Protein 5I2H (pdb70)

Organism: Planctopirus limnophila (strain ATCC 43296 / DSM 3776 / IFAM 1008 / Mu 290) (NCBI:txid521674)

Foldseek 3Di:
DADQLQDADPDACLVVLLVVLVVLLLLLLLCCQPPQVVLQVQLVDWAALVRSCVSSVFDSQLSLLSQQQCLLPQWDADVRTIHGDPVCNQARHPPHPNHPSVVSNVCNPPPSNVLLNCLGNPLPDPLVVLVVVLVVVVVVCSNFLNLLLVPDDQFCCDDPPPVAGWEEEEEQNFVCSNCSNCVVPVRYAYEYEEAPSRVVNVCVNCVNNVNNVRYYYHYDDLPDQDDATQEYEDAQNLQQAALVVSLSVLLRVLVRHDFRRKYKYKYAAAAPVSNDNNSQSSVQSVSSSPGHGGHYHPVSVVVSCVVSVWAWDDWADTGSRMIITMTGRD/DADQLQDADPDACLVVLLVVLVVLLLLLLLCCQPPQVVLQVQVVDWAALVRSCVSSVFDSQLSLLSQQQCLLPQWDCPVRTIHGDPVCNQARHPPRPNHPSVVSNVCNPPPSNVLLNCLGNVLPLVVVLVVCVVVCSNFLNQLLVPDDQFDADDPPVFHWEEEEEAPALCSNCSNCVVPVRYAYEYEEAPVRVVNNCVNCVNNVNNVRYYYHYDDLPDQDDATQEYEDAQNLQQAALVVSLSVLLRVLVRHDARGKYKYKFAAQAPSSNDNNSQSSVQSVSSSPGHGGHYHPVSVVVSCVVNVWAWDDWADTGSRMIITMTGRD

Solvent-accessible surface area: 25694 Å² total

Secondary structure (DSSP, 8-state):
----SSSPPSS--HHHHHHHTHHHHHHHHHIIIIIS-HHHHHHH--B-HHHHHHHHT--HHHHHHHHHHHH---EEE----EEE-HHHHHHSSTTSTT--HHHHGGGTTSHHHHHHHHHHHH---HHHHHHHHHHHHHHHHHHHHHHHHHH----SPPSS------EEEEES-SS-----HHHH-TT-EEEEEE-HHHHHHHHHHHHHTT-GGGEEEEE----SPPPP-SEEEEES-GGGS-HHHHHHHHHHHHHTPPTT-EEEEEE--B-TTS---HHHHHHHHHHHHHSS----BHHHHHHHHHHTT-EEEEEEE-STT-EEEEEE--/----SSSPPSS--HHHHHHHTHHHHHHHHHIIIIIS-HHHHHHH--EEHHHHHHHHT--HHHHHHHHHHHH---EEE---EEEE-HHHHHHTSTTSTT--HHHHGGGTTSHHHHHHHHHHHH--HHHHHHHHHHHHHHHHHHHHHHS---SPPSS-----EEEEET-TT-----HHHH-TT-EEEEEE-HHHHHHHHHHHHHTT-GGGEEEEE----SPPPP-SEEEEES-GGGS-HHHHHHHHHHHHHT--TT-EEEEEE--B-TTS---HHHHHHHHHHHHHSS----BHHHHHHHHHHTTEEEEEEEE-STT-EEEEEEE-

B-factor: mean 19.05, std 10.31, range [4.86, 92.25]

Nearest PDB structures (foldseek):
  5i2h-assembly1_A  TM=1.003E+00  e=1.918E-66  Planctopirus limnophila DSM 3776
  5i2h-assembly1_B  TM=9.893E-01  e=1.322E-62  Planctopirus limnophila DSM 3776
  8tjj-assembly2_B  TM=5.792E-01  e=6.807E-23  uncultured bacterium
  4a6d-assembly1_A  TM=6.070E-01  e=2.021E-21  Homo sapiens
  8h3t-assembly1_B  TM=5.263E-01  e=1.207E-18  Streptomyces galtieri

Sequence (654 aa):
AVKDALRRFPPTDVTPIFDLFRGNFATELLAASVAHLHVFDILNESPLSLDELQRRRLVLSERATQVLVTGLCAQQLLTKRAGEIIDLTPLARNHLVTTTSPFSVGGYISLAAQSAGTLALVERRLKSDADREDSARRFLTLSLAGRAWNVAPRRFADVLPAGQPGKILKSSGRVLLDVAAGGGGSSGIYTAVLQKYPTWRRGIIFDRPEVLKIAAELAEQTGVRDDRLELHAGDWVDPFPPADDILLSNVLHDWDRRPQCARLVAKATSSGLPEGGRLLIHDVLLNSDDLTGPLEIALYSLALFSLTEGRAYSLEEYRGWIAGADLKYVDCIPTSSAHGHLILSSEEKVAVKDALRFPPTDVTPIFDLFRGNFATELLAASVAHLHVFDILNESPLSLDELQQRRLVLSERATQQVVLVTGLCAQQLLTKRAGEIIDLTPLARNHLVTTSPFSVGGYISLAAQSAGTLALVERLKSDSARFLTLSLAGRAWNVAPRRFADVLPAGQPGKILKSGRVLLDVAAGGGGSGIYTAVLQKYPTWRGIIFDRPEEVLKIAAELAEQTGVRDRLELHAGDWVDPFPPADDILLSNVLHDWDRRPQCARLVAKATSGLPEGGRLLIHDVLLNSDDLTGPLEIALYSLALFSLTEGRAYSLEEEYRGWIAGADLKYVDCIPTSAHGHLILLSEKV

InterPro domains:
  IPR001077 O-methyltransferase, C-terminal domain [PF00891] (195-338)
  IPR012967 Caffeic acid 3-O-methyltransferase-like, dimerisation domain [PF08100] (33-96)
  IPR016461 O-methyltransferase-like [PS51683] (19-360)
  IPR029063 S-adenosyl-L-methionine-dependent methyltransferase superfamily [G3DSA:3.40.50.150] (146-361)
  IPR029063 S-adenosyl-L-methionine-dependent methyltransferase superfamily [SSF53335] (190-352)
  IPR036388 Winged helix-like DNA-binding domain superfamily [G3DSA:1.10.10.10] (15-145)

Structure (mmCIF, N/CA/C/O backbone):
data_5I2H
#
_entry.id   5I2H
#
_cell.length_a   66.516
_cell.length_b   83.192
_cell.length_c   119.099
_cell.angle_alpha   90.000
_cell.angle_beta   90.000
_cell.angle_gamma   90.000
#
_symmetry.space_group_name_H-M   'P 21 21 21'
#
loop_
_entity.id
_entity.type
_entity.pdbx_description
1 polymer 'O-methyltransferase family 2'
2 non-polymer 5,7-dihydroxy-2-(4-hydroxyphenyl)-4H-chromen-4-one
3 non-polymer 1,2-ETHANEDIOL
4 non-polymer 'FORMIC ACID'
5 water water
#
loop_
_atom_site.group_PDB
_atom_site.id
_atom_site.type_symbol
_atom_site.label_atom_id
_atom_site.label_alt_id
_atom_site.label_comp_id
_atom_site.label_asym_id
_atom_site.label_entity_id
_atom_site.label_seq_id
_atom_site.pdbx_PDB_ins_code
_atom_site.Cartn_x
_atom_site.Cartn_y
_atom_site.Cartn_z
_atom_site.occupancy
_atom_site.B_iso_or_equiv
_atom_site.auth_seq_id
_atom_site.auth_comp_id
_atom_site.auth_asym_id
_atom_site.auth_atom_id
_atom_site.pdbx_PDB_model_num
ATOM 9 N N . ALA A 1 5 ? 39.015 34.182 -13.653 1.00 41.68 2 ALA A N 1
ATOM 10 C CA . ALA A 1 5 ? 39.130 33.585 -12.321 1.00 37.58 2 ALA A CA 1
ATOM 11 C C . ALA A 1 5 ? 37.768 33.553 -11.640 1.00 33.41 2 ALA A C 1
ATOM 12 O O . ALA A 1 5 ? 36.985 34.511 -11.741 1.00 33.83 2 ALA A O 1
ATOM 14 N N . VAL A 1 6 ? 37.476 32.448 -10.950 1.00 25.63 3 VAL A N 1
ATOM 15 C CA . VAL A 1 6 ? 36.183 32.300 -10.294 1.00 20.65 3 VAL A CA 1
ATOM 16 C C . VAL A 1 6 ? 36.416 31.911 -8.835 1.00 15.43 3 VAL A C 1
ATOM 17 O O . VAL A 1 6 ? 37.018 30.870 -8.548 1.00 16.62 3 VAL A O 1
ATOM 21 N N . LYS A 1 7 ? 35.947 32.760 -7.920 1.00 11.68 4 LYS A N 1
ATOM 22 C CA . LYS A 1 7 ? 35.989 32.473 -6.491 1.00 11.58 4 LYS A CA 1
ATOM 23 C C . LYS A 1 7 ? 35.052 31.318 -6.170 1.00 12.80 4 LYS A C 1
ATOM 24 O O . LYS A 1 7 ? 33.864 31.360 -6.516 1.00 13.28 4 LYS A O 1
ATOM 30 N N . ASP A 1 8 ? 35.584 30.298 -5.493 1.00 12.00 5 ASP A N 1
ATOM 31 C CA . ASP A 1 8 ? 34.844 29.073 -5.177 1.00 13.96 5 ASP A CA 1
ATOM 32 C C . ASP A 1 8 ? 34.013 29.276 -3.914 1.00 12.79 5 ASP A C 1
ATOM 33 O O . ASP A 1 8 ? 34.574 29.394 -2.823 1.00 17.16 5 ASP A O 1
ATOM 38 N N . ALA A 1 9 ? 32.680 29.311 -4.040 1.00 10.09 6 ALA A N 1
ATOM 39 C CA . ALA A 1 9 ? 31.810 29.487 -2.879 1.00 9.83 6 ALA A CA 1
ATOM 40 C C . ALA A 1 9 ? 31.274 28.162 -2.345 1.00 10.75 6 ALA A C 1
ATOM 41 O O . ALA A 1 9 ? 30.463 28.166 -1.398 1.00 12.13 6 ALA A O 1
ATOM 43 N N . LEU A 1 10 ? 31.714 27.028 -2.915 1.00 10.51 7 LEU A N 1
ATOM 44 C CA . LEU A 1 10 ? 31.215 25.717 -2.504 1.00 9.24 7 LEU A CA 1
ATOM 45 C C . LEU A 1 10 ? 32.200 24.917 -1.674 1.00 11.15 7 LEU A C 1
ATOM 46 O O . LEU A 1 10 ? 31.777 23.993 -0.960 1.00 12.95 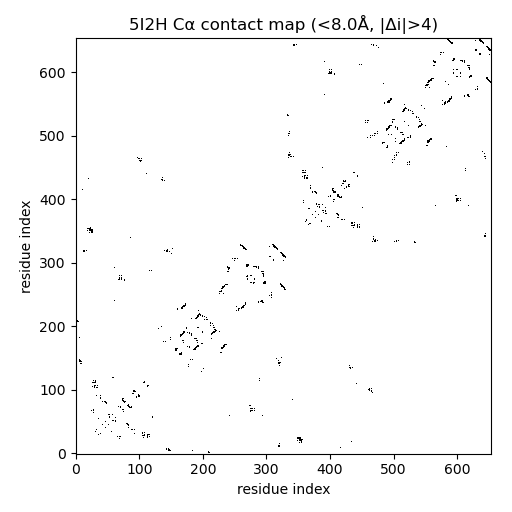7 LEU A O 1
ATOM 51 N N A ARG A 1 11 ? 33.489 25.249 -1.748 0.46 11.49 8 ARG A N 1
ATOM 52 N N B ARG A 1 11 ? 33.488 25.227 -1.752 0.54 12.06 8 ARG A N 1
ATOM 53 C CA A ARG A 1 11 ? 34.512 24.584 -0.944 0.46 12.62 8 ARG A CA 1
ATOM 54 C CA B ARG A 1 11 ? 34.458 24.473 -0.974 0.54 13.60 8 ARG A CA 1
ATOM 55 C C A ARG A 1 11 ? 34.193 24.734 0.540 0.46 12.56 8 ARG A C 1
ATOM 56 C C B ARG A 1 11 ? 34.210 24.704 0.511 0.54 12.99 8 ARG A C 1
ATOM 57 O O A ARG A 1 11 ? 33.979 25.851 1.023 0.46 12.08 8 ARG A O 1
ATOM 58 O O B ARG A 1 11 ? 34.055 25.848 0.957 0.54 12.56 8 ARG A O 1
ATOM 73 N N . PHE A 1 12 ? 34.177 23.615 1.279 1.00 12.97 9 PHE A N 1
ATOM 74 C CA . PHE A 1 12 ? 33.973 23.732 2.717 1.00 13.82 9 PHE A CA 1
ATOM 75 C C . PHE A 1 12 ? 35.203 24.368 3.370 1.00 14.75 9 PHE A C 1
ATOM 76 O O . PHE A 1 12 ? 36.329 24.145 2.927 1.00 16.70 9 PHE A O 1
ATOM 84 N N . PRO A 1 13 ? 35.033 25.175 4.412 1.00 12.42 10 PRO A N 1
ATOM 85 C CA . PRO A 1 13 ? 36.210 25.729 5.081 1.00 12.19 10 PRO A CA 1
ATOM 86 C C . PRO A 1 13 ? 37.031 24.620 5.706 1.00 12.29 10 PRO A C 1
ATOM 87 O O . PRO A 1 13 ? 36.492 23.572 6.107 1.00 12.91 10 PRO A O 1
ATOM 91 N N . PRO A 1 14 ? 38.351 24.790 5.771 1.00 13.82 11 PRO A N 1
ATOM 92 C CA . PRO A 1 14 ? 39.217 23.685 6.219 1.00 14.21 11 PRO A CA 1
ATOM 93 C C . PRO A 1 14 ? 39.169 23.444 7.719 1.00 14.41 11 PRO A C 1
ATOM 94 O O . PRO A 1 14 ? 39.554 22.358 8.160 1.00 17.77 11 PRO A O 1
ATOM 98 N N . THR A 1 15 ? 38.712 24.415 8.507 1.00 12.06 12 THR A N 1
ATOM 99 C CA . THR A 1 15 ? 38.462 24.247 9.932 1.00 11.18 12 THR A CA 1
ATOM 100 C C . THR A 1 15 ? 37.129 24.898 10.235 1.00 11.21 12 THR A C 1
ATOM 101 O O . THR A 1 15 ? 36.603 25.663 9.427 1.00 11.59 12 THR A O 1
ATOM 105 N N . ASP A 1 16 ? 36.606 24.618 11.422 1.00 10.19 13 ASP A N 1
ATOM 106 C CA . ASP A 1 16 ? 35.307 25.124 11.856 1.00 9.49 13 ASP A CA 1
ATOM 107 C C . ASP A 1 16 ? 35.555 26.354 12.729 1.00 8.81 13 ASP A C 1
ATOM 108 O O . ASP A 1 16 ? 36.112 26.243 13.822 1.00 9.72 13 ASP A O 1
ATOM 113 N N . VAL A 1 17 ? 35.122 27.521 12.241 1.00 8.19 14 VAL A N 1
ATOM 114 C CA . VAL A 1 17 ? 35.335 28.790 12.930 1.00 7.65 14 VAL A CA 1
ATOM 115 C C . VAL A 1 17 ? 34.452 28.938 14.164 1.00 7.57 14 VAL A C 1
ATOM 116 O O . VAL A 1 17 ? 34.676 29.842 14.986 1.00 8.66 14 VAL A O 1
ATOM 120 N N . THR A 1 18 ? 33.462 28.064 14.328 1.00 7.60 15 THR A N 1
ATOM 121 C CA . THR A 1 18 ? 32.444 28.266 15.365 1.00 7.33 15 THR A CA 1
ATOM 122 C C . THR A 1 18 ? 33.000 28.545 16.764 1.00 7.40 15 THR A C 1
ATOM 123 O O . THR A 1 18 ? 32.510 29.484 17.415 1.00 9.35 15 THR A O 1
ATOM 127 N N . PRO A 1 19 ? 34.017 27.844 17.270 1.00 7.77 16 PRO A N 1
ATOM 128 C CA . PRO A 1 19 ? 34.499 28.169 18.634 1.00 11.77 16 PRO A CA 1
ATOM 129 C C . PRO A 1 19 ? 34.999 29.589 18.782 1.00 8.59 16 PRO A C 1
ATOM 130 O O . PRO A 1 19 ? 34.976 30.121 19.895 1.00 10.24 16 PRO A O 1
ATOM 134 N N . ILE A 1 20 ? 35.505 30.206 17.710 1.00 8.04 17 ILE A N 1
ATOM 135 C CA . ILE A 1 20 ? 35.965 31.590 17.831 1.00 7.25 17 ILE A CA 1
ATOM 136 C C . ILE A 1 20 ? 34.776 32.512 18.092 1.00 7.09 17 ILE A C 1
ATOM 137 O O . ILE A 1 20 ? 34.865 33.444 18.897 1.00 7.75 17 ILE A O 1
ATOM 142 N N . PHE A 1 21 ? 33.653 32.291 17.399 1.00 7.94 18 PHE A N 1
ATOM 143 C CA . PHE A 1 21 ? 32.456 33.099 17.660 1.00 8.60 18 PHE A CA 1
ATOM 144 C C . PHE A 1 21 ? 32.013 32.935 19.104 1.00 8.88 18 PHE A C 1
ATOM 145 O O . PHE A 1 21 ? 31.623 33.906 19.763 1.00 8.50 18 PHE A O 1
ATOM 153 N N . ASP A 1 22 ? 32.068 31.692 19.610 1.00 8.83 19 ASP A N 1
ATOM 154 C CA . ASP A 1 22 ? 31.597 31.439 20.962 1.00 10.13 19 ASP A CA 1
ATOM 155 C C . ASP A 1 22 ? 32.473 32.156 21.967 1.00 9.58 19 ASP A C 1
ATOM 156 O O . ASP A 1 22 ? 31.959 32.776 22.915 1.00 11.55 19 ASP A O 1
ATOM 161 N N . LEU A 1 23 ? 33.789 32.107 21.770 1.00 7.93 20 LEU A N 1
ATOM 162 C CA . LEU A 1 23 ? 34.690 32.818 22.690 1.00 8.92 20 LEU A CA 1
ATOM 163 C C . LEU A 1 23 ? 34.428 34.307 22.630 1.00 10.11 20 LEU A C 1
ATOM 164 O O . LEU A 1 23 ? 34.473 35.000 23.653 1.00 9.93 20 LEU A O 1
ATOM 169 N N . PHE A 1 24 ? 34.190 34.815 21.415 1.00 8.67 21 PHE A N 1
ATOM 170 C CA . PHE A 1 24 ? 33.994 36.239 21.206 1.00 7.64 21 PHE A CA 1
ATOM 171 C C . PHE A 1 24 ? 32.791 36.794 21.969 1.00 6.99 21 PHE A C 1
ATOM 172 O O . PHE A 1 24 ? 32.765 38.001 22.267 1.00 9.24 21 PHE A O 1
ATOM 180 N N . ARG A 1 25 ? 31.784 35.955 22.290 1.00 7.36 22 ARG A N 1
ATOM 181 C CA . ARG A 1 25 ? 30.616 36.453 23.029 1.00 8.26 22 ARG A CA 1
ATOM 182 C C . ARG A 1 25 ? 30.840 36.551 24.527 1.00 7.45 22 ARG A C 1
ATOM 183 O O . ARG A 1 25 ? 29.871 36.823 25.252 1.00 8.52 22 ARG A O 1
ATOM 191 N N . GLY A 1 26 ? 32.057 36.277 25.018 1.00 7.60 23 GLY A N 1
ATOM 192 C CA . GLY A 1 26 ? 32.262 36.158 26.454 1.00 7.68 23 GLY A CA 1
ATOM 193 C C . GLY A 1 26 ? 31.881 37.394 27.240 1.00 7.55 23 GLY A C 1
ATOM 194 O O . GLY A 1 26 ? 31.456 37.279 28.392 1.00 8.61 23 GLY A O 1
ATOM 195 N N . ASN A 1 27 ? 32.072 38.586 26.666 1.00 7.20 24 ASN A N 1
ATOM 196 C CA . ASN A 1 27 ? 31.732 39.801 27.418 1.00 6.90 24 ASN A CA 1
ATOM 197 C C . ASN A 1 27 ? 30.281 39.800 27.882 1.00 7.30 24 ASN A C 1
ATOM 198 O O . ASN A 1 27 ? 29.974 40.392 28.925 1.00 8.03 24 ASN A O 1
ATOM 203 N N . PHE A 1 28 ? 29.371 39.197 27.102 1.00 6.60 25 PHE A N 1
ATOM 204 C CA . PHE A 1 28 ? 27.974 39.234 27.511 1.00 8.33 25 PHE A CA 1
ATOM 205 C C . PHE A 1 28 ? 27.713 38.369 28.724 1.00 7.73 25 PHE A C 1
ATOM 206 O O . PHE A 1 28 ? 26.737 38.631 29.440 1.00 10.48 25 PHE A O 1
ATOM 214 N N . ALA A 1 29 ? 28.547 37.352 28.979 1.00 7.70 26 ALA A N 1
ATOM 215 C CA . ALA A 1 29 ? 28.453 36.622 30.243 1.00 6.67 26 ALA A CA 1
ATOM 216 C C . ALA A 1 29 ? 28.817 37.527 31.420 1.00 7.44 26 ALA A C 1
ATOM 217 O O . ALA A 1 29 ? 28.052 37.652 32.388 1.00 9.79 26 ALA A O 1
ATOM 219 N N . THR A 1 30 ? 29.960 38.214 31.323 1.00 7.18 27 THR A N 1
ATOM 220 C CA . THR A 1 30 ? 30.366 39.139 32.383 1.00 8.11 27 THR A CA 1
ATOM 221 C C . THR A 1 30 ? 29.302 40.205 32.612 1.00 9.28 27 THR A C 1
ATOM 222 O O . THR A 1 30 ? 28.911 40.487 33.749 1.00 10.28 27 THR A O 1
ATOM 226 N N . GLU A 1 31 ? 28.837 40.818 31.528 1.00 9.55 28 GLU A N 1
ATOM 227 C CA . GLU A 1 31 ? 27.884 41.917 31.645 1.00 10.51 28 GLU A CA 1
ATOM 228 C C . GLU A 1 31 ? 26.544 41.455 32.210 1.00 10.74 28 GLU A C 1
ATOM 229 O O . GLU A 1 31 ? 25.944 42.150 33.041 1.00 12.79 28 GLU A O 1
ATOM 235 N N . LEU A 1 32 ? 26.041 40.300 31.779 1.00 10.30 29 LEU A N 1
ATOM 236 C CA . LEU A 1 32 ? 24.758 39.861 32.320 1.00 10.07 29 LEU A CA 1
ATOM 237 C C . LEU A 1 32 ? 24.883 39.504 33.802 1.00 9.97 29 LEU A C 1
ATOM 238 O O . LEU A 1 32 ? 23.967 39.767 34.591 1.00 11.51 29 LEU A O 1
ATOM 243 N N . LEU A 1 33 ? 26.019 38.915 34.198 1.00 9.53 30 LEU A N 1
ATOM 244 C CA . LEU A 1 33 ? 26.254 38.626 35.618 1.00 9.84 30 LEU A CA 1
ATOM 245 C C . LEU A 1 33 ? 26.267 39.908 36.433 1.00 9.28 30 LEU A C 1
ATOM 246 O O . LEU A 1 33 ? 25.566 40.015 37.454 1.00 10.14 30 LEU A O 1
ATOM 251 N N . ALA A 1 34 ? 27.060 40.900 35.994 1.00 9.55 31 ALA A N 1
ATOM 252 C CA . ALA A 1 34 ? 27.153 42.155 36.743 1.00 10.47 31 ALA A CA 1
ATOM 253 C C . ALA A 1 34 ? 25.824 42.903 36.738 1.00 10.88 31 ALA A C 1
ATOM 254 O O . ALA A 1 34 ? 25.426 43.473 37.766 1.00 11.94 31 ALA A O 1
ATOM 256 N N . ALA A 1 35 ? 25.136 42.947 35.591 1.00 11.72 32 ALA A N 1
ATOM 257 C CA . ALA A 1 35 ? 23.815 43.590 35.543 1.00 10.99 32 ALA A CA 1
ATOM 258 C C . ALA A 1 35 ? 22.849 42.915 36.511 1.00 12.14 32 ALA A C 1
ATOM 259 O O . ALA A 1 35 ? 22.094 43.586 37.227 1.00 13.73 32 ALA A O 1
ATOM 261 N N . SER A 1 36 ? 22.861 41.581 36.550 1.00 11.54 33 SER A N 1
ATOM 262 C CA . SER A 1 36 ? 21.862 40.853 37.330 1.00 12.43 33 SER A CA 1
ATOM 263 C C . SER A 1 36 ? 22.143 40.937 38.821 1.00 14.05 33 SER A C 1
ATOM 264 O O . SER A 1 36 ? 21.202 41.040 39.630 1.00 15.56 33 SER A O 1
ATOM 267 N N . VAL A 1 37 ? 23.419 40.883 39.212 1.00 12.69 34 VAL A N 1
ATOM 268 C CA . VAL A 1 37 ? 23.763 40.970 40.633 1.00 15.47 34 VAL A CA 1
ATOM 269 C C . VAL A 1 37 ? 23.645 42.400 41.133 1.00 17.05 34 VAL A C 1
ATOM 270 O O . VAL A 1 37 ? 22.991 42.673 42.160 1.00 20.67 34 VAL A O 1
ATOM 274 N N . ALA A 1 38 ? 24.307 43.340 40.441 1.00 16.74 35 ALA A N 1
ATOM 275 C CA . ALA A 1 38 ? 24.550 44.650 41.041 1.00 18.07 35 ALA A CA 1
ATOM 276 C C . ALA A 1 38 ? 23.512 45.702 40.686 1.00 20.21 35 ALA A C 1
ATOM 277 O O . ALA A 1 38 ? 23.375 46.682 41.429 1.00 24.48 35 ALA A O 1
ATOM 279 N N . HIS A 1 39 ? 22.792 45.551 39.580 1.00 18.39 36 HIS A N 1
ATOM 280 C CA . HIS A 1 39 ? 21.810 46.558 39.176 1.00 19.04 36 HIS A CA 1
ATOM 281 C C . HIS A 1 39 ? 20.370 46.104 39.313 1.00 20.29 36 HIS A C 1
ATOM 282 O O . HIS A 1 39 ? 19.513 46.898 39.732 1.00 22.79 36 HIS A O 1
ATOM 289 N N . LEU A 1 40 ? 20.063 44.871 38.925 1.00 16.95 37 LEU A N 1
ATOM 290 C CA . LEU A 1 40 ? 18.676 44.440 38.807 1.00 18.34 37 LEU A CA 1
ATOM 291 C C . LEU A 1 40 ? 18.209 43.605 39.986 1.00 18.50 37 LEU A C 1
ATOM 292 O O . LEU A 1 40 ? 17.019 43.344 40.098 1.00 21.19 37 LEU A O 1
ATOM 297 N N . HIS A 1 41 ? 19.107 43.174 40.864 1.00 19.45 38 HIS A N 1
ATOM 298 C CA . HIS A 1 41 ? 18.735 42.429 42.069 1.00 22.89 38 HIS A CA 1
ATOM 299 C C . HIS A 1 41 ? 18.017 41.112 41.751 1.00 19.02 38 HIS A C 1
ATOM 300 O O . HIS A 1 41 ? 17.216 40.636 42.566 1.00 18.20 38 HIS A O 1
ATOM 307 N N . VAL A 1 42 ? 18.315 40.499 40.589 1.00 16.80 39 VAL A N 1
ATOM 308 C CA . VAL A 1 42 ? 17.578 39.313 40.131 1.00 16.37 39 VAL A CA 1
ATOM 309 C C . VAL A 1 42 ? 17.595 38.203 41.178 1.00 15.42 39 VAL A C 1
ATOM 310 O O . VAL A 1 42 ? 16.570 37.563 41.449 1.00 15.85 39 VAL A O 1
ATOM 314 N N . PHE A 1 43 ? 18.774 37.908 41.730 1.00 16.32 40 PHE A N 1
ATOM 315 C CA . PHE A 1 43 ? 18.919 36.731 42.589 1.00 16.04 40 PHE A CA 1
ATOM 316 C C . PHE A 1 43 ? 18.308 36.972 43.956 1.00 18.84 40 PHE A C 1
ATOM 317 O O . PHE A 1 43 ? 17.640 36.089 44.504 1.00 20.01 40 PHE A O 1
ATOM 325 N N . ASP A 1 44 ? 18.472 38.179 44.486 1.00 19.65 41 ASP A N 1
ATOM 326 C CA . ASP A 1 44 ? 17.838 38.473 45.758 1.00 20.71 41 ASP A CA 1
ATOM 327 C C . ASP A 1 44 ? 16.319 38.442 45.624 1.00 21.94 41 ASP A C 1
ATOM 328 O O . ASP A 1 44 ? 15.618 38.010 46.556 1.00 23.21 41 ASP A O 1
ATOM 333 N N . ILE A 1 45 ? 15.790 38.867 44.472 1.00 18.74 42 ILE A N 1
ATOM 334 C CA . ILE A 1 45 ? 14.344 38.834 44.279 1.00 18.05 42 ILE A CA 1
ATOM 335 C C . ILE A 1 45 ? 13.846 37.394 44.191 1.00 18.53 42 ILE A C 1
ATOM 336 O O . ILE A 1 45 ? 12.919 36.991 44.904 1.00 18.57 42 ILE A O 1
ATOM 341 N N . LEU A 1 46 ? 14.472 36.582 43.339 1.00 17.01 43 LEU A N 1
ATOM 342 C CA . LEU A 1 46 ? 13.946 35.240 43.137 1.00 17.86 43 LEU A CA 1
ATOM 343 C C . LEU A 1 46 ? 14.217 34.329 44.328 1.00 20.25 43 LEU A C 1
ATOM 344 O O . LEU A 1 46 ? 13.497 33.335 44.518 1.00 22.64 43 LEU A O 1
ATOM 349 N N . ASN A 1 47 ? 15.208 34.670 45.156 1.00 18.51 44 ASN A N 1
ATOM 350 C CA . ASN A 1 47 ? 15.450 33.906 46.374 1.00 20.79 44 ASN A CA 1
ATOM 351 C C . ASN A 1 47 ? 14.237 33.886 47.289 1.00 20.41 44 ASN A C 1
ATOM 352 O O . ASN A 1 47 ? 14.030 32.915 48.028 1.00 20.91 44 ASN A O 1
ATOM 357 N N . GLU A 1 48 ? 13.447 34.958 47.279 1.00 19.93 45 GLU A N 1
ATOM 358 C CA . GLU A 1 48 ? 12.245 35.001 48.096 1.00 24.08 45 GLU A CA 1
ATOM 359 C C . GLU A 1 48 ? 11.274 33.903 47.725 1.00 24.70 45 GLU A C 1
ATOM 360 O O . GLU A 1 48 ? 10.633 33.312 48.601 1.00 28.35 45 GLU A O 1
ATOM 366 N N . SER A 1 49 ? 11.105 33.660 46.430 1.00 22.13 46 SER A N 1
ATOM 367 C CA . SER A 1 49 ? 10.076 32.770 45.926 1.00 23.45 46 SER A CA 1
ATOM 368 C C . SER A 1 49 ? 10.192 32.662 44.411 1.00 23.31 46 SER A C 1
ATOM 369 O O . SER A 1 49 ? 10.535 33.644 43.739 1.00 24.23 46 SER A O 1
ATOM 372 N N . PRO A 1 50 ? 9.915 31.493 43.838 1.00 21.54 47 PRO A N 1
ATOM 373 C CA . PRO A 1 50 ? 9.832 31.402 42.378 1.00 20.82 47 PRO A CA 1
ATOM 374 C C . PRO A 1 50 ? 8.746 32.335 41.853 1.00 18.12 47 PRO A C 1
ATOM 375 O O . PRO A 1 50 ? 7.755 32.606 42.530 1.00 21.29 47 PRO A O 1
ATOM 379 N N . LEU A 1 51 ? 8.936 32.823 40.627 1.00 20.46 48 LEU A N 1
ATOM 380 C CA . LEU A 1 51 ? 7.979 33.716 39.985 1.00 22.13 48 LEU A CA 1
ATOM 381 C C . LEU A 1 51 ? 7.734 33.295 38.548 1.00 23.97 48 LEU A C 1
ATOM 382 O O . LEU A 1 51 ? 8.640 32.810 37.866 1.00 25.61 48 LEU A O 1
ATOM 387 N N . SER A 1 52 ? 6.511 33.534 38.084 1.00 25.60 49 SER A N 1
ATOM 388 C CA . SER A 1 52 ? 6.211 33.429 36.667 1.00 28.05 49 SER A CA 1
ATOM 389 C C . SER A 1 52 ? 6.983 34.483 35.883 1.00 28.26 49 SER A C 1
ATOM 390 O O . SER A 1 52 ? 7.435 35.502 36.428 1.00 27.39 49 SER A O 1
ATOM 393 N N . LEU A 1 53 ? 7.125 34.231 34.578 1.00 28.72 50 LEU A N 1
ATOM 394 C CA . LEU A 1 53 ? 7.793 35.205 33.722 1.00 29.92 50 LEU A CA 1
ATOM 395 C C . LEU A 1 53 ? 7.078 36.547 33.775 1.00 29.22 50 LEU A C 1
ATOM 396 O O . LEU A 1 53 ? 7.719 37.602 33.862 1.00 29.06 50 LEU A O 1
ATOM 401 N N . ASP A 1 54 ? 5.744 36.527 33.760 1.00 28.91 51 ASP A N 1
ATOM 402 C CA . ASP A 1 54 ? 5.018 37.783 33.833 1.00 31.42 51 ASP A CA 1
ATOM 403 C C . ASP A 1 54 ? 5.263 38.483 35.160 1.00 29.34 51 ASP A C 1
ATOM 404 O O . ASP A 1 54 ? 5.446 39.705 35.201 1.00 30.84 51 ASP A O 1
ATOM 409 N N . GLU A 1 55 ? 5.272 37.727 36.259 1.00 29.27 52 GLU A N 1
ATOM 410 C CA . GLU A 1 55 ? 5.559 38.314 37.567 1.00 29.56 52 GLU A CA 1
ATOM 411 C C . GLU A 1 55 ? 6.964 38.901 37.631 1.00 27.87 52 GLU A C 1
ATOM 412 O O . GLU A 1 55 ? 7.178 39.970 38.216 1.00 28.46 52 GLU A O 1
ATOM 418 N N . LEU A 1 56 ? 7.944 38.205 37.057 1.00 25.74 53 LEU A N 1
ATOM 419 C CA . LEU A 1 56 ? 9.308 38.717 37.095 1.00 25.60 53 LEU A CA 1
ATOM 420 C C . LEU A 1 56 ? 9.450 39.969 36.245 1.00 26.44 53 LEU A C 1
ATOM 421 O O . LEU A 1 56 ? 10.103 40.931 36.670 1.00 27.35 53 LEU A O 1
ATOM 426 N N . GLN A 1 57 ? 8.868 39.965 35.035 1.00 27.10 54 GLN A N 1
ATOM 427 C CA . GLN A 1 57 ? 8.818 41.182 34.223 1.00 29.33 54 GLN A CA 1
ATOM 428 C C . GLN A 1 57 ? 8.377 42.360 35.060 1.00 30.71 54 GLN A C 1
ATOM 429 O O . GLN A 1 57 ? 9.015 43.418 35.068 1.00 32.31 54 GLN A O 1
ATOM 435 N N . ARG A 1 58 ? 7.250 42.191 35.755 1.00 33.10 55 ARG A N 1
ATOM 436 C CA . ARG A 1 58 ? 6.708 43.271 36.567 1.00 33.20 55 ARG A CA 1
ATOM 437 C C . ARG A 1 58 ? 7.671 43.662 37.684 1.00 31.67 55 ARG A C 1
ATOM 438 O O . ARG A 1 58 ? 7.935 44.850 37.896 1.00 32.95 55 ARG A O 1
ATOM 440 N N A ARG A 1 59 ? 8.200 42.676 38.416 0.44 30.51 56 ARG A N 1
ATOM 441 N N B ARG A 1 59 ? 8.231 42.677 38.392 0.56 30.14 56 ARG A N 1
ATOM 442 C CA A ARG A 1 59 ? 9.088 42.993 39.534 0.44 29.79 56 ARG A CA 1
ATOM 443 C CA B ARG A 1 59 ? 9.081 42.997 39.540 0.56 29.29 56 ARG A CA 1
ATOM 444 C C A ARG A 1 59 ? 10.346 43.710 39.053 0.44 30.46 56 ARG A C 1
ATOM 445 C C B ARG A 1 59 ? 10.411 43.619 39.112 0.56 30.24 56 ARG A C 1
ATOM 446 O O A ARG A 1 59 ? 10.805 44.671 39.683 0.44 32.30 56 ARG A O 1
ATOM 447 O O B ARG A 1 59 ? 11.000 44.408 39.861 0.56 31.85 56 ARG A O 1
ATOM 462 N N . LEU A 1 60 ? 10.915 43.266 37.929 1.00 29.08 57 LEU A N 1
ATOM 463 C CA . LEU A 1 60 ? 12.124 43.882 37.413 1.00 28.00 57 LEU A CA 1
ATOM 464 C C . LEU A 1 60 ? 11.840 45.145 36.618 1.00 32.55 57 LEU A C 1
ATOM 465 O O . LEU A 1 60 ? 12.791 45.847 36.256 1.00 35.36 57 LEU A O 1
ATOM 470 N N . VAL A 1 61 ? 10.567 45.425 36.328 1.00 33.57 58 VAL A N 1
ATOM 471 C CA . VAL A 1 61 ? 10.097 46.518 35.473 1.00 34.98 58 VAL A CA 1
ATOM 472 C C . VAL A 1 61 ? 10.850 46.494 34.139 1.00 34.18 58 VAL A C 1
ATOM 473 O O . VAL A 1 61 ? 11.528 47.455 33.751 1.00 36.28 58 VAL A O 1
ATOM 477 N N . LEU A 1 62 ? 10.684 45.395 33.404 1.00 31.05 59 LEU A N 1
ATOM 478 C CA . LEU A 1 62 ? 11.342 45.182 32.122 1.00 28.28 59 LEU A CA 1
ATOM 479 C C . LEU A 1 62 ? 10.318 44.742 31.086 1.00 28.35 59 LEU A C 1
ATOM 480 O O . LEU A 1 62 ? 9.274 44.168 31.417 1.00 31.89 59 LEU A O 1
ATOM 485 N N . SER A 1 63 ? 10.631 45.006 29.824 1.00 25.61 60 SER A N 1
ATOM 486 C CA . SER A 1 63 ? 9.813 44.499 28.731 1.00 25.87 60 SER A CA 1
ATOM 487 C C . SER A 1 63 ? 9.852 42.977 28.708 1.00 24.65 60 SER A C 1
ATOM 488 O O . SER A 1 63 ? 10.711 42.346 29.329 1.00 24.01 60 SER A O 1
ATOM 491 N N . GLU A 1 64 ? 8.892 42.397 27.981 1.00 25.64 61 GLU A N 1
ATOM 492 C CA . GLU A 1 64 ? 8.901 40.960 27.736 1.00 23.83 61 GLU A CA 1
ATOM 493 C C . GLU A 1 64 ? 10.200 40.530 27.090 1.00 22.14 61 GLU A C 1
ATOM 494 O O . GLU A 1 64 ? 10.794 39.523 27.490 1.00 20.14 61 GLU A O 1
ATOM 500 N N . ARG A 1 65 ? 10.662 41.281 26.092 1.00 20.26 62 ARG A N 1
ATOM 501 C CA . ARG A 1 65 ? 11.880 40.880 25.397 1.00 18.27 62 ARG A CA 1
ATOM 502 C C . ARG A 1 65 ? 13.073 40.948 26.339 1.00 18.35 62 ARG A C 1
ATOM 503 O O . ARG A 1 65 ? 13.876 40.004 26.410 1.00 17.85 62 ARG A O 1
ATOM 511 N N . ALA A 1 66 ? 13.205 42.057 27.081 1.00 17.33 63 ALA A N 1
ATOM 512 C CA . ALA A 1 66 ? 14.343 42.185 27.994 1.00 15.53 63 ALA A CA 1
ATOM 513 C C . ALA A 1 66 ? 14.308 41.094 29.048 1.00 14.24 63 ALA A C 1
ATOM 514 O O . ALA A 1 66 ? 15.355 40.521 29.401 1.00 14.79 63 ALA A O 1
ATOM 516 N N . THR A 1 67 ? 13.111 40.775 29.554 1.00 17.33 64 THR A N 1
ATOM 517 C CA . THR A 1 67 ? 13.042 39.737 30.581 1.00 18.92 64 THR A CA 1
ATOM 518 C C . THR A 1 67 ? 13.410 38.373 29.997 1.00 18.98 64 THR A C 1
ATOM 519 O O . THR A 1 67 ? 14.141 37.593 30.640 1.00 17.73 64 THR A O 1
ATOM 523 N N . GLN A 1 68 ? 12.964 38.090 28.762 1.00 18.80 65 GLN A N 1
ATOM 524 C CA . GLN A 1 68 ? 13.291 36.811 28.138 1.00 19.21 65 GLN A CA 1
ATOM 525 C C . GLN A 1 68 ? 14.788 36.669 27.943 1.00 15.86 65 GLN A C 1
ATOM 526 O O . GLN A 1 68 ? 15.342 35.604 28.224 1.00 16.29 65 GLN A O 1
ATOM 532 N N . VAL A 1 69 ? 15.463 37.703 27.420 1.00 13.86 66 VAL A N 1
ATOM 533 C CA . VAL A 1 69 ? 16.885 37.487 27.150 1.00 10.88 66 VAL A CA 1
ATOM 534 C C . VAL A 1 69 ? 17.660 37.347 28.467 1.00 11.03 66 VAL A C 1
ATOM 535 O O . VAL A 1 69 ? 18.632 36.588 28.542 1.00 11.52 66 VAL A O 1
ATOM 539 N N . LEU A 1 70 ? 17.234 38.058 29.516 1.00 10.48 67 LEU A N 1
ATOM 540 C CA . LEU A 1 70 ? 17.886 37.964 30.819 1.00 9.74 67 LEU A CA 1
ATOM 541 C C . LEU A 1 70 ? 17.672 36.583 31.417 1.00 12.72 67 LEU A C 1
ATOM 542 O O . LEU A 1 70 ? 18.625 35.940 31.883 1.00 12.26 67 LEU A O 1
ATOM 547 N N . VAL A 1 71 ? 16.425 36.101 31.391 1.00 12.25 68 VAL A N 1
ATOM 548 C CA . VAL A 1 71 ? 16.128 34.797 31.975 1.00 12.52 68 VAL A CA 1
ATOM 549 C C . VAL A 1 71 ? 16.816 33.692 31.192 1.00 12.00 68 VAL A C 1
ATOM 550 O O . VAL A 1 71 ? 17.391 32.758 31.780 1.00 12.99 68 VAL A O 1
ATOM 554 N N . THR A 1 72 ? 16.753 33.757 29.857 1.00 11.39 69 THR A N 1
ATOM 555 C CA . THR A 1 72 ? 17.426 32.751 29.045 1.00 11.60 69 THR A CA 1
ATOM 556 C C . THR A 1 72 ? 18.926 32.724 29.319 1.00 10.58 69 THR A C 1
ATOM 557 O O . THR A 1 72 ? 19.522 31.644 29.461 1.00 11.61 69 THR A O 1
ATOM 561 N N . GLY A 1 73 ? 19.558 33.893 29.418 1.00 10.16 70 GLY A N 1
ATOM 562 C CA . GLY A 1 73 ? 20.993 33.913 29.704 1.00 10.39 70 GLY A CA 1
ATOM 563 C C . GLY A 1 73 ? 21.330 33.286 31.050 1.00 11.49 70 GLY A C 1
ATOM 564 O O . GLY A 1 73 ? 22.277 32.486 31.180 1.00 11.08 70 GLY A O 1
ATOM 565 N N . LEU A 1 74 ? 20.559 33.637 32.077 1.00 11.39 71 LEU A N 1
ATOM 566 C CA . LEU A 1 74 ? 20.868 33.115 33.399 1.00 10.47 71 LEU A CA 1
ATOM 567 C C . LEU A 1 74 ? 20.515 31.636 33.509 1.00 8.87 71 LEU A C 1
ATOM 568 O O . LEU A 1 74 ? 21.222 30.895 34.196 1.00 10.87 71 LEU A O 1
ATOM 573 N N . CYS A 1 75 ? 19.451 31.181 32.827 1.00 9.26 72 CYS A N 1
ATOM 574 C CA . CYS A 1 75 ? 19.191 29.749 32.768 1.00 9.75 72 CYS A CA 1
ATOM 575 C C . CYS A 1 75 ? 20.344 29.014 32.107 1.00 10.15 72 CYS A C 1
ATOM 576 O O . CYS A 1 75 ? 20.761 27.937 32.571 1.00 11.78 72 CYS A O 1
ATOM 579 N N . ALA A 1 76 ? 20.872 29.583 31.004 1.00 9.66 73 ALA A N 1
ATOM 580 C CA . ALA A 1 76 ? 21.920 28.911 30.260 1.00 8.99 73 ALA A CA 1
ATOM 581 C C . ALA A 1 76 ? 23.206 28.804 31.071 1.00 10.40 73 ALA A C 1
ATOM 582 O O . ALA A 1 76 ? 23.987 27.872 30.844 1.00 12.34 73 ALA A O 1
ATOM 600 N N A GLN A 1 78 ? 23.186 28.143 34.153 0.55 12.93 75 GLN A N 1
ATOM 601 N N B GLN A 1 78 ? 23.071 28.042 34.148 0.45 10.22 75 GLN A N 1
ATOM 602 C CA A GLN A 1 78 ? 22.812 27.205 35.220 0.55 13.04 75 GLN A CA 1
ATOM 603 C CA B GLN A 1 78 ? 22.634 27.134 35.211 0.45 10.61 75 GLN A CA 1
ATOM 604 C C A GLN A 1 78 ? 22.582 27.936 36.543 0.55 11.13 75 GLN A C 1
ATOM 605 C C B GLN A 1 78 ? 22.433 27.875 36.534 0.45 9.83 75 GLN A C 1
ATOM 606 O O A GLN A 1 78 ? 22.872 27.422 37.634 0.55 12.63 75 GLN A O 1
ATOM 607 O O B GLN A 1 78 ? 22.622 27.309 37.622 0.45 10.97 75 GLN A O 1
ATOM 618 N N . LEU A 1 79 ? 22.035 29.146 36.448 1.00 9.61 76 LEU A N 1
ATOM 619 C CA . LEU A 1 79 ? 21.762 29.964 37.630 1.00 11.59 76 LEU A CA 1
ATOM 620 C C . LEU A 1 79 ? 20.278 30.116 37.917 1.00 13.93 76 LEU A C 1
ATOM 621 O O . LEU A 1 79 ? 19.890 30.320 39.074 1.00 14.00 76 LEU A O 1
ATOM 626 N N . LEU A 1 80 ? 19.445 30.049 36.882 1.00 13.52 77 LEU A N 1
ATOM 627 C CA . LEU A 1 80 ? 18.004 29.942 37.050 1.00 14.42 77 LEU A CA 1
ATOM 628 C C . LEU A 1 80 ? 17.524 28.646 36.419 1.00 15.06 77 LEU A C 1
ATOM 629 O O . LEU A 1 80 ? 18.211 28.023 35.599 1.00 14.76 77 LEU A O 1
ATOM 634 N N . THR A 1 81 ? 16.323 28.244 36.799 1.00 18.77 78 THR A N 1
ATOM 635 C CA . THR A 1 81 ? 15.739 27.039 36.254 1.00 20.96 78 THR A CA 1
ATOM 636 C C . THR A 1 81 ? 14.255 27.286 36.016 1.00 20.62 78 THR A C 1
ATOM 637 O O . THR A 1 81 ? 13.623 28.107 36.694 1.00 20.40 78 THR A O 1
ATOM 641 N N . LYS A 1 82 ? 13.719 26.620 34.996 1.00 20.35 79 LYS A N 1
ATOM 642 C CA . LYS A 1 82 ? 12.299 26.738 34.655 1.00 24.11 79 LYS A CA 1
ATOM 643 C C . LYS A 1 82 ? 11.575 25.469 35.095 1.00 33.63 79 LYS A C 1
ATOM 644 O O . LYS A 1 82 ? 11.602 24.462 34.388 1.00 34.78 79 LYS A O 1
ATOM 650 N N . ARG A 1 83 ? 10.895 25.553 36.246 1.00 40.50 80 ARG A N 1
ATOM 651 C CA . ARG A 1 83 ? 10.203 24.444 36.939 1.00 43.04 80 ARG A CA 1
ATOM 652 C C . ARG A 1 83 ? 10.776 23.066 36.646 1.00 46.07 80 ARG A C 1
ATOM 653 O O . ARG A 1 83 ? 10.038 22.151 36.277 1.00 48.80 80 ARG A O 1
ATOM 655 N N . ALA A 1 85 ? 6.472 23.892 34.504 1.00 48.82 82 ALA A N 1
ATOM 656 C CA . ALA A 1 85 ? 5.354 24.505 35.209 1.00 48.11 82 ALA A CA 1
ATOM 657 C C . ALA A 1 85 ? 5.441 26.032 35.199 1.00 47.73 82 ALA A C 1
ATOM 658 O O . ALA A 1 85 ? 4.890 26.691 36.075 1.00 49.11 82 ALA A O 1
ATOM 660 N N . GLY A 1 86 ? 6.146 26.593 34.217 1.00 46.47 83 GLY A N 1
ATOM 661 C CA . GLY A 1 86 ? 6.144 28.031 33.997 1.00 44.33 83 GLY A CA 1
ATOM 662 C C . GLY A 1 86 ? 7.013 28.884 34.913 1.00 42.15 83 GLY A C 1
ATOM 663 O O . GLY A 1 86 ? 7.620 29.865 34.459 1.00 43.58 83 GLY A O 1
ATOM 664 N N . GLU A 1 87 ? 7.096 28.523 36.192 1.00 35.46 84 GLU A N 1
ATOM 665 C CA . GLU A 1 87 ? 7.766 29.375 37.164 1.00 30.86 84 GLU A CA 1
ATOM 666 C C . GLU A 1 87 ? 9.283 29.377 36.976 1.00 24.91 84 GLU A C 1
ATOM 667 O O . GLU A 1 87 ? 9.884 28.403 36.501 1.00 27.57 84 GLU A O 1
ATOM 673 N N A ILE A 1 88 ? 9.900 30.486 37.369 0.62 21.24 85 ILE A N 1
ATOM 674 N N B ILE A 1 88 ? 9.895 30.496 37.357 0.38 21.74 85 ILE A N 1
ATOM 675 C CA A ILE A 1 88 ? 11.348 30.676 37.299 0.62 18.94 85 ILE A CA 1
ATOM 676 C CA B ILE A 1 88 ? 11.341 30.693 37.313 0.38 19.35 85 ILE A CA 1
ATOM 677 C C A ILE A 1 88 ? 11.892 30.678 38.724 0.62 18.01 85 ILE A C 1
ATOM 678 C C B ILE A 1 88 ? 11.862 30.647 38.745 0.38 18.05 85 ILE A C 1
ATOM 679 O O A ILE A 1 88 ? 11.400 31.427 39.578 0.62 20.26 85 ILE A O 1
ATOM 680 O O B ILE A 1 88 ? 11.323 31.329 39.625 0.38 19.18 85 ILE A O 1
ATOM 689 N N . ASP A 1 89 ? 12.907 29.856 38.981 1.00 16.41 86 ASP A N 1
ATOM 690 C CA . ASP A 1 89 ? 13.505 29.744 40.314 1.00 16.40 86 ASP A CA 1
ATOM 691 C C . ASP A 1 89 ? 15.031 29.794 40.249 1.00 16.10 86 ASP A C 1
ATOM 692 O O . ASP A 1 89 ? 15.636 29.582 39.201 1.00 16.10 86 ASP A O 1
ATOM 697 N N . LEU A 1 90 ? 15.660 30.040 41.402 1.00 14.51 87 LEU A N 1
ATOM 698 C CA . LEU A 1 90 ? 17.112 29.904 41.482 1.00 14.01 87 LEU A CA 1
ATOM 699 C C . LEU A 1 90 ? 17.508 28.437 41.487 1.00 14.78 87 LEU A C 1
ATOM 700 O O . LEU A 1 90 ? 16.784 27.587 42.008 1.00 16.00 87 LEU A O 1
ATOM 705 N N . THR A 1 91 ? 18.690 28.143 40.916 1.00 13.18 88 THR A N 1
ATOM 706 C CA . THR A 1 91 ? 19.368 26.890 41.195 1.00 13.33 88 THR A CA 1
ATOM 707 C C . THR A 1 91 ? 20.158 27.020 42.496 1.00 13.75 88 THR A C 1
ATOM 708 O O . THR A 1 91 ? 20.440 28.128 42.958 1.00 14.14 88 THR A O 1
ATOM 712 N N . PRO A 1 92 ? 20.549 25.898 43.091 1.00 15.49 89 PRO A N 1
ATOM 713 C CA . PRO A 1 92 ? 21.388 25.985 44.291 1.00 15.44 89 PRO A CA 1
ATOM 714 C C . PRO A 1 92 ? 22.648 26.790 44.068 1.00 14.79 89 PRO A C 1
ATOM 715 O O . PRO A 1 92 ? 23.061 27.540 44.956 1.00 14.29 89 PRO A O 1
ATOM 719 N N . LEU A 1 93 ? 23.252 26.678 42.884 1.00 13.08 90 LEU A N 1
ATOM 720 C CA . LEU A 1 93 ? 24.462 27.434 42.603 1.00 13.03 90 LEU A CA 1
ATOM 721 C C . LEU A 1 93 ? 24.230 28.938 42.770 1.00 12.19 90 LEU A C 1
ATOM 722 O O . LEU A 1 93 ? 25.024 29.620 43.420 1.00 11.84 90 LEU A O 1
ATOM 727 N N . ALA A 1 94 ? 23.118 29.463 42.233 1.00 10.40 91 ALA A N 1
ATOM 728 C CA . ALA A 1 94 ? 22.802 30.888 42.390 1.00 10.05 91 ALA A CA 1
ATOM 729 C C . ALA A 1 94 ? 22.394 31.193 43.825 1.00 11.12 91 ALA A C 1
ATOM 730 O O . ALA A 1 94 ? 22.770 32.232 44.385 1.00 11.24 91 ALA A O 1
ATOM 732 N N . ARG A 1 95 ? 21.617 30.296 44.438 1.00 12.99 92 ARG A N 1
ATOM 733 C CA . ARG A 1 95 ? 21.132 30.570 45.786 1.00 13.88 92 ARG A CA 1
ATOM 734 C C . ARG A 1 95 ? 22.294 30.674 46.775 1.00 12.40 92 ARG A C 1
ATOM 735 O O . ARG A 1 95 ? 22.276 31.510 47.699 1.00 14.67 92 ARG A O 1
ATOM 743 N N . ASN A 1 96 ? 23.317 29.835 46.596 1.00 10.28 93 ASN A N 1
ATOM 744 C CA . ASN A 1 96 ? 24.445 29.821 47.522 1.00 9.30 93 ASN A CA 1
ATOM 745 C C . ASN A 1 96 ? 25.455 30.917 47.235 1.00 10.25 93 ASN A C 1
ATOM 746 O O . ASN A 1 96 ? 26.167 31.346 48.149 1.00 12.25 93 ASN A O 1
ATOM 751 N N . HIS A 1 97 ? 25.579 31.350 45.987 1.00 10.01 94 HIS A N 1
ATOM 752 C CA . HIS A 1 97 ? 26.703 32.206 45.644 1.00 9.01 94 HIS A CA 1
ATOM 753 C C . HIS A 1 97 ? 26.326 33.573 45.092 1.00 10.58 94 HIS A C 1
ATOM 754 O O . HIS A 1 97 ? 27.209 34.424 44.979 1.00 11.87 94 HIS A O 1
ATOM 761 N N . LEU A 1 98 ? 25.069 33.818 44.737 1.00 10.63 95 LEU A N 1
ATOM 762 C CA . LEU A 1 98 ? 24.712 35.117 44.172 1.00 11.95 95 LEU A CA 1
ATOM 763 C C . LEU A 1 98 ? 23.623 35.836 44.963 1.00 14.04 95 LEU A C 1
ATOM 764 O O . LEU A 1 98 ? 23.175 36.903 44.541 1.00 16.68 95 LEU A O 1
ATOM 769 N N . VAL A 1 99 ? 23.202 35.290 46.091 1.00 16.71 96 VAL A N 1
ATOM 770 C CA . VAL A 1 99 ? 22.293 35.959 47.025 1.00 17.24 96 VAL A CA 1
ATOM 771 C C . VAL A 1 99 ? 23.145 36.652 48.081 1.00 17.48 96 VAL A C 1
ATOM 772 O O . VAL A 1 99 ? 24.084 36.050 48.629 1.00 19.71 96 VAL A O 1
ATOM 776 N N A THR A 1 100 ? 22.831 37.929 48.372 0.62 16.18 97 THR A N 1
ATOM 777 N N B THR A 1 100 ? 22.826 37.910 48.356 0.38 16.12 97 THR A N 1
ATOM 778 C CA A THR A 1 100 ? 23.727 38.772 49.178 0.62 17.20 97 THR A CA 1
ATOM 779 C CA B THR A 1 100 ? 23.714 38.725 49.170 0.38 16.17 97 THR A CA 1
ATOM 780 C C A THR A 1 100 ? 23.851 38.323 50.635 0.62 15.97 97 THR A C 1
ATOM 781 C C B THR A 1 100 ? 23.932 38.121 50.554 0.38 14.69 97 THR A C 1
ATOM 782 O O A THR A 1 100 ? 24.846 38.662 51.289 0.62 17.20 97 THR A O 1
ATOM 783 O O B THR A 1 100 ? 25.062 38.107 51.061 0.38 14.87 97 THR A O 1
ATOM 790 N N . THR A 1 101 ? 22.875 37.598 51.172 1.00 12.69 98 THR A N 1
ATOM 791 C CA . THR A 1 101 ? 22.938 37.176 52.564 1.00 11.17 98 THR A CA 1
ATOM 792 C C . THR A 1 101 ? 23.409 35.736 52.707 1.00 12.72 98 THR A C 1
ATOM 793 O O . THR A 1 101 ? 23.457 35.211 53.824 1.00 14.52 98 THR A O 1
ATOM 797 N N . SER A 1 102 ? 23.794 35.112 51.622 1.00 11.90 99 SER A N 1
ATOM 798 C CA . SER A 1 102 ? 24.391 33.794 51.735 1.00 11.66 99 SER A CA 1
ATOM 799 C C . SER A 1 102 ? 25.827 33.904 52.242 1.00 9.44 99 SER A C 1
ATOM 800 O O . SER A 1 102 ? 26.595 34.745 51.766 1.00 9.51 99 SER A O 1
ATOM 803 N N . PRO A 1 103 ? 26.240 33.038 53.172 1.00 11.32 100 PRO A N 1
ATOM 804 C CA . PRO A 1 103 ? 27.619 33.138 53.652 1.00 11.71 100 PRO A CA 1
ATOM 805 C C . PRO A 1 103 ? 28.617 32.810 52.571 1.00 10.40 100 PRO A C 1
ATOM 806 O O . PRO A 1 103 ? 29.783 33.197 52.693 1.00 11.66 100 PRO A O 1
ATOM 810 N N . PHE A 1 104 ? 28.196 32.150 51.490 1.00 10.27 101 PHE A N 1
ATOM 811 C CA . PHE A 1 104 ? 29.100 31.824 50.392 1.00 8.38 101 PHE A CA 1
ATOM 812 C C . PHE A 1 104 ? 28.882 32.719 49.180 1.00 10.55 101 PHE A C 1
ATOM 813 O O . PHE A 1 104 ? 29.312 32.387 48.059 1.00 9.62 101 PHE A O 1
ATOM 821 N N . SER A 1 105 ? 28.237 33.855 49.383 1.00 8.10 102 SER A N 1
ATOM 822 C CA . SER A 1 105 ? 28.017 34.779 48.282 1.00 9.18 102 SER A CA 1
ATOM 823 C C . SER A 1 105 ? 29.333 35.305 47.706 1.00 8.86 102 SER A C 1
ATOM 824 O O . SER A 1 105 ? 30.277 35.618 48.439 1.00 11.34 102 SER A O 1
ATOM 827 N N . VAL A 1 106 ? 29.390 35.410 46.376 1.00 7.91 103 VAL A N 1
ATOM 828 C CA . VAL A 1 106 ? 30.451 36.148 45.726 1.00 7.82 103 VAL A CA 1
ATOM 829 C C . VAL A 1 106 ? 29.885 37.334 44.948 1.00 9.49 103 VAL A C 1
ATOM 830 O O . VAL A 1 106 ? 30.510 37.819 44.008 1.00 12.73 103 VAL A O 1
ATOM 834 N N . GLY A 1 107 ? 28.682 37.783 45.312 1.00 10.93 104 GLY A N 1
ATOM 835 C CA . GLY A 1 107 ? 28.090 38.914 44.618 1.00 13.10 104 GLY A CA 1
ATOM 836 C C . GLY A 1 107 ? 28.948 40.168 44.654 1.00 12.56 104 GLY A C 1
ATOM 837 O O . GLY A 1 107 ? 28.984 40.927 43.683 1.00 12.78 104 GLY A O 1
ATOM 838 N N . GLY A 1 108 ? 29.662 40.402 45.754 1.00 13.02 105 GLY A N 1
ATOM 839 C CA . GLY A 1 108 ? 30.555 41.539 45.785 1.00 15.06 105 GLY A CA 1
ATOM 840 C C . GLY A 1 108 ? 31.666 41.449 44.754 1.00 13.66 105 GLY A C 1
ATOM 841 O O . GLY A 1 108 ? 32.090 42.467 44.217 1.00 14.43 105 GLY A O 1
ATOM 842 N N . TYR A 1 109 ? 32.162 40.233 44.477 1.00 13.67 106 TYR A N 1
ATOM 843 C CA . TYR A 1 109 ? 33.200 40.055 43.471 1.00 11.76 106 TYR A CA 1
ATOM 844 C C . TYR A 1 109 ? 32.658 40.343 42.072 1.00 12.40 106 TYR A C 1
ATOM 845 O O . TYR A 1 109 ? 33.270 41.096 41.299 1.00 13.52 106 TYR A O 1
ATOM 854 N N . ILE A 1 110 ? 31.492 39.778 41.744 1.00 12.51 107 ILE A N 1
ATOM 855 C CA . ILE A 1 110 ? 30.813 40.084 40.478 1.00 11.24 107 ILE A CA 1
ATOM 856 C C . ILE A 1 110 ? 30.572 41.580 40.340 1.00 11.21 107 ILE A C 1
ATOM 857 O O . ILE A 1 110 ? 30.694 42.148 39.244 1.00 11.63 107 ILE A O 1
ATOM 862 N N . SER A 1 111 ? 30.300 42.255 41.458 1.00 12.29 108 SER A N 1
ATOM 863 C CA . SER A 1 111 ? 29.982 43.668 41.406 1.00 16.45 108 SER A CA 1
ATOM 864 C C . SER A 1 111 ? 31.182 44.537 41.070 1.00 17.32 108 SER A C 1
ATOM 865 O O . SER A 1 111 ? 30.991 45.724 40.802 1.00 19.93 108 SER A O 1
ATOM 868 N N . LEU A 1 112 ? 32.396 43.985 41.076 1.00 19.03 109 LEU A N 1
ATOM 869 C CA . LEU A 1 112 ? 33.569 44.715 40.599 1.00 21.41 109 LEU A CA 1
ATOM 870 C C . LEU A 1 112 ? 33.426 45.155 39.153 1.00 18.46 109 LEU A C 1
ATOM 871 O O . LEU A 1 112 ? 34.158 46.052 38.710 1.00 20.15 109 LEU A O 1
ATOM 876 N N . ALA A 1 113 ? 32.520 44.538 38.406 1.00 15.45 110 ALA A N 1
ATOM 877 C CA . ALA A 1 113 ? 32.263 44.920 37.027 1.00 14.23 110 ALA A CA 1
ATOM 878 C C . ALA A 1 113 ? 31.001 45.752 36.877 1.00 14.23 110 ALA A C 1
ATOM 879 O O . ALA A 1 113 ? 30.583 46.009 35.742 1.00 15.44 110 ALA A O 1
ATOM 881 N N . ALA A 1 114 ? 30.384 46.180 37.988 1.00 15.65 111 ALA A N 1
ATOM 882 C CA . ALA A 1 114 ? 29.059 46.806 37.909 1.00 16.32 111 ALA A CA 1
ATOM 883 C C . ALA A 1 114 ? 29.083 48.122 37.138 1.00 18.14 111 ALA A C 1
ATOM 884 O O . ALA A 1 114 ? 28.058 48.553 36.601 1.00 18.79 111 ALA A O 1
ATOM 886 N N . GLN A 1 115 ? 30.219 48.795 37.111 1.00 18.14 112 GLN A N 1
ATOM 887 C CA . GLN A 1 115 ? 30.305 50.113 36.511 1.00 18.12 112 GLN A CA 1
ATOM 888 C C . GLN A 1 115 ? 31.125 50.111 35.240 1.00 17.45 112 GLN A C 1
ATOM 889 O O . GLN A 1 115 ? 31.466 51.186 34.734 1.00 18.27 112 GLN A O 1
ATOM 895 N N . SER A 1 116 ? 31.459 48.933 34.712 1.00 17.15 113 SER A N 1
ATOM 896 C CA . SER A 1 116 ? 32.136 48.894 33.428 1.00 16.54 113 SER A CA 1
ATOM 897 C C . SER A 1 116 ? 31.206 49.443 32.345 1.00 16.24 113 SER A C 1
ATOM 898 O O . SER A 1 116 ? 29.976 49.360 32.443 1.00 17.25 113 SER A O 1
ATOM 901 N N . ALA A 1 117 ? 31.806 50.031 31.314 1.00 15.13 114 ALA A N 1
ATOM 902 C CA . ALA A 1 117 ? 31.003 50.584 30.226 1.00 16.14 114 ALA A CA 1
ATOM 903 C C . ALA A 1 117 ? 30.103 49.512 29.612 1.00 15.81 114 ALA A C 1
ATOM 904 O O . ALA A 1 117 ? 28.933 49.775 29.300 1.00 16.83 114 ALA A O 1
ATOM 906 N N . GLY A 1 118 ? 30.622 48.291 29.458 1.00 14.77 115 GLY A N 1
ATOM 907 C CA . GLY A 1 118 ? 29.809 47.215 28.915 1.00 14.02 115 GLY A CA 1
ATOM 908 C C . GLY A 1 118 ? 28.618 46.863 29.794 1.00 12.70 115 GLY A C 1
ATOM 909 O O . GLY A 1 118 ? 27.502 46.676 29.299 1.00 13.90 115 GLY A O 1
ATOM 910 N N . THR A 1 119 ? 28.835 46.752 31.105 1.00 11.72 116 THR A N 1
ATOM 911 C CA . THR A 1 119 ? 27.722 46.436 31.987 1.00 12.49 116 THR A CA 1
ATOM 912 C C . THR A 1 119 ? 26.685 47.550 31.964 1.00 13.16 116 THR A C 1
ATOM 913 O O . THR A 1 119 ? 25.486 47.288 31.834 1.00 14.43 116 THR A O 1
ATOM 917 N N . LEU A 1 120 ? 27.134 48.808 32.111 1.00 14.10 117 LEU A N 1
ATOM 918 C CA . LEU A 1 120 ? 26.195 49.927 32.091 1.00 13.18 117 LEU A CA 1
ATOM 919 C C . LEU A 1 120 ? 25.401 49.981 30.788 1.00 14.47 117 LEU A C 1
ATOM 920 O O . LEU A 1 120 ? 24.200 50.282 30.807 1.00 15.73 117 LEU A O 1
ATOM 925 N N . ALA A 1 121 ? 26.057 49.710 29.646 1.00 13.93 118 ALA A N 1
ATOM 926 C CA . ALA A 1 121 ? 25.352 49.706 28.367 1.00 14.83 118 ALA A CA 1
ATOM 927 C C . ALA A 1 121 ? 24.271 48.639 28.353 1.00 14.32 118 ALA A C 1
ATOM 928 O O . ALA A 1 121 ? 23.151 48.873 27.874 1.00 16.69 118 ALA A O 1
ATOM 930 N N . LEU A 1 122 ? 24.591 47.444 28.860 1.00 15.52 119 LEU A N 1
ATOM 931 C CA . LEU A 1 122 ? 23.597 46.384 28.830 1.00 13.95 119 LEU A CA 1
ATOM 932 C C . LEU A 1 122 ? 22.445 46.710 29.762 1.00 14.47 119 LEU A C 1
ATOM 933 O O . LEU A 1 122 ? 21.284 46.463 29.412 1.00 15.38 119 LEU A O 1
ATOM 938 N N . VAL A 1 123 ? 22.741 47.297 30.935 1.00 14.11 120 VAL A N 1
ATOM 939 C CA . VAL A 1 123 ? 21.676 47.697 31.858 1.00 13.75 120 VAL A CA 1
ATOM 940 C C . VAL A 1 123 ? 20.765 48.718 31.203 1.00 15.30 120 VAL A C 1
ATOM 941 O O . VAL A 1 123 ? 19.534 48.624 31.292 1.00 16.55 120 VAL A O 1
ATOM 945 N N . GLU A 1 124 ? 21.357 49.729 30.571 1.00 16.66 121 GLU A N 1
ATOM 946 C CA . GLU A 1 124 ? 20.557 50.752 29.901 1.00 19.16 121 GLU A CA 1
ATOM 947 C C . GLU A 1 124 ? 19.679 50.155 28.809 1.00 19.36 121 GLU A C 1
ATOM 948 O O . GLU A 1 124 ? 18.503 50.531 28.678 1.00 20.78 121 GLU A O 1
ATOM 954 N N A ARG A 1 125 ? 20.251 49.258 27.985 0.51 18.23 122 ARG A N 1
ATOM 955 N N B ARG A 1 125 ? 20.213 49.217 28.025 0.49 18.76 122 ARG A N 1
ATOM 956 C CA A ARG A 1 125 ? 19.474 48.557 26.964 0.51 18.92 122 ARG A CA 1
ATOM 957 C CA B ARG A 1 125 ? 19.400 48.637 26.966 0.49 19.68 122 ARG A CA 1
ATOM 958 C C A ARG A 1 125 ? 18.301 47.817 27.586 0.51 17.70 122 ARG A C 1
ATOM 959 C C B ARG A 1 125 ? 18.309 47.726 27.519 0.49 17.95 122 ARG A C 1
ATOM 960 O O A ARG A 1 125 ? 17.159 47.935 27.122 0.51 17.94 122 ARG A O 1
ATOM 961 O O B ARG A 1 125 ? 17.210 47.675 26.950 0.49 17.96 122 ARG A O 1
ATOM 976 N N . LEU A 1 126 ? 18.573 47.023 28.627 1.00 17.22 123 LEU A N 1
ATOM 977 C CA . LEU A 1 126 ? 17.520 46.233 29.266 1.00 16.57 123 LEU A CA 1
ATOM 978 C C . LEU A 1 126 ? 16.423 47.141 29.805 1.00 18.30 123 LEU A C 1
ATOM 979 O O . LEU A 1 126 ? 15.230 46.902 29.576 1.00 19.11 123 LEU A O 1
ATOM 984 N N . LYS A 1 127 ? 16.813 48.196 30.519 1.00 18.17 124 LYS A N 1
ATOM 985 C CA . LYS A 1 127 ? 15.819 49.033 31.184 1.00 20.96 124 LYS A CA 1
ATOM 986 C C . LYS A 1 127 ? 15.033 49.883 30.197 1.00 22.74 124 LYS A C 1
ATOM 987 O O . LYS A 1 127 ? 13.851 50.184 30.432 1.00 24.71 124 LYS A O 1
ATOM 993 N N . SER A 1 128 ? 15.666 50.306 29.109 1.00 23.57 125 SER A N 1
ATOM 994 C CA . SER A 1 128 ? 15.020 51.220 28.188 1.00 25.42 125 SER A CA 1
ATOM 995 C C . SER A 1 128 ? 14.208 50.512 27.117 1.00 26.41 125 SER A C 1
ATOM 996 O O . SER A 1 128 ? 13.473 51.176 26.378 1.00 27.72 125 SER A O 1
ATOM 999 N N . ASP A 1 129 ? 14.290 49.198 27.014 1.00 27.19 126 ASP A N 1
ATOM 1000 C CA . ASP A 1 129 ? 13.530 48.560 25.951 1.00 31.13 126 ASP A CA 1
ATOM 1001 C C . ASP A 1 129 ? 12.016 48.770 26.067 1.00 32.84 126 ASP A C 1
ATOM 1002 O O . ASP A 1 129 ? 11.454 48.713 27.155 1.00 32.85 126 ASP A O 1
ATOM 1007 N N . ALA A 1 151 ? 32.314 58.483 12.928 1.00 52.57 148 ALA A N 1
ATOM 1008 C CA . ALA A 1 151 ? 33.168 59.195 11.975 1.00 52.06 148 ALA A CA 1
ATOM 1009 C C . ALA A 1 151 ? 33.038 58.639 10.544 1.00 50.63 148 ALA A C 1
ATOM 1010 O O . ALA A 1 151 ? 33.584 59.218 9.591 1.00 50.06 148 ALA A O 1
ATOM 1020 N N . ASP A 1 153 ? 30.751 57.743 7.173 1.00 40.05 150 ASP A N 1
ATOM 1021 C CA . ASP A 1 153 ? 29.514 58.121 6.509 1.00 38.88 150 ASP A CA 1
ATOM 1022 C C . ASP A 1 153 ? 28.672 56.885 6.218 1.00 36.60 150 ASP A C 1
ATOM 1023 O O . ASP A 1 153 ? 29.119 55.749 6.387 1.00 34.28 150 ASP A O 1
ATOM 1028 N N . ARG A 1 154 ? 27.447 57.131 5.735 1.00 35.90 151 ARG A N 1
ATOM 1029 C CA . ARG A 1 154 ? 26.465 56.058 5.593 1.00 39.08 151 ARG A CA 1
ATOM 1030 C C . ARG A 1 154 ? 26.971 54.939 4.693 1.00 37.46 151 ARG A C 1
ATOM 1031 O O . ARG A 1 154 ? 26.731 53.755 4.972 1.00 36.43 151 ARG A O 1
ATOM 1039 N N . GLU A 1 155 ? 27.677 55.290 3.617 1.00 37.15 152 GLU A N 1
ATOM 1040 C CA . GLU A 1 155 ? 28.174 54.277 2.689 1.00 37.75 152 GLU A CA 1
ATOM 1041 C C . GLU A 1 155 ? 29.294 53.451 3.316 1.00 35.26 152 GLU A C 1
ATOM 1042 O O . GLU A 1 155 ? 29.277 52.212 3.240 1.00 33.39 152 GLU A O 1
ATOM 1048 N N . ASP A 1 156 ? 30.288 54.120 3.922 1.00 33.51 153 ASP A N 1
ATOM 1049 C CA . ASP A 1 156 ? 31.370 53.412 4.610 1.00 31.74 153 ASP A CA 1
ATOM 1050 C C . ASP A 1 156 ? 30.830 52.542 5.735 1.00 28.99 153 ASP A C 1
ATOM 1051 O O . ASP A 1 156 ? 31.255 51.395 5.908 1.00 28.19 153 ASP A O 1
ATOM 1056 N N . SER A 1 157 ? 29.906 53.081 6.520 1.00 26.46 154 SER A N 1
ATOM 1057 C CA . SER A 1 157 ? 29.343 52.322 7.623 1.00 26.60 154 SER A CA 1
ATOM 1058 C C . SER A 1 157 ? 28.638 51.063 7.128 1.00 24.62 154 SER A C 1
ATOM 1059 O O . SER A 1 157 ? 28.834 49.965 7.676 1.00 24.08 154 SER A O 1
ATOM 1062 N N . ALA A 1 158 ? 27.810 51.191 6.089 1.00 23.09 155 ALA A N 1
ATOM 1063 C CA . ALA A 1 158 ? 27.130 49.998 5.578 1.00 22.56 155 ALA A CA 1
ATOM 1064 C C . ALA A 1 158 ? 28.129 48.997 5.007 1.00 24.07 155 ALA A C 1
ATOM 1065 O O . ALA A 1 158 ? 27.999 47.785 5.237 1.00 23.15 155 ALA A O 1
ATOM 1067 N N A ARG A 1 159 ? 29.117 49.475 4.230 0.56 23.55 156 ARG A N 1
ATOM 1068 N N B ARG A 1 159 ? 29.148 49.480 4.283 0.44 24.81 156 ARG A N 1
ATOM 1069 C CA A ARG A 1 159 ? 30.131 48.570 3.686 0.56 24.53 156 ARG A CA 1
ATOM 1070 C CA B ARG A 1 159 ? 30.115 48.572 3.666 0.44 26.35 156 ARG A CA 1
ATOM 1071 C C A ARG A 1 159 ? 30.886 47.868 4.802 0.56 24.69 156 ARG A C 1
ATOM 1072 C C B ARG A 1 159 ? 31.014 47.912 4.712 0.44 26.33 156 ARG A C 1
ATOM 1073 O O A ARG A 1 159 ? 31.049 46.640 4.787 0.56 24.26 156 ARG A O 1
ATOM 1074 O O B ARG A 1 159 ? 31.382 46.737 4.568 0.44 26.93 156 ARG A O 1
ATOM 1089 N N . PHE A 1 160 ? 31.366 48.643 5.775 1.00 25.60 157 PHE A N 1
ATOM 1090 C CA . PHE A 1 160 ? 32.129 48.070 6.881 1.00 29.09 157 PHE A CA 1
ATOM 1091 C C . PHE A 1 160 ? 31.332 46.969 7.587 1.00 26.19 157 PHE A C 1
ATOM 1092 O O . PHE A 1 160 ? 31.839 45.856 7.818 1.00 26.57 157 PHE A O 1
ATOM 1100 N N . LEU A 1 161 ? 30.060 47.243 7.886 1.00 21.59 158 LEU A N 1
ATOM 1101 C CA . LEU A 1 161 ? 29.252 46.234 8.547 1.00 20.37 158 LEU A CA 1
ATOM 1102 C C . LEU A 1 161 ? 28.985 45.053 7.621 1.00 17.87 158 LEU A C 1
ATOM 1103 O O . LEU A 1 161 ? 29.084 43.897 8.045 1.00 18.18 158 LEU A O 1
ATOM 1108 N N . THR A 1 162 ? 28.649 45.313 6.356 1.00 16.12 159 THR A N 1
ATOM 1109 C CA . THR A 1 162 ? 28.393 44.200 5.448 1.00 13.86 159 THR A CA 1
ATOM 1110 C C . THR A 1 162 ? 29.625 43.310 5.292 1.00 14.67 159 THR A C 1
ATOM 1111 O O . THR A 1 162 ? 29.515 42.077 5.325 1.00 15.68 159 THR A O 1
ATOM 1115 N N . LEU A 1 163 ? 30.807 43.911 5.109 1.00 14.99 160 LEU A N 1
ATOM 1116 C CA . LEU A 1 163 ? 32.014 43.099 4.944 1.00 18.36 160 LEU A CA 1
ATOM 1117 C C . LEU A 1 163 ? 32.373 42.357 6.222 1.00 19.64 160 LEU A C 1
ATOM 1118 O O . LEU A 1 163 ? 33.006 41.301 6.155 1.00 21.18 160 LEU A O 1
ATOM 1123 N N . SER A 1 164 ? 31.986 42.879 7.387 1.00 21.49 161 SER A N 1
ATOM 1124 C CA . SER A 1 164 ? 32.248 42.156 8.630 1.00 23.55 161 SER A CA 1
ATOM 1125 C C . SER A 1 164 ? 31.364 40.926 8.758 1.00 23.27 161 SER A C 1
ATOM 1126 O O . SER A 1 164 ? 31.839 39.843 9.128 1.00 27.69 161 SER A O 1
ATOM 1129 N N . LEU A 1 165 ? 30.075 41.059 8.474 1.00 19.09 162 LEU A N 1
ATOM 1130 C CA . LEU A 1 165 ? 29.222 39.872 8.477 1.00 21.04 162 LEU A CA 1
ATOM 1131 C C . LEU A 1 165 ? 29.554 38.912 7.334 1.00 18.66 162 LEU A C 1
ATOM 1132 O O . LEU A 1 165 ? 29.233 37.720 7.427 1.00 18.27 162 LEU A O 1
ATOM 1137 N N . ALA A 1 166 ? 30.191 39.391 6.262 1.00 16.68 163 ALA A N 1
ATOM 1138 C CA . ALA A 1 166 ? 30.463 38.515 5.128 1.00 13.36 163 ALA A CA 1
ATOM 1139 C C . ALA A 1 166 ? 31.428 37.401 5.501 1.00 10.35 163 ALA A C 1
ATOM 1140 O O . ALA A 1 166 ? 31.348 36.303 4.926 1.00 10.84 163 ALA A O 1
ATOM 1142 N N . GLY A 1 167 ? 32.345 37.650 6.450 1.00 11.05 164 GLY A N 1
ATOM 1143 C CA . GLY A 1 167 ? 33.260 36.586 6.856 1.00 11.72 164 GLY A CA 1
ATOM 1144 C C . GLY A 1 167 ? 32.519 35.377 7.409 1.00 9.74 164 GLY A C 1
ATOM 1145 O O . GLY A 1 167 ? 32.861 34.225 7.106 1.00 10.37 164 GLY A O 1
ATOM 1146 N N . ARG A 1 168 ? 31.470 35.618 8.201 1.00 9.93 165 ARG A N 1
ATOM 1147 C CA . ARG A 1 168 ? 30.665 34.488 8.656 1.00 11.62 165 ARG A CA 1
ATOM 1148 C C . ARG A 1 168 ? 29.998 33.787 7.478 1.00 10.33 165 ARG A C 1
ATOM 1149 O O . ARG A 1 168 ? 30.005 32.557 7.396 1.00 9.26 165 ARG A O 1
ATOM 1157 N N . ALA A 1 169 ? 29.449 34.553 6.531 1.00 9.27 166 ALA A N 1
ATOM 1158 C CA . ALA A 1 169 ? 28.784 33.937 5.388 1.00 9.04 166 ALA A CA 1
ATOM 1159 C C . ALA A 1 169 ? 29.740 33.083 4.558 1.00 9.87 166 ALA A C 1
ATOM 1160 O O . ALA A 1 169 ? 29.348 32.003 4.083 1.00 9.77 166 ALA A O 1
ATOM 1162 N N . TRP A 1 170 ? 30.987 33.538 4.346 1.00 8.92 167 TRP A N 1
ATOM 1163 C CA . TRP A 1 170 ? 31.896 32.689 3.569 1.00 7.84 167 TRP A CA 1
ATOM 1164 C C . TRP A 1 170 ? 32.149 31.365 4.285 1.00 7.84 167 TRP A C 1
ATOM 1165 O O . TRP A 1 170 ? 32.404 30.347 3.635 1.00 9.94 167 TRP A O 1
ATOM 1176 N N . ASN A 1 171 ? 32.085 31.356 5.621 1.00 8.51 168 ASN A N 1
ATOM 1177 C CA . ASN A 1 171 ? 32.275 30.105 6.346 1.00 6.89 168 ASN A CA 1
ATOM 1178 C C . ASN A 1 171 ? 31.048 29.206 6.324 1.00 8.87 168 ASN A C 1
ATOM 1179 O O . ASN A 1 171 ? 31.200 27.987 6.428 1.00 13.37 168 ASN A O 1
ATOM 1184 N N . VAL A 1 172 ? 29.843 29.760 6.242 1.00 6.90 169 VAL A N 1
ATOM 1185 C CA . VAL A 1 172 ? 28.623 28.969 6.403 1.00 7.75 169 VAL A CA 1
ATOM 1186 C C . VAL A 1 172 ? 27.950 28.693 5.056 1.00 8.53 169 VAL A C 1
ATOM 1187 O O . VAL A 1 172 ? 27.308 27.653 4.887 1.00 10.64 169 VAL A O 1
ATOM 1191 N N . ALA A 1 173 ? 28.072 29.617 4.094 1.00 7.82 170 ALA A N 1
ATOM 1192 C CA . ALA A 1 173 ? 27.352 29.428 2.837 1.00 7.68 170 ALA A CA 1
ATOM 1193 C C . ALA A 1 173 ? 27.707 28.110 2.134 1.00 9.26 170 ALA A C 1
ATOM 1194 O O . ALA A 1 173 ? 26.789 27.493 1.564 1.00 10.60 170 ALA A O 1
ATOM 1196 N N . PRO A 1 174 ? 28.956 27.596 2.178 1.00 10.13 171 PRO A N 1
ATOM 1197 C CA . PRO A 1 174 ? 29.208 26.283 1.545 1.00 10.14 171 PRO A CA 1
ATOM 1198 C C . PRO A 1 174 ? 28.366 25.158 2.138 1.00 10.33 171 PRO A C 1
ATOM 1199 O O . PRO A 1 174 ? 27.853 24.297 1.389 1.00 10.81 171 PRO A O 1
ATOM 1203 N N A ARG A 1 175 ? 28.233 25.125 3.471 0.59 10.29 172 ARG A N 1
ATOM 1204 N N B ARG A 1 175 ? 28.172 25.148 3.461 0.41 10.87 172 ARG A N 1
ATOM 1205 C CA A ARG A 1 175 ? 27.345 24.158 4.108 0.59 10.51 172 ARG A CA 1
ATOM 1206 C CA B ARG A 1 175 ? 27.343 24.113 4.071 0.41 11.69 172 ARG A CA 1
ATOM 1207 C C A ARG A 1 175 ? 25.906 24.385 3.674 0.59 10.80 172 ARG A C 1
ATOM 1208 C C B ARG A 1 175 ? 25.853 24.368 3.851 0.41 11.03 172 ARG A C 1
ATOM 1209 O O A ARG A 1 175 ? 25.203 23.449 3.273 0.59 12.27 172 ARG A O 1
ATOM 1210 O O B ARG A 1 175 ? 25.064 23.420 3.787 0.41 11.09 172 ARG A O 1
ATOM 1225 N N . PHE A 1 176 ? 25.453 25.633 3.763 1.00 10.10 173 PHE A N 1
ATOM 1226 C CA . PHE A 1 176 ? 24.088 25.967 3.404 1.00 10.62 173 PHE A CA 1
ATOM 1227 C C . PHE A 1 176 ? 23.737 25.458 2.019 1.00 10.66 173 PHE A C 1
ATOM 1228 O O . PHE A 1 176 ? 22.692 24.820 1.828 1.00 10.47 173 PHE A O 1
ATOM 1236 N N . ALA A 1 177 ? 24.581 25.773 1.028 1.00 10.36 174 ALA A N 1
ATOM 1237 C CA . ALA A 1 177 ? 24.308 25.306 -0.325 1.00 10.61 174 ALA A CA 1
ATOM 1238 C C . ALA A 1 177 ? 24.326 23.777 -0.383 1.00 12.63 174 ALA A C 1
ATOM 1239 O O . ALA A 1 177 ? 23.530 23.160 -1.111 1.00 15.98 174 ALA A O 1
ATOM 1241 N N . ASP A 1 178 ? 25.226 23.148 0.382 1.00 11.62 175 ASP A N 1
ATOM 1242 C CA . ASP A 1 178 ? 25.322 21.700 0.344 1.00 13.48 175 ASP A CA 1
ATOM 1243 C C . ASP A 1 178 ? 24.051 21.035 0.863 1.00 13.51 175 ASP A C 1
ATOM 1244 O O . ASP A 1 178 ? 23.665 19.959 0.371 1.00 16.06 175 ASP A O 1
ATOM 1249 N N . VAL A 1 179 ? 23.386 21.626 1.852 1.00 12.08 176 VAL A N 1
ATOM 1250 C CA . VAL A 1 179 ? 22.227 20.950 2.450 1.00 12.64 176 VAL A CA 1
ATOM 1251 C C . VAL A 1 179 ? 20.886 21.447 1.927 1.00 13.23 176 VAL A C 1
ATOM 1252 O O . VAL A 1 179 ? 19.855 20.842 2.260 1.00 16.07 176 VAL A O 1
ATOM 1256 N N . LEU A 1 180 ? 20.855 22.506 1.121 1.00 12.65 177 LEU A N 1
ATOM 1257 C CA . LEU A 1 180 ? 19.583 22.943 0.553 1.00 12.55 177 LEU A CA 1
ATOM 1258 C C . LEU A 1 180 ? 19.068 21.925 -0.459 1.00 15.13 177 LEU A C 1
ATOM 1259 O O . LEU A 1 180 ? 19.747 21.675 -1.463 1.00 17.02 177 LEU A O 1
ATOM 1264 N N . PRO A 1 181 ? 17.891 21.328 -0.255 1.00 16.55 178 PRO A N 1
ATOM 1265 C CA . PRO A 1 181 ? 17.362 20.383 -1.251 1.00 18.73 178 PRO A CA 1
ATOM 1266 C C . PRO A 1 181 ? 16.967 21.100 -2.536 1.00 17.37 178 PRO A C 1
ATOM 1267 O O . PRO A 1 181 ? 16.622 22.278 -2.523 1.00 18.66 178 PRO A O 1
ATOM 1271 N N . ALA A 1 182 ? 17.006 20.368 -3.658 1.00 20.14 179 ALA A N 1
ATOM 1272 C CA . ALA A 1 182 ? 16.647 20.964 -4.949 1.00 22.89 179 ALA A CA 1
ATOM 1273 C C . ALA A 1 182 ? 15.211 21.489 -4.985 1.00 24.95 179 ALA A C 1
ATOM 1274 O O . ALA A 1 182 ? 14.915 22.423 -5.737 1.00 24.21 179 ALA A O 1
ATOM 1276 N N . GLY A 1 183 ? 14.298 20.886 -4.229 1.00 26.49 180 GLY A N 1
ATOM 1277 C CA . GLY A 1 183 ? 12.896 21.264 -4.346 1.00 27.79 180 GLY A CA 1
ATOM 1278 C C . GLY A 1 183 ? 12.296 20.870 -5.698 1.00 27.72 180 GLY A C 1
ATOM 1279 O O . GLY A 1 183 ? 12.877 20.135 -6.494 1.00 29.26 180 GLY A O 1
ATOM 1280 N N . GLN A 1 184 ? 11.105 21.409 -5.948 1.00 27.32 181 GLN A N 1
ATOM 1281 C CA . GLN A 1 184 ? 10.386 21.138 -7.193 1.00 25.26 181 GLN A CA 1
ATOM 1282 C C . GLN A 1 184 ? 11.024 21.884 -8.369 1.00 21.99 181 GLN A C 1
ATOM 1283 O O . GLN A 1 184 ? 11.741 22.871 -8.185 1.00 22.88 181 GLN A O 1
ATOM 1289 N N . PRO A 1 185 ? 10.729 21.465 -9.596 1.00 20.08 182 PRO A N 1
ATOM 1290 C CA . PRO A 1 185 ? 10.976 22.346 -10.743 1.00 18.81 182 PRO A CA 1
ATOM 1291 C C . PRO A 1 185 ? 10.347 23.704 -10.480 1.00 19.25 182 PRO A C 1
ATOM 1292 O O . PRO A 1 185 ? 9.256 23.797 -9.908 1.00 21.38 182 PRO A O 1
ATOM 1296 N N . GLY A 1 186 ? 11.069 24.770 -10.855 1.00 19.80 183 GLY A N 1
ATOM 1297 C CA . GLY A 1 186 ? 10.592 26.110 -10.582 1.00 19.64 183 GLY A CA 1
ATOM 1298 C C . GLY A 1 186 ? 9.402 26.490 -11.446 1.00 19.70 183 GLY A C 1
ATOM 1299 O O . GLY A 1 186 ? 9.157 25.930 -12.515 1.00 21.28 183 GLY A O 1
ATOM 1300 N N . LYS A 1 187 ? 8.659 27.488 -10.972 1.00 19.13 184 LYS A N 1
ATOM 1301 C CA . LYS A 1 187 ? 7.463 27.959 -11.646 1.00 20.19 184 LYS A CA 1
ATOM 1302 C C . LYS A 1 187 ? 7.614 29.350 -12.233 1.00 21.08 184 LYS A C 1
ATOM 1303 O O . LYS A 1 187 ? 6.687 29.824 -12.893 1.00 23.61 184 LYS A O 1
ATOM 1309 N N . ILE A 1 188 ? 8.724 30.031 -11.970 1.00 20.61 185 ILE A N 1
ATOM 1310 C CA . ILE A 1 188 ? 8.921 31.394 -12.446 1.00 23.99 185 ILE A CA 1
ATOM 1311 C C . ILE A 1 188 ? 9.641 31.413 -13.797 1.00 24.82 185 ILE A C 1
ATOM 1312 O O . ILE A 1 188 ? 9.225 32.122 -14.715 1.00 26.77 185 ILE A O 1
ATOM 1317 N N . LEU A 1 189 ? 10.723 30.642 -13.951 1.00 25.70 186 LEU A N 1
ATOM 1318 C CA . LEU A 1 189 ? 11.450 30.573 -15.218 1.00 28.64 186 LEU A CA 1
ATOM 1319 C C . LEU A 1 189 ? 10.767 29.585 -16.159 1.00 36.38 186 LEU A C 1
ATOM 1320 O O . LEU A 1 189 ? 10.387 28.484 -15.748 1.00 37.53 186 LEU A O 1
ATOM 1325 N N . LYS A 1 190 ? 10.656 29.949 -17.433 1.00 42.39 187 LYS A N 1
ATOM 1326 C CA . LYS A 1 190 ? 9.932 29.082 -18.377 1.00 46.39 187 LYS A CA 1
ATOM 1327 C C . LYS A 1 190 ? 10.862 28.152 -19.159 1.00 49.06 187 LYS A C 1
ATOM 1328 O O . LYS A 1 190 ? 12.010 28.501 -19.456 1.00 50.48 187 LYS A O 1
ATOM 1330 N N . SER A 1 195 ? 13.474 20.680 -17.286 1.00 39.62 192 SER A N 1
ATOM 1331 C CA . SER A 1 195 ? 12.840 21.171 -16.068 1.00 39.37 192 SER A CA 1
ATOM 1332 C C . SER A 1 195 ? 13.481 22.456 -15.519 1.00 36.26 192 SER A C 1
ATOM 1333 O O . SER A 1 195 ? 14.708 22.550 -15.356 1.00 36.57 192 SER A O 1
ATOM 1336 N N . SER A 1 196 ? 12.633 23.433 -15.208 1.00 31.55 193 SER A N 1
ATOM 1337 C CA . SER A 1 196 ? 13.130 24.761 -14.884 1.00 28.85 193 SER A CA 1
ATOM 1338 C C . SER A 1 196 ? 13.919 24.751 -13.586 1.00 24.70 193 SER A C 1
ATOM 1339 O O . SER A 1 196 ? 13.569 24.048 -12.626 1.00 24.61 193 SER A O 1
ATOM 1342 N N . GLY A 1 197 ? 14.972 25.561 -13.557 1.00 21.36 194 GLY A N 1
ATOM 1343 C CA . GLY A 1 197 ? 15.585 25.939 -12.305 1.00 19.95 194 GLY A CA 1
ATOM 1344 C C . GLY A 1 197 ? 14.628 26.778 -11.469 1.00 20.15 194 GLY A C 1
ATOM 1345 O O . GLY A 1 197 ? 13.518 27.128 -11.880 1.00 21.91 194 GLY A O 1
ATOM 1346 N N . ARG A 1 198 ? 15.084 27.101 -10.261 1.00 16.16 195 ARG A N 1
ATOM 1347 C CA . ARG A 1 198 ? 14.325 27.913 -9.324 1.00 13.01 195 ARG A CA 1
ATOM 1348 C C . ARG A 1 198 ? 14.910 29.311 -9.251 1.00 12.28 195 ARG A C 1
ATOM 1349 O O . ARG A 1 198 ? 16.089 29.517 -9.538 1.00 12.97 195 ARG A O 1
ATOM 1357 N N . VAL A 1 199 ? 14.055 30.268 -8.900 1.00 11.36 196 VAL A N 1
ATOM 1358 C CA . VAL A 1 199 ? 14.462 31.635 -8.597 1.00 10.35 196 VAL A CA 1
ATOM 1359 C C . VAL A 1 199 ? 14.538 31.761 -7.086 1.00 10.22 196 VAL A C 1
ATOM 1360 O O . VAL A 1 199 ? 13.539 31.547 -6.391 1.00 11.54 196 VAL A O 1
ATOM 1364 N N . LEU A 1 200 ? 15.729 32.075 -6.575 1.00 9.18 197 LEU A N 1
ATOM 1365 C CA . LEU A 1 200 ? 15.969 32.240 -5.149 1.00 7.98 197 LEU A CA 1
ATOM 1366 C C . LEU A 1 200 ? 16.065 33.733 -4.860 1.00 8.87 197 LEU A C 1
ATOM 1367 O O . LEU A 1 200 ? 16.950 34.415 -5.398 1.00 10.65 197 LEU A O 1
ATOM 1372 N N . LEU A 1 201 ? 15.139 34.237 -4.049 1.00 8.48 198 LEU A N 1
ATOM 1373 C CA . LEU A 1 201 ? 15.119 35.627 -3.588 1.00 8.66 198 LEU A CA 1
ATOM 1374 C C . LEU A 1 201 ? 15.662 35.711 -2.172 1.00 8.42 198 LEU A C 1
ATOM 1375 O O . LEU A 1 201 ? 15.147 35.050 -1.262 1.00 10.06 198 LEU A O 1
ATOM 1380 N N . ASP A 1 202 ? 16.650 36.568 -1.974 1.00 8.82 199 ASP A N 1
ATOM 1381 C CA . ASP A 1 202 ? 17.412 36.670 -0.726 1.00 9.26 199 ASP A CA 1
ATOM 1382 C C . ASP A 1 202 ? 17.043 38.032 -0.159 1.00 10.05 199 ASP A C 1
ATOM 1383 O O . ASP A 1 202 ? 17.507 39.056 -0.662 1.00 11.80 199 ASP A O 1
ATOM 1388 N N . VAL A 1 203 ? 16.164 38.051 0.841 1.00 8.98 200 VAL A N 1
ATOM 1389 C CA . VAL A 1 203 ? 15.637 39.298 1.391 1.00 11.45 200 VAL A CA 1
ATOM 1390 C C . VAL A 1 203 ? 16.538 39.769 2.522 1.00 10.33 200 VAL A C 1
ATOM 1391 O O . VAL A 1 203 ? 16.771 39.026 3.487 1.00 10.00 200 VAL A O 1
ATOM 1395 N N A ALA A 1 204 ? 16.924 41.043 2.442 0.42 13.55 201 ALA A N 1
ATOM 1396 N N B ALA A 1 204 ? 17.085 40.987 2.407 0.58 12.15 201 ALA A N 1
ATOM 1397 C CA A ALA A 1 204 ? 17.998 41.623 3.217 0.42 14.43 201 ALA A CA 1
ATOM 1398 C CA B ALA A 1 204 ? 17.856 41.613 3.486 0.58 12.26 201 ALA A CA 1
ATOM 1399 C C A ALA A 1 204 ? 19.157 40.644 3.055 0.42 16.09 201 ALA A C 1
ATOM 1400 C C B ALA A 1 204 ? 19.050 40.747 3.875 0.58 14.51 201 ALA A C 1
ATOM 1401 O O A ALA A 1 204 ? 19.474 40.289 1.905 0.42 14.56 201 ALA A O 1
ATOM 1402 O O B ALA A 1 204 ? 19.485 40.742 5.026 0.58 13.44 201 ALA A O 1
ATOM 1405 N N A GLY A 1 205 ? 19.745 40.148 4.135 0.42 14.76 202 GLY A N 1
ATOM 1406 N N B GLY A 1 205 ? 19.544 39.993 2.896 0.58 19.63 202 GLY A N 1
ATOM 1407 C CA A GLY A 1 205 ? 20.870 39.239 4.037 0.42 18.55 202 GLY A CA 1
ATOM 1408 C CA B GLY A 1 205 ? 20.667 39.091 3.037 0.58 20.76 202 GLY A CA 1
ATOM 1409 C C A GLY A 1 205 ? 22.171 40.014 3.984 0.42 19.03 202 GLY A C 1
ATOM 1410 C C B GLY A 1 205 ? 21.868 39.590 2.267 0.58 21.06 202 GLY A C 1
ATOM 1411 O O A GLY A 1 205 ? 23.052 39.818 4.820 0.42 23.82 202 GLY A O 1
ATOM 1412 O O B GLY A 1 205 ? 22.712 38.804 1.841 0.58 18.76 202 GLY A O 1
ATOM 1413 N N A GLY A 1 206 ? 22.280 40.915 3.008 0.42 17.88 203 GLY A N 1
ATOM 1414 N N B GLY A 1 206 ? 21.941 40.911 2.093 0.58 23.67 203 GLY A N 1
ATOM 1415 C CA A GLY A 1 206 ? 23.460 41.726 2.825 0.42 14.31 203 GLY A CA 1
ATOM 1416 C CA B GLY A 1 206 ? 23.111 41.566 1.556 0.58 26.87 203 GLY A CA 1
ATOM 1417 C C A GLY A 1 206 ? 24.325 41.350 1.633 0.42 14.42 203 GLY A C 1
ATOM 1418 C C B GLY A 1 206 ? 24.461 40.997 1.949 0.58 28.11 203 GLY A C 1
ATOM 1419 O O A GLY A 1 206 ? 24.101 41.776 0.490 0.42 13.45 203 GLY A O 1
ATOM 1420 O O B GLY A 1 206 ? 24.668 40.534 3.075 0.58 30.90 203 GLY A O 1
ATOM 1421 N N A SER A 1 207 ? 25.358 40.565 1.904 0.42 13.75 204 SER A N 1
ATOM 1422 N N B SER A 1 207 ? 25.412 41.188 1.038 0.58 27.48 204 SER A N 1
ATOM 1423 C CA A SER A 1 207 ? 26.352 40.327 0.868 0.42 17.70 204 SER A CA 1
ATOM 1424 C CA B SER A 1 207 ? 26.501 40.274 0.733 0.58 25.74 204 SER A CA 1
ATOM 1425 C C A SER A 1 207 ? 25.762 39.547 -0.302 0.42 18.29 204 SER A C 1
ATOM 1426 C C B SER A 1 207 ? 25.915 39.321 -0.301 0.58 22.35 204 SER A C 1
ATOM 1427 O O A SER A 1 207 ? 26.226 39.695 -1.436 0.42 19.02 204 SER A O 1
ATOM 1428 O O B SER A 1 207 ? 26.529 39.135 -1.353 0.58 22.20 204 SER A O 1
ATOM 1433 N N . GLY A 1 208 ? 24.712 38.756 -0.054 1.00 17.22 205 GLY A N 1
ATOM 1434 C CA . GLY A 1 208 ? 24.142 37.822 -1.012 1.00 11.75 205 GLY A CA 1
ATOM 1435 C C . GLY A 1 208 ? 24.961 36.551 -1.198 1.00 8.12 205 GLY A C 1
ATOM 1436 O O . GLY A 1 208 ? 24.727 35.768 -2.136 1.00 9.63 205 GLY A O 1
ATOM 1437 N N . ILE A 1 209 ? 25.922 36.334 -0.301 1.00 8.28 206 ILE A N 1
ATOM 1438 C CA . ILE A 1 209 ? 26.869 35.230 -0.444 1.00 7.42 206 ILE A CA 1
ATOM 1439 C C . ILE A 1 209 ? 26.151 33.889 -0.410 1.00 8.95 206 ILE A C 1
ATOM 1440 O O . ILE A 1 209 ? 26.537 32.955 -1.133 1.00 9.31 206 ILE A O 1
ATOM 1445 N N . TYR A 1 210 ? 25.108 33.753 0.432 1.00 7.78 207 TYR A N 1
ATOM 1446 C CA . TYR A 1 210 ? 24.407 32.472 0.473 1.00 8.38 207 TYR A CA 1
ATOM 1447 C C . TYR A 1 210 ? 23.784 32.153 -0.876 1.00 7.64 207 TYR A C 1
ATOM 1448 O O . TYR A 1 210 ? 23.813 30.997 -1.324 1.00 8.67 207 TYR A O 1
ATOM 1457 N N . THR A 1 211 ? 23.189 33.167 -1.520 1.00 7.72 208 THR A N 1
ATOM 1458 C CA . THR A 1 211 ? 22.595 32.968 -2.839 1.00 8.40 208 THR A CA 1
ATOM 1459 C C . THR A 1 211 ? 23.657 32.660 -3.880 1.00 9.21 208 THR A C 1
ATOM 1460 O O . THR A 1 211 ? 23.448 31.782 -4.726 1.00 10.18 208 THR A O 1
ATOM 1472 N N . ALA A 1 213 ? 26.486 31.084 -3.441 1.00 8.88 210 ALA A N 1
ATOM 1473 C CA . ALA A 1 213 ? 26.842 29.672 -3.304 1.00 7.18 210 ALA A CA 1
ATOM 1474 C C . ALA A 1 213 ? 25.772 28.773 -3.920 1.00 8.80 210 ALA A C 1
ATOM 1475 O O . ALA A 1 213 ? 26.088 27.824 -4.654 1.00 10.37 210 ALA A O 1
ATOM 1477 N N . VAL A 1 214 ? 24.494 29.044 -3.627 1.00 7.62 211 VAL A N 1
ATOM 1478 C CA . VAL A 1 214 ? 23.436 28.220 -4.211 1.00 8.69 211 VAL A CA 1
ATOM 1479 C C . VAL A 1 214 ? 23.506 28.267 -5.734 1.00 8.83 211 VAL A C 1
ATOM 1480 O O . VAL A 1 214 ? 23.369 27.237 -6.417 1.00 12.01 211 VAL A O 1
ATOM 1484 N N . LEU A 1 215 ? 23.757 29.448 -6.296 1.00 8.88 212 LEU A N 1
ATOM 1485 C CA . LEU A 1 215 ? 23.805 29.540 -7.757 1.00 8.18 212 LEU A CA 1
ATOM 1486 C C . LEU A 1 215 ? 24.992 28.781 -8.346 1.00 10.94 212 LEU A C 1
ATOM 1487 O O . LEU A 1 215 ? 24.889 28.289 -9.480 1.00 11.65 212 LEU A O 1
ATOM 1492 N N . GLN A 1 216 ? 26.135 28.708 -7.638 1.00 9.97 213 GLN A N 1
ATOM 1493 C CA . GLN A 1 216 ? 27.216 27.844 -8.126 1.00 10.44 213 GLN A CA 1
ATOM 1494 C C . GLN A 1 216 ? 26.830 26.374 -8.054 1.00 11.92 213 GLN A C 1
ATOM 1495 O O . GLN A 1 216 ? 27.225 25.578 -8.923 1.00 15.71 213 GLN A O 1
ATOM 1501 N N . LYS A 1 217 ? 26.062 25.989 -7.047 1.00 11.75 214 LYS A N 1
ATOM 1502 C CA . LYS A 1 217 ? 25.652 24.598 -6.939 1.00 14.90 214 LYS A CA 1
ATOM 1503 C C . LYS A 1 217 ? 24.620 24.229 -7.998 1.00 15.15 214 LYS A C 1
ATOM 1504 O O . LYS A 1 217 ? 24.590 23.084 -8.467 1.00 16.90 214 LYS A O 1
ATOM 1510 N N . TYR A 1 218 ? 23.763 25.181 -8.370 1.00 13.52 215 TYR A N 1
ATOM 1511 C CA . TYR A 1 218 ? 22.611 24.942 -9.235 1.00 16.40 215 TYR A CA 1
ATOM 1512 C C . TYR A 1 218 ? 22.738 25.871 -10.436 1.00 15.76 215 TYR A C 1
ATOM 1513 O O . TYR A 1 218 ? 22.171 26.977 -10.450 1.00 14.88 215 TYR A O 1
ATOM 1522 N N . PRO A 1 219 ? 23.468 25.456 -11.466 1.00 17.84 216 PRO A N 1
ATOM 1523 C CA . PRO A 1 219 ? 23.738 26.350 -12.611 1.00 18.56 216 PRO A CA 1
ATOM 1524 C C . PRO A 1 219 ? 22.496 26.800 -13.383 1.00 19.21 216 PRO A C 1
ATOM 1525 O O . PRO A 1 219 ? 22.583 27.771 -14.158 1.00 19.68 216 PRO A O 1
ATOM 1529 N N . THR A 1 220 ? 21.360 26.123 -13.230 1.00 16.83 217 THR A N 1
ATOM 1530 C CA . THR A 1 220 ? 20.143 26.534 -13.927 1.00 19.49 217 THR A CA 1
ATOM 1531 C C . THR A 1 220 ? 19.301 27.506 -13.126 1.00 18.08 217 THR A C 1
ATOM 1532 O O . THR A 1 220 ? 18.261 27.950 -13.623 1.00 18.73 217 THR A O 1
ATOM 1536 N N . TRP A 1 221 ? 19.699 27.830 -11.899 1.00 17.53 218 TRP A N 1
ATOM 1537 C CA . TRP A 1 221 ? 18.882 28.713 -11.084 1.00 15.25 218 TRP A CA 1
ATOM 1538 C C . TRP A 1 221 ? 19.233 30.161 -11.345 1.00 13.46 218 TRP A C 1
ATOM 1539 O O . TRP A 1 221 ? 20.258 30.477 -11.952 1.00 14.49 218 TRP A O 1
ATOM 1550 N N A ARG A 1 222 ? 18.365 31.057 -10.868 0.60 12.28 219 ARG A N 1
ATOM 1551 N N B ARG A 1 222 ? 18.359 31.047 -10.876 0.40 13.81 219 ARG A N 1
ATOM 1552 C CA A ARG A 1 222 ? 18.622 32.490 -10.879 0.60 11.82 219 ARG A CA 1
ATOM 1553 C CA B ARG A 1 222 ? 18.591 32.480 -10.864 0.40 14.74 219 ARG A CA 1
ATOM 1554 C C A ARG A 1 222 ? 18.402 33.029 -9.477 0.60 11.15 219 ARG A C 1
ATOM 1555 C C B ARG A 1 222 ? 18.461 32.979 -9.436 0.40 12.95 219 ARG A C 1
ATOM 1556 O O A ARG A 1 222 ? 17.595 32.504 -8.711 0.60 9.68 219 ARG A O 1
ATOM 1557 O O B ARG A 1 222 ? 17.776 32.379 -8.605 0.40 13.06 219 ARG A O 1
ATOM 1572 N N . GLY A 1 223 ? 19.109 34.094 -9.149 1.00 10.40 220 GLY A N 1
ATOM 1573 C CA . GLY A 1 223 ? 19.042 34.673 -7.826 1.00 11.08 220 GLY A CA 1
ATOM 1574 C C . GLY A 1 223 ? 18.679 36.140 -7.885 1.00 11.03 220 GLY A C 1
ATOM 1575 O O . GLY A 1 223 ? 18.938 36.825 -8.872 1.00 12.54 220 GLY A O 1
ATOM 1576 N N . ILE A 1 224 ? 18.074 36.610 -6.805 1.00 9.47 221 ILE A N 1
ATOM 1577 C CA . ILE A 1 224 ? 17.713 38.009 -6.650 1.00 9.61 221 ILE A CA 1
ATOM 1578 C C . ILE A 1 224 ? 18.115 38.419 -5.240 1.00 10.55 221 ILE A C 1
ATOM 1579 O O . ILE A 1 224 ? 17.691 37.792 -4.265 1.00 10.33 221 ILE A O 1
ATOM 1584 N N . ILE A 1 225 ? 18.956 39.436 -5.121 1.00 10.47 222 ILE A N 1
ATOM 1585 C CA . ILE A 1 225 ? 19.256 40.028 -3.829 1.00 9.97 222 ILE A CA 1
ATOM 1586 C C . ILE A 1 225 ? 18.403 41.277 -3.674 1.00 10.07 222 ILE A C 1
ATOM 1587 O O . ILE A 1 225 ? 18.477 42.197 -4.506 1.00 11.99 222 ILE A O 1
ATOM 1592 N N . PHE A 1 226 ? 17.646 41.344 -2.586 1.00 9.78 223 PHE A N 1
ATOM 1593 C CA . PHE A 1 226 ? 16.769 42.475 -2.270 1.00 9.15 223 PHE A CA 1
ATOM 1594 C C . PHE A 1 226 ? 17.306 43.133 -1.003 1.00 8.92 223 PHE A C 1
ATOM 1595 O O . PHE A 1 226 ? 17.369 42.485 0.043 1.00 10.68 223 PHE A O 1
ATOM 1603 N N . ASP A 1 227 ? 17.749 44.394 -1.088 1.00 11.16 224 ASP A N 1
ATOM 1604 C CA . ASP A 1 227 ? 18.337 45.036 0.091 1.00 12.96 224 ASP A CA 1
ATOM 1605 C C . ASP A 1 227 ? 18.440 46.544 -0.168 1.00 15.23 224 ASP A C 1
ATOM 1606 O O . ASP A 1 227 ? 17.969 47.040 -1.195 1.00 15.71 224 ASP A O 1
ATOM 1611 N N . ARG A 1 228 ? 19.035 47.268 0.793 1.00 18.60 225 ARG A N 1
ATOM 1612 C CA . ARG A 1 228 ? 19.315 48.703 0.621 1.00 20.51 225 ARG A CA 1
ATOM 1613 C C . ARG A 1 228 ? 20.429 48.920 -0.404 1.00 22.05 225 ARG A C 1
ATOM 1614 O O . ARG A 1 228 ? 21.343 48.098 -0.522 1.00 21.64 225 ARG A O 1
ATOM 1622 N N . PRO A 1 229 ? 20.395 50.044 -1.128 1.00 23.00 226 PRO A N 1
ATOM 1623 C CA . PRO A 1 229 ? 21.405 50.275 -2.176 1.00 24.19 226 PRO A CA 1
ATOM 1624 C C . PRO A 1 229 ? 22.843 50.202 -1.696 1.00 25.10 226 PRO A C 1
ATOM 1625 O O . PRO A 1 229 ? 23.696 49.646 -2.409 1.00 25.40 226 PRO A O 1
ATOM 1629 N N . GLU A 1 230 ? 23.143 50.755 -0.516 1.00 27.86 227 GLU A N 1
ATOM 1630 C CA . GLU A 1 230 ? 24.513 50.748 -0.006 1.00 30.35 227 GLU A CA 1
ATOM 1631 C C . GLU A 1 230 ? 25.041 49.327 0.149 1.00 28.93 227 GLU A C 1
ATOM 1632 O O . GLU A 1 230 ? 26.247 49.087 0.020 1.00 29.49 227 GLU A O 1
ATOM 1638 N N . VAL A 1 231 ? 24.155 48.377 0.432 1.00 26.05 228 VAL A N 1
ATOM 1639 C CA . VAL A 1 231 ? 24.566 46.992 0.623 1.00 24.91 228 VAL A CA 1
ATOM 1640 C C . VAL A 1 231 ? 24.721 46.272 -0.719 1.00 22.73 228 VAL A C 1
ATOM 1641 O O . VAL A 1 231 ? 25.627 45.447 -0.899 1.00 22.21 228 VAL A O 1
ATOM 1645 N N . LEU A 1 232 ? 23.856 46.589 -1.686 1.00 21.48 229 LEU A N 1
ATOM 1646 C CA . LEU A 1 232 ? 23.909 45.941 -2.990 1.00 19.19 229 LEU A CA 1
ATOM 1647 C C . LEU A 1 232 ? 25.224 46.193 -3.721 1.00 19.65 229 LEU A C 1
ATOM 1648 O O . LEU A 1 232 ? 25.577 45.421 -4.618 1.00 18.77 229 LEU A O 1
ATOM 1653 N N . LYS A 1 233 ? 25.942 47.263 -3.373 1.00 20.11 230 LYS A N 1
ATOM 1654 C CA . LYS A 1 233 ? 27.244 47.507 -3.986 1.00 21.10 230 LYS A CA 1
ATOM 1655 C C . LYS A 1 233 ? 28.196 46.360 -3.696 1.00 18.26 230 LYS A C 1
ATOM 1656 O O . LYS A 1 233 ? 29.006 45.977 -4.558 1.00 18.03 230 LYS A O 1
ATOM 1662 N N . ILE A 1 234 ? 28.159 45.846 -2.460 1.00 15.56 231 ILE A N 1
ATOM 1663 C CA . ILE A 1 234 ? 29.031 44.729 -2.097 1.00 16.19 231 ILE A CA 1
ATOM 1664 C C . ILE A 1 234 ? 28.619 43.485 -2.866 1.00 12.97 231 ILE A C 1
ATOM 1665 O O . ILE A 1 234 ? 29.470 42.765 -3.403 1.00 12.01 231 ILE A O 1
ATOM 1670 N N . ALA A 1 235 ? 27.306 43.217 -2.933 1.00 11.70 232 ALA A N 1
ATOM 1671 C CA . ALA A 1 235 ? 26.833 42.062 -3.686 1.00 11.96 232 ALA A CA 1
ATOM 1672 C C . ALA A 1 235 ? 27.293 42.126 -5.131 1.00 12.11 232 ALA A C 1
ATOM 1673 O O . ALA A 1 235 ? 27.664 41.104 -5.701 1.00 13.21 232 ALA A O 1
ATOM 1675 N N . ALA A 1 236 ? 27.284 43.316 -5.737 1.00 11.98 233 ALA A N 1
ATOM 1676 C CA . ALA A 1 236 ? 27.674 43.420 -7.140 1.00 12.87 233 ALA A CA 1
ATOM 1677 C C . ALA A 1 236 ? 29.124 42.987 -7.321 1.00 12.77 233 ALA A C 1
ATOM 1678 O O . ALA A 1 236 ? 29.457 42.266 -8.274 1.00 15.56 233 ALA A O 1
ATOM 1680 N N . GLU A 1 237 ? 30.005 43.425 -6.410 1.00 10.98 234 GLU A N 1
ATOM 1681 C CA . GLU A 1 237 ? 31.415 43.031 -6.474 1.00 11.71 234 GLU A CA 1
ATOM 1682 C C . GLU A 1 237 ? 31.558 41.523 -6.315 1.00 11.02 234 GLU A C 1
ATOM 1683 O O . GLU A 1 237 ? 32.257 40.849 -7.102 1.00 11.37 234 GLU A O 1
ATOM 1689 N N . LEU A 1 238 ? 30.890 40.970 -5.297 1.00 10.07 235 LEU A N 1
ATOM 1690 C CA . LEU A 1 238 ? 31.074 39.549 -5.012 1.00 10.83 235 LEU A CA 1
ATOM 1691 C C . LEU A 1 238 ? 30.446 38.669 -6.089 1.00 11.84 235 LEU A C 1
ATOM 1692 O O . LEU A 1 238 ? 30.980 37.589 -6.393 1.00 11.47 235 LEU A O 1
ATOM 1697 N N . ALA A 1 239 ? 29.352 39.127 -6.709 1.00 12.65 236 ALA A N 1
ATOM 1698 C CA . ALA A 1 239 ? 28.772 38.386 -7.828 1.00 14.13 236 ALA A CA 1
ATOM 1699 C C . ALA A 1 239 ? 29.754 38.277 -8.980 1.00 13.18 236 ALA A C 1
ATOM 1700 O O . ALA A 1 239 ? 29.798 37.253 -9.666 1.00 13.83 236 ALA A O 1
ATOM 1702 N N . GLU A 1 240 ? 30.540 39.334 -9.225 1.00 10.36 237 GLU A N 1
ATOM 1703 C CA . GLU A 1 240 ? 31.571 39.243 -10.260 1.00 12.45 237 GLU A CA 1
ATOM 1704 C C . GLU A 1 240 ? 32.660 38.254 -9.868 1.00 11.84 237 GLU A C 1
ATOM 1705 O O . GLU A 1 240 ? 33.104 37.439 -10.695 1.00 16.01 237 GLU A O 1
ATOM 1711 N N . GLN A 1 241 ? 33.101 38.299 -8.613 1.00 10.22 238 GLN A N 1
ATOM 1712 C CA . GLN A 1 241 ? 34.158 37.399 -8.188 1.00 11.05 238 GLN A CA 1
ATOM 1713 C C . GLN A 1 241 ? 33.736 35.946 -8.309 1.00 10.50 238 GLN A C 1
ATOM 1714 O O . GLN A 1 241 ? 34.541 35.100 -8.713 1.00 12.24 238 GLN A O 1
ATOM 1720 N N . THR A 1 242 ? 32.483 35.632 -7.947 1.00 11.70 239 THR A N 1
ATOM 1721 C CA . THR A 1 242 ? 32.024 34.249 -7.920 1.00 11.54 239 THR A CA 1
ATOM 1722 C C . THR A 1 242 ? 31.480 33.806 -9.273 1.00 11.35 239 THR A C 1
ATOM 1723 O O . THR A 1 242 ? 31.063 32.650 -9.403 1.00 12.57 239 THR A O 1
ATOM 1727 N N . GLY A 1 243 ? 31.484 34.688 -10.280 1.00 11.12 240 GLY A N 1
ATOM 1728 C CA . GLY A 1 243 ? 31.097 34.307 -11.627 1.00 12.49 240 GLY A CA 1
ATOM 1729 C C . GLY A 1 243 ? 29.624 34.017 -11.831 1.00 14.15 240 GLY A C 1
ATOM 1730 O O . GLY A 1 243 ? 29.275 33.334 -12.794 1.00 15.87 240 GLY A O 1
ATOM 1731 N N . VAL A 1 244 ? 28.745 34.524 -10.964 1.00 12.56 241 VAL A N 1
ATOM 1732 C CA . VAL A 1 244 ? 27.311 34.293 -11.095 1.00 11.97 241 VAL A CA 1
ATOM 1733 C C . VAL A 1 244 ? 26.571 35.576 -11.458 1.00 13.58 241 VAL A C 1
ATOM 1734 O O . VAL A 1 244 ? 25.327 35.599 -11.474 1.00 13.12 241 VAL A O 1
ATOM 1738 N N . ARG A 1 245 ? 27.311 36.631 -11.797 1.00 12.39 242 ARG A N 1
ATOM 1739 C CA . ARG A 1 245 ? 26.716 37.942 -12.064 1.00 15.06 242 ARG A CA 1
ATOM 1740 C C . ARG A 1 245 ? 25.592 37.891 -13.104 1.00 16.73 242 ARG A C 1
ATOM 1741 O O . ARG A 1 245 ? 24.578 38.598 -12.971 1.00 16.93 242 ARG A O 1
ATOM 1749 N N A ASP A 1 246 ? 25.759 37.080 -14.149 0.63 18.44 243 ASP A N 1
ATOM 1750 N N B ASP A 1 246 ? 25.744 37.068 -14.150 0.37 17.88 243 ASP A N 1
ATOM 1751 C CA A ASP A 1 246 ? 24.766 37.052 -15.209 0.63 18.96 243 ASP A CA 1
ATOM 1752 C CA B ASP A 1 246 ? 24.742 37.025 -15.213 0.37 18.34 243 ASP A CA 1
ATOM 1753 C C A ASP A 1 246 ? 23.469 36.370 -14.774 0.63 16.69 243 ASP A C 1
ATOM 1754 C C B ASP A 1 246 ? 23.553 36.138 -14.873 0.37 16.41 243 ASP A C 1
ATOM 1755 O O A ASP A 1 246 ? 22.443 36.524 -15.459 0.63 17.86 243 ASP A O 1
ATOM 1756 O O B ASP A 1 246 ? 22.708 35.875 -15.738 0.37 17.31 243 ASP A O 1
ATOM 1765 N N . ARG A 1 247 ? 23.467 35.667 -13.638 1.00 14.60 244 ARG A N 1
ATOM 1766 C CA . ARG A 1 247 ? 22.277 34.974 -13.159 1.00 14.06 244 ARG A CA 1
ATOM 1767 C C . ARG A 1 247 ? 21.775 35.583 -11.857 1.00 13.06 244 ARG A C 1
ATOM 1768 O O . ARG A 1 247 ? 20.948 34.976 -11.158 1.00 13.42 244 ARG A O 1
ATOM 1776 N N . LEU A 1 248 ? 22.254 36.772 -11.527 1.00 11.00 245 LEU A N 1
ATOM 1777 C CA . LEU A 1 248 ? 21.893 37.470 -10.303 1.00 13.48 245 LEU A CA 1
ATOM 1778 C C . LEU A 1 248 ? 21.348 38.859 -10.648 1.00 14.16 245 LEU A C 1
ATOM 1779 O O . LEU A 1 248 ? 21.900 39.564 -11.498 1.00 17.41 245 LEU A O 1
ATOM 1784 N N . GLU A 1 249 ? 20.260 39.246 -10.002 1.00 11.69 246 GLU A N 1
ATOM 1785 C CA . GLU A 1 249 ? 19.765 40.614 -10.070 1.00 13.69 246 GLU A CA 1
ATOM 1786 C C . GLU A 1 249 ? 19.833 41.215 -8.681 1.00 13.81 246 GLU A C 1
ATOM 1787 O O . GLU A 1 249 ? 19.613 40.510 -7.692 1.00 13.74 246 GLU A O 1
ATOM 1793 N N . LEU A 1 250 ? 20.096 42.516 -8.631 1.00 12.18 247 LEU A N 1
ATOM 1794 C CA . LEU A 1 250 ? 20.189 43.281 -7.390 1.00 12.16 247 LEU A CA 1
ATOM 1795 C C . LEU A 1 250 ? 19.068 44.312 -7.384 1.00 12.42 247 LEU A C 1
ATOM 1796 O O . LEU A 1 250 ? 19.017 45.179 -8.263 1.00 13.33 247 LEU A O 1
ATOM 1801 N N . HIS A 1 251 ? 18.170 44.209 -6.409 1.00 13.02 248 HIS A N 1
ATOM 1802 C CA . HIS A 1 251 ? 17.024 45.101 -6.296 1.00 15.75 248 HIS A CA 1
ATOM 1803 C C . HIS A 1 251 ? 17.062 45.869 -4.987 1.00 16.99 248 HIS A C 1
ATOM 1804 O O . HIS A 1 251 ? 17.110 45.262 -3.904 1.00 16.03 248 HIS A O 1
ATOM 1811 N N . ALA A 1 252 ? 17.012 47.199 -5.095 1.00 18.54 249 ALA A N 1
ATOM 1812 C CA . ALA A 1 252 ? 16.897 48.062 -3.932 1.00 18.00 249 ALA A CA 1
ATOM 1813 C C . ALA A 1 252 ? 15.438 48.117 -3.521 1.00 19.37 249 ALA A C 1
ATOM 1814 O O . ALA A 1 252 ? 14.541 48.266 -4.362 1.00 20.66 249 ALA A O 1
ATOM 1816 N N . GLY A 1 253 ? 15.191 47.978 -2.234 1.00 17.29 250 GLY A N 1
ATOM 1817 C CA . GLY A 1 253 ? 13.820 48.084 -1.804 1.00 17.56 250 GLY A CA 1
ATOM 1818 C C . GLY A 1 253 ? 13.736 48.017 -0.304 1.00 16.60 250 GLY A C 1
ATOM 1819 O O . GLY A 1 253 ? 14.700 47.657 0.389 1.00 16.77 250 GLY A O 1
ATOM 1820 N N . ASP A 1 254 ? 12.567 48.391 0.169 1.00 15.08 251 ASP A N 1
ATOM 1821 C CA . ASP A 1 254 ? 12.209 48.373 1.576 1.00 14.58 251 ASP A CA 1
ATOM 1822 C C . ASP A 1 254 ? 11.328 47.143 1.753 1.00 14.45 251 ASP A C 1
ATOM 1823 O O . ASP A 1 254 ? 10.226 47.079 1.183 1.00 13.78 251 ASP A O 1
ATOM 1836 N N . TRP A 1 256 ? 9.434 45.938 3.926 1.00 13.29 253 TRP A N 1
ATOM 1837 C CA . TRP A 1 256 ? 8.128 45.999 4.574 1.00 12.61 253 TRP A CA 1
ATOM 1838 C C . TRP A 1 256 ? 7.030 46.442 3.620 1.00 12.77 253 TRP A C 1
ATOM 1839 O O . TRP A 1 256 ? 5.868 46.084 3.825 1.00 13.81 253 TRP A O 1
ATOM 1850 N N . VAL A 1 257 ? 7.363 47.221 2.588 1.00 12.82 254 VAL A N 1
ATOM 1851 C CA . VAL A 1 257 ? 6.328 47.919 1.814 1.00 14.29 254 VAL A CA 1
ATOM 1852 C C . VAL A 1 257 ? 6.497 47.751 0.312 1.00 15.95 254 VAL A C 1
ATOM 1853 O O . VAL A 1 257 ? 5.518 47.872 -0.438 1.00 16.69 254 VAL A O 1
ATOM 1857 N N . ASP A 1 258 ? 7.721 47.531 -0.149 1.00 14.51 255 ASP A N 1
ATOM 1858 C CA . ASP A 1 258 ? 7.894 47.384 -1.582 1.00 13.45 255 ASP A CA 1
ATOM 1859 C C . ASP A 1 258 ? 7.603 45.944 -1.980 1.00 12.97 255 ASP A C 1
ATOM 1860 O O . ASP A 1 258 ? 7.888 45.020 -1.210 1.00 14.43 255 ASP A O 1
ATOM 1865 N N . PRO A 1 259 ? 7.062 45.722 -3.175 1.00 13.11 256 PRO A N 1
ATOM 1866 C CA . PRO A 1 259 ? 6.718 44.353 -3.579 1.00 13.60 256 PRO A CA 1
ATOM 1867 C C . PRO A 1 259 ? 7.960 43.491 -3.758 1.00 12.28 256 PRO A C 1
ATOM 1868 O O . PRO A 1 259 ? 8.945 43.903 -4.382 1.00 13.98 256 PRO A O 1
ATOM 1872 N N . PHE A 1 260 ? 7.900 42.277 -3.225 1.00 11.66 257 PHE A N 1
ATOM 1873 C CA . PHE A 1 260 ? 8.956 41.326 -3.517 1.00 10.26 257 PHE A CA 1
ATOM 1874 C C . PHE A 1 260 ? 8.806 40.863 -4.963 1.00 10.35 257 PHE A C 1
ATOM 1875 O O . PHE A 1 260 ? 7.672 40.726 -5.466 1.00 13.23 257 PHE A O 1
ATOM 1883 N N . PRO A 1 261 ? 9.905 40.612 -5.654 1.00 11.90 258 PRO A N 1
ATOM 1884 C CA . PRO A 1 261 ? 9.819 40.080 -7.024 1.00 11.29 258 PRO A CA 1
ATOM 1885 C C . PRO A 1 261 ? 9.380 38.626 -6.996 1.00 11.76 258 PRO A C 1
ATOM 1886 O O . PRO A 1 261 ? 9.548 37.929 -5.968 1.00 12.28 258 PRO A O 1
ATOM 1890 N N . PRO A 1 262 ? 8.823 38.131 -8.098 1.00 12.94 259 PRO A N 1
ATOM 1891 C CA . PRO A 1 262 ? 8.444 36.714 -8.162 1.00 13.30 259 PRO A CA 1
ATOM 1892 C C . PRO A 1 262 ? 9.642 35.823 -7.893 1.00 12.20 259 PRO A C 1
ATOM 1893 O O . PRO A 1 262 ? 10.742 36.066 -8.391 1.00 13.97 259 PRO A O 1
ATOM 1897 N N . ALA A 1 263 ? 9.414 34.780 -7.109 1.00 12.64 260 ALA A N 1
ATOM 1898 C CA . ALA A 1 263 ? 10.467 33.857 -6.715 1.00 10.86 260 ALA A CA 1
ATOM 1899 C C . ALA A 1 263 ? 9.863 32.517 -6.350 1.00 11.90 260 ALA A C 1
ATOM 1900 O O . ALA A 1 263 ? 8.711 32.441 -5.916 1.00 14.54 260 ALA A O 1
ATOM 1902 N N . ASP A 1 264 ? 10.665 31.463 -6.508 1.00 11.11 261 ASP A N 1
ATOM 1903 C CA . ASP A 1 264 ? 10.271 30.141 -6.031 1.00 11.42 261 ASP A CA 1
ATOM 1904 C C . ASP A 1 264 ? 10.616 29.956 -4.554 1.00 10.12 261 ASP A C 1
ATOM 1905 O O . ASP A 1 264 ? 9.820 29.415 -3.788 1.00 11.91 261 ASP A O 1
ATOM 1910 N N . ASP A 1 265 ? 11.818 30.359 -4.159 1.00 9.99 262 ASP A N 1
ATOM 1911 C CA . ASP A 1 265 ? 12.316 30.240 -2.788 1.00 8.66 262 ASP A CA 1
ATOM 1912 C C . ASP A 1 265 ? 12.630 31.629 -2.272 1.00 10.01 262 ASP A C 1
ATOM 1913 O O . ASP A 1 265 ? 13.209 32.440 -3.009 1.00 9.63 262 ASP A O 1
ATOM 1918 N N . ILE A 1 266 ? 12.303 31.888 -1.004 1.00 8.56 263 ILE A N 1
ATOM 1919 C CA . ILE A 1 266 ? 12.662 33.145 -0.355 1.00 9.04 263 ILE A CA 1
ATOM 1920 C C . ILE A 1 266 ? 13.500 32.821 0.873 1.00 9.95 263 ILE A C 1
ATOM 1921 O O . ILE A 1 266 ? 13.076 32.031 1.727 1.00 10.91 263 ILE A O 1
ATOM 1926 N N . LEU A 1 267 ? 14.694 33.411 0.950 1.00 7.94 264 LEU A N 1
ATOM 1927 C CA . LEU A 1 267 ? 15.642 33.189 2.041 1.00 6.79 264 LEU A CA 1
ATOM 1928 C C . LEU A 1 267 ? 15.633 34.389 2.996 1.00 9.25 264 LEU A C 1
ATOM 1929 O O . LEU A 1 267 ? 15.774 35.555 2.570 1.00 9.64 264 LEU A O 1
ATOM 1934 N N . LEU A 1 268 ? 15.479 34.100 4.275 1.00 7.31 265 LEU A N 1
ATOM 1935 C CA . LEU A 1 268 ? 15.634 35.060 5.373 1.00 7.97 265 LEU A CA 1
ATOM 1936 C C . LEU A 1 268 ? 16.775 34.510 6.219 1.00 8.38 265 LEU A C 1
ATOM 1937 O O . LEU A 1 268 ? 16.551 33.650 7.082 1.00 8.82 265 LEU A O 1
ATOM 1942 N N . SER A 1 269 ? 17.994 34.996 5.996 1.00 7.84 266 SER A N 1
ATOM 1943 C CA . SER A 1 269 ? 19.169 34.448 6.664 1.00 6.59 266 SER A CA 1
ATOM 1944 C C . SER A 1 269 ? 19.659 35.494 7.649 1.00 7.45 266 SER A C 1
ATOM 1945 O O . SER A 1 269 ? 20.085 36.566 7.234 1.00 8.94 266 SER A O 1
ATOM 1948 N N . ASN A 1 270 ? 19.605 35.181 8.950 1.00 8.51 267 ASN A N 1
ATOM 1949 C CA . ASN A 1 270 ? 20.032 36.120 9.995 1.00 8.94 267 ASN A CA 1
ATOM 1950 C C . ASN A 1 270 ? 19.286 37.437 9.891 1.00 8.42 267 ASN A C 1
ATOM 1951 O O . ASN A 1 270 ? 19.847 38.501 10.176 1.00 10.70 267 ASN A O 1
ATOM 1956 N N . VAL A 1 271 ? 18.022 37.360 9.492 1.00 7.99 268 VAL A N 1
ATOM 1957 C CA . VAL A 1 271 ? 17.139 38.520 9.388 1.00 8.29 268 VAL A CA 1
ATOM 1958 C C . VAL A 1 271 ? 16.136 38.531 10.518 1.00 9.48 268 VAL A C 1
ATOM 1959 O O . VAL A 1 271 ? 15.964 39.543 11.192 1.00 11.41 268 VAL A O 1
ATOM 1963 N N . LEU A 1 272 ? 15.437 37.413 10.725 1.00 8.75 269 LEU A N 1
ATOM 1964 C CA . LEU A 1 272 ? 14.305 37.449 11.652 1.00 8.55 269 LEU A CA 1
ATOM 1965 C C . LEU A 1 272 ? 14.759 37.738 13.083 1.00 8.99 269 LEU A C 1
ATOM 1966 O O . LEU A 1 272 ? 14.031 38.383 13.846 1.00 10.81 269 LEU A O 1
ATOM 1971 N N . HIS A 1 273 ? 15.976 37.312 13.459 1.00 10.79 270 HIS A N 1
ATOM 1972 C CA . HIS A 1 273 ? 16.422 37.571 14.828 1.00 9.85 270 HIS A CA 1
ATOM 1973 C C . HIS A 1 273 ? 16.732 39.048 15.076 1.00 10.75 270 HIS A C 1
ATOM 1974 O O . HIS A 1 273 ? 16.948 39.429 16.232 1.00 12.40 270 HIS A O 1
ATOM 1981 N N . ASP A 1 274 ? 16.680 39.902 14.041 1.00 10.22 271 ASP A N 1
ATOM 1982 C CA . ASP A 1 274 ? 16.807 41.349 14.226 1.00 12.57 271 ASP A CA 1
ATOM 1983 C C . ASP A 1 274 ? 15.514 42.021 14.672 1.00 13.19 271 ASP A C 1
ATOM 1984 O O . ASP A 1 274 ? 15.538 43.239 14.956 1.00 12.75 271 ASP A O 1
ATOM 1989 N N . TRP A 1 275 ? 14.401 41.285 14.720 1.00 9.76 272 TRP A N 1
ATOM 1990 C CA . TRP A 1 275 ? 13.074 41.875 14.832 1.00 11.14 272 TRP A CA 1
ATOM 1991 C C . TRP A 1 275 ? 12.310 41.258 15.991 1.00 11.67 272 TRP A C 1
ATOM 1992 O O . TRP A 1 275 ? 12.523 40.095 16.360 1.00 12.13 272 TRP A O 1
ATOM 2003 N N . ASP A 1 276 ? 11.450 42.075 16.595 1.00 12.69 273 ASP A N 1
ATOM 2004 C CA . ASP A 1 276 ? 10.556 41.621 17.641 1.00 13.79 273 ASP A CA 1
ATOM 2005 C C . ASP A 1 276 ? 9.455 40.736 17.038 1.00 12.91 273 ASP A C 1
ATOM 2006 O O . ASP A 1 276 ? 9.260 40.666 15.811 1.00 12.58 273 ASP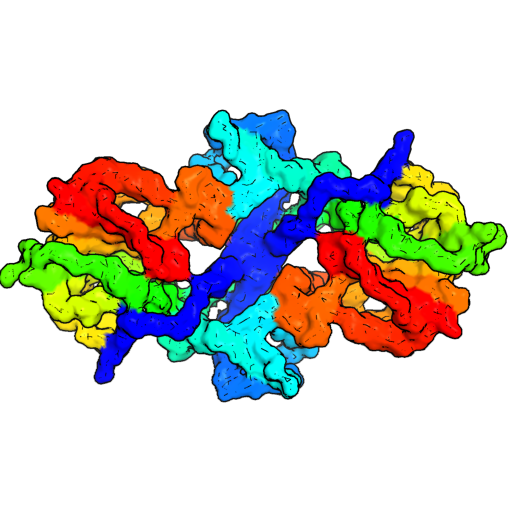 A O 1
ATOM 2011 N N A ARG A 1 277 ? 8.699 40.086 17.915 0.47 12.87 274 ARG A N 1
ATOM 2012 N N B ARG A 1 277 ? 8.737 40.041 17.931 0.53 13.16 274 ARG A N 1
ATOM 2013 C CA A ARG A 1 277 ? 7.795 39.034 17.454 0.47 13.51 274 ARG A CA 1
ATOM 2014 C CA B ARG A 1 277 ? 7.750 39.042 17.512 0.53 14.07 274 ARG A CA 1
ATOM 2015 C C A ARG A 1 277 ? 6.695 39.497 16.487 0.47 14.01 274 ARG A C 1
ATOM 2016 C C B ARG A 1 277 ? 6.767 39.547 16.454 0.53 14.21 274 ARG A C 1
ATOM 2017 O O A ARG A 1 277 ? 6.398 38.746 15.540 0.47 12.54 274 ARG A O 1
ATOM 2018 O O B ARG A 1 277 ? 6.632 38.888 15.409 0.53 12.57 274 ARG A O 1
ATOM 2033 N N . PRO A 1 278 ? 6.052 40.664 16.651 1.00 14.51 275 PRO A N 1
ATOM 2034 C CA . PRO A 1 278 ? 5.034 41.056 15.655 1.00 14.88 275 PRO A CA 1
ATOM 2035 C C . PRO A 1 278 ? 5.635 41.336 14.295 1.00 13.87 275 PRO A C 1
ATOM 2036 O O . PRO A 1 278 ? 5.004 41.080 13.261 1.00 13.58 275 PRO A O 1
ATOM 2040 N N . GLN A 1 279 ? 6.854 41.872 14.277 1.00 12.15 276 GLN A N 1
ATOM 2041 C CA . GLN A 1 279 ? 7.528 42.145 13.014 1.00 12.37 276 GLN A CA 1
ATOM 2042 C C . GLN A 1 279 ? 7.979 40.845 12.347 1.00 12.13 276 GLN A C 1
ATOM 2043 O O . GLN A 1 279 ? 7.927 40.721 11.116 1.00 10.30 276 GLN A O 1
ATOM 2049 N N . CYS A 1 280 ? 8.424 39.861 13.139 1.00 10.57 277 CYS A N 1
ATOM 2050 C CA . CYS A 1 280 ? 8.721 38.552 12.556 1.00 10.75 277 CYS A CA 1
ATOM 2051 C C . CYS A 1 280 ? 7.485 37.964 11.875 1.00 9.37 277 CYS A C 1
ATOM 2052 O O . CYS A 1 280 ? 7.566 37.481 10.742 1.00 10.67 277 CYS A O 1
ATOM 2055 N N . ALA A 1 281 ? 6.325 38.001 12.551 1.00 9.63 278 ALA A N 1
ATOM 2056 C CA . ALA A 1 281 ? 5.132 37.420 11.951 1.00 11.14 278 ALA A CA 1
ATOM 2057 C C . ALA A 1 281 ? 4.762 38.164 10.674 1.00 9.46 278 ALA A C 1
ATOM 2058 O O . ALA A 1 281 ? 4.354 37.553 9.689 1.00 11.99 278 ALA A O 1
ATOM 2060 N N . ARG A 1 282 ? 4.898 39.495 10.695 1.00 9.27 279 ARG A N 1
ATOM 2061 C CA . ARG A 1 282 ? 4.595 40.320 9.531 1.00 10.56 279 ARG A CA 1
ATOM 2062 C C . ARG A 1 282 ? 5.497 39.955 8.363 1.00 11.93 279 ARG A C 1
ATOM 2063 O O . ARG A 1 282 ? 5.019 39.763 7.233 1.00 10.73 279 ARG A O 1
ATOM 2071 N N . LEU A 1 283 ? 6.816 39.821 8.617 1.00 10.24 280 LEU A N 1
ATOM 2072 C CA . LEU A 1 283 ? 7.747 39.558 7.514 1.00 9.98 280 LEU A CA 1
ATOM 2073 C C . LEU A 1 283 ? 7.503 38.171 6.929 1.00 10.37 280 LEU A C 1
ATOM 2074 O O . LEU A 1 283 ? 7.529 37.988 5.704 1.00 10.64 280 LEU A O 1
ATOM 2079 N N . VAL A 1 284 ? 7.245 37.188 7.797 1.00 9.63 281 VAL A N 1
ATOM 2080 C CA . VAL A 1 284 ? 6.976 35.835 7.325 1.00 10.41 281 VAL A CA 1
ATOM 2081 C C . VAL A 1 284 ? 5.713 35.814 6.471 1.00 10.66 281 VAL A C 1
ATOM 2082 O O . VAL A 1 284 ? 5.685 35.206 5.385 1.00 10.93 281 VAL A O 1
ATOM 2086 N N . ALA A 1 285 ? 4.668 36.527 6.916 1.00 10.53 282 ALA A N 1
ATOM 2087 C CA . ALA A 1 285 ? 3.427 36.604 6.140 1.00 11.26 282 ALA A CA 1
ATOM 2088 C C . ALA A 1 285 ? 3.643 37.259 4.774 1.00 11.34 282 ALA A C 1
ATOM 2089 O O . ALA A 1 285 ? 3.147 36.766 3.749 1.00 11.33 282 ALA A O 1
ATOM 2091 N N . LYS A 1 286 ? 4.359 38.384 4.741 1.00 9.72 283 LYS A N 1
ATOM 2092 C CA . LYS A 1 286 ? 4.550 39.091 3.473 1.00 10.07 283 LYS A CA 1
ATOM 2093 C C . LYS A 1 286 ? 5.339 38.226 2.493 1.00 10.72 283 LYS A C 1
ATOM 2094 O O . LYS A 1 286 ? 4.971 38.095 1.308 1.00 11.78 283 LYS A O 1
ATOM 2100 N N . ALA A 1 287 ? 6.430 37.629 2.964 1.00 9.66 284 ALA A N 1
ATOM 2101 C CA . ALA A 1 287 ? 7.194 36.729 2.098 1.00 9.76 284 ALA A CA 1
ATOM 2102 C C . ALA A 1 287 ? 6.322 35.587 1.577 1.00 11.97 284 ALA A C 1
ATOM 2103 O O . ALA A 1 287 ? 6.363 35.263 0.384 1.00 12.98 284 ALA A O 1
ATOM 2105 N N . THR A 1 288 ? 5.535 34.961 2.463 1.00 12.56 285 THR A N 1
ATOM 2106 C CA . THR A 1 288 ? 4.689 33.825 2.076 1.00 11.12 285 THR A CA 1
ATOM 2107 C C . THR A 1 288 ? 3.645 34.230 1.044 1.00 11.70 285 THR A C 1
ATOM 2108 O O . THR A 1 288 ? 3.306 33.438 0.148 1.00 13.68 285 THR A O 1
ATOM 2112 N N A SER A 1 289 ? 3.152 35.473 1.128 0.66 11.82 286 SER A N 1
ATOM 2113 N N B SER A 1 289 ? 3.150 35.467 1.139 0.34 12.03 286 SER A N 1
ATOM 2114 C CA A SER A 1 289 ? 1.985 35.872 0.345 0.66 13.53 286 SER A CA 1
ATOM 2115 C CA B SER A 1 289 ? 1.995 35.882 0.351 0.34 12.94 286 SER A CA 1
ATOM 2116 C C A SER A 1 289 ? 2.243 35.755 -1.156 0.66 15.47 286 SER A C 1
ATOM 2117 C C B SER A 1 289 ? 2.245 35.754 -1.148 0.34 14.62 286 SER A C 1
ATOM 2118 O O A SER A 1 289 ? 1.326 35.443 -1.923 0.66 18.95 286 SER A O 1
ATOM 2119 O O B SER A 1 289 ? 1.319 35.451 -1.909 0.34 17.02 286 SER A O 1
ATOM 2124 N N . GLY A 1 290 ? 3.479 35.949 -1.590 1.00 13.55 287 GLY A N 1
ATOM 2125 C CA . GLY A 1 290 ? 3.781 35.898 -3.000 1.00 14.82 287 GLY A CA 1
ATOM 2126 C C . GLY A 1 290 ? 4.318 34.583 -3.517 1.00 14.29 287 GLY A C 1
ATOM 2127 O O . GLY A 1 290 ? 4.593 34.477 -4.717 1.00 18.37 287 GLY A O 1
ATOM 2128 N N . LEU A 1 291 ? 4.523 33.592 -2.653 1.00 13.02 288 LEU A N 1
ATOM 2129 C CA . LEU A 1 291 ? 5.080 32.324 -3.112 1.00 12.04 288 LEU A CA 1
ATOM 2130 C C . LEU A 1 291 ? 4.087 31.579 -4.001 1.00 13.34 288 LEU A C 1
ATOM 2131 O O . LEU A 1 291 ? 2.881 31.550 -3.714 1.00 13.93 288 LEU A O 1
ATOM 2136 N N . PRO A 1 292 ? 4.562 30.941 -5.065 1.00 13.45 289 PRO A N 1
ATOM 2137 C CA . PRO A 1 292 ? 3.711 30.009 -5.805 1.00 15.42 289 PRO A CA 1
ATOM 2138 C C . PRO A 1 292 ? 3.521 28.731 -5.005 1.00 16.65 289 PRO A C 1
ATOM 2139 O O . PRO A 1 292 ? 4.253 28.443 -4.072 1.00 15.37 289 PRO A O 1
ATOM 2143 N N . GLU A 1 293 ? 2.526 27.941 -5.387 1.00 19.84 290 GLU A N 1
ATOM 2144 C CA . GLU A 1 293 ? 2.371 26.648 -4.721 1.00 22.41 290 GLU A CA 1
ATOM 2145 C C . GLU A 1 293 ? 3.652 25.841 -4.933 1.00 21.15 290 GLU A C 1
ATOM 2146 O O . GLU A 1 293 ? 4.207 25.821 -6.032 1.00 22.55 290 GLU A O 1
ATOM 2152 N N . GLY A 1 294 ? 4.173 25.251 -3.857 1.00 19.94 291 GLY A N 1
ATOM 2153 C CA . GLY A 1 294 ? 5.451 24.582 -3.924 1.00 17.98 291 GLY A CA 1
ATOM 2154 C C . GLY A 1 294 ? 6.635 25.506 -3.750 1.00 13.43 291 GLY A C 1
ATOM 2155 O O . GLY A 1 294 ? 7.786 25.027 -3.690 1.00 15.07 291 GLY A O 1
ATOM 2156 N N . GLY A 1 295 ? 6.401 26.813 -3.668 1.00 12.37 292 GLY A N 1
ATOM 2157 C CA . GLY A 1 295 ? 7.448 27.705 -3.214 1.00 12.05 292 GLY A CA 1
ATOM 2158 C C . GLY A 1 295 ? 7.876 27.378 -1.792 1.00 10.86 292 GLY A C 1
ATOM 2159 O O . GLY A 1 295 ? 7.159 26.736 -1.024 1.00 11.49 292 GLY A O 1
ATOM 2160 N N . ARG A 1 296 ? 9.073 27.814 -1.433 1.00 9.91 293 ARG A N 1
ATOM 2161 C CA . ARG A 1 296 ? 9.618 27.572 -0.101 1.00 10.13 293 ARG A CA 1
ATOM 2162 C C . ARG A 1 296 ? 10.003 28.864 0.588 1.00 10.10 293 ARG A C 1
ATOM 2163 O O . ARG A 1 296 ? 10.544 29.778 -0.037 1.00 11.37 293 ARG A O 1
ATOM 2171 N N . LEU A 1 297 ? 9.758 28.909 1.892 1.00 9.80 294 LEU A N 1
ATOM 2172 C CA . LEU A 1 297 ? 10.363 29.899 2.751 1.00 9.94 294 LEU A CA 1
ATOM 2173 C C . LEU A 1 297 ? 11.532 29.224 3.457 1.00 9.35 294 LEU A C 1
ATOM 2174 O O . LEU A 1 297 ? 11.356 28.206 4.147 1.00 11.24 294 LEU A O 1
ATOM 2179 N N . LEU A 1 298 ? 12.714 29.773 3.259 1.00 7.55 295 LEU A N 1
ATOM 2180 C CA . LEU A 1 298 ? 13.957 29.285 3.863 1.00 8.36 295 LEU A CA 1
ATOM 2181 C C . LEU A 1 298 ? 14.339 30.250 4.970 1.00 8.88 295 LEU A C 1
ATOM 2182 O O . LEU A 1 298 ? 14.724 31.397 4.698 1.00 10.35 295 LEU A O 1
ATOM 2187 N N . ILE A 1 299 ? 14.242 29.802 6.218 1.00 8.42 296 ILE A N 1
ATOM 2188 C CA . ILE A 1 299 ? 14.691 30.616 7.349 1.00 8.15 296 ILE A CA 1
ATOM 2189 C C . ILE A 1 299 ? 16.026 30.044 7.790 1.00 9.99 296 ILE A C 1
ATOM 2190 O O . ILE A 1 299 ? 16.117 28.847 8.094 1.00 12.28 296 ILE A O 1
ATOM 2195 N N . HIS A 1 300 ? 17.069 30.881 7.808 1.00 8.45 297 HIS A N 1
ATOM 2196 C CA . HIS A 1 300 ? 18.400 30.436 8.210 1.00 7.67 297 HIS A CA 1
ATOM 2197 C C . HIS A 1 300 ? 18.802 31.252 9.426 1.00 8.39 297 HIS A C 1
ATOM 2198 O O . HIS A 1 300 ? 18.952 32.468 9.329 1.00 10.51 297 HIS A O 1
ATOM 2205 N N . ASP A 1 301 ? 18.919 30.605 10.585 1.00 7.82 298 ASP A N 1
ATOM 2206 C CA . ASP A 1 301 ? 19.141 31.385 11.792 1.00 7.79 298 ASP A CA 1
ATOM 2207 C C . ASP A 1 301 ? 19.680 30.447 12.861 1.00 8.60 298 ASP A C 1
ATOM 2208 O O . ASP A 1 301 ? 19.890 29.247 12.617 1.00 9.88 298 ASP A O 1
ATOM 2213 N N . VAL A 1 302 ? 19.971 31.016 14.026 1.00 9.02 299 VAL A N 1
ATOM 2214 C CA . VAL A 1 302 ? 20.378 30.192 15.157 1.00 8.48 299 VAL A CA 1
ATOM 2215 C C . VAL A 1 302 ? 19.116 29.779 15.910 1.00 11.66 299 VAL A C 1
ATOM 2216 O O . VAL A 1 302 ? 18.027 30.328 15.668 1.00 12.74 299 VAL A O 1
ATOM 2220 N N . LEU A 1 303 ? 19.240 28.812 16.815 1.00 10.17 300 LEU A N 1
ATOM 2221 C CA . LEU A 1 303 ? 18.085 28.316 17.563 1.00 11.38 300 LEU A CA 1
ATOM 2222 C C . LEU A 1 303 ? 18.377 28.227 19.052 1.00 9.86 300 LEU A C 1
ATOM 2223 O O . LEU A 1 303 ? 19.334 27.557 19.458 1.00 13.02 300 LEU A O 1
ATOM 2228 N N . LEU A 1 304 ? 17.535 28.874 19.859 1.00 9.16 301 LEU A N 1
ATOM 2229 C CA . LEU A 1 304 ? 17.410 28.506 21.263 1.00 9.86 301 LEU A CA 1
ATOM 2230 C C . LEU A 1 304 ? 16.637 27.203 21.385 1.00 11.16 301 LEU A C 1
ATOM 2231 O O . LEU A 1 304 ? 15.842 26.843 20.496 1.00 12.11 301 LEU A O 1
ATOM 2236 N N . ASN A 1 305 ? 16.845 26.507 22.519 1.00 12.02 302 ASN A N 1
ATOM 2237 C CA . ASN A 1 305 ? 16.087 25.285 22.765 1.00 13.08 302 ASN A CA 1
ATOM 2238 C C . ASN A 1 305 ? 14.624 25.641 23.065 1.00 15.09 302 ASN A C 1
ATOM 2239 O O . ASN A 1 305 ? 14.258 26.816 23.195 1.00 14.86 302 ASN A O 1
ATOM 2244 N N . SER A 1 306 ? 13.768 24.615 23.137 1.00 17.38 303 SER A N 1
ATOM 2245 C CA . SER A 1 306 ? 12.330 24.872 23.143 1.00 19.28 303 SER A CA 1
ATOM 2246 C C . SER A 1 306 ? 11.843 25.553 24.420 1.00 18.59 303 SER A C 1
ATOM 2247 O O . SER A 1 306 ? 10.806 26.217 24.392 1.00 18.45 303 SER A O 1
ATOM 2250 N N A ASP A 1 307 ? 12.601 25.414 25.514 0.46 18.44 304 ASP A N 1
ATOM 2251 N N B ASP A 1 307 ? 12.541 25.456 25.545 0.54 18.09 304 ASP A N 1
ATOM 2252 C CA A ASP A 1 307 ? 12.326 26.043 26.798 0.46 18.67 304 ASP A CA 1
ATOM 2253 C CA B ASP A 1 307 ? 12.057 26.239 26.674 0.54 17.43 304 ASP A CA 1
ATOM 2254 C C A ASP A 1 307 ? 12.895 27.450 26.909 0.46 16.03 304 ASP A C 1
ATOM 2255 C C B ASP A 1 307 ? 12.929 27.455 26.937 0.54 14.04 304 ASP A C 1
ATOM 2256 O O A ASP A 1 307 ? 12.586 28.152 27.878 0.46 17.27 304 ASP A O 1
ATOM 2257 O O B ASP A 1 307 ? 12.861 28.043 28.021 0.54 13.05 304 ASP A O 1
ATOM 2266 N N . LEU A 1 308 ? 13.708 27.875 25.940 1.00 13.37 305 LEU A N 1
ATOM 2267 C CA . LEU A 1 308 ? 14.486 29.115 26.021 1.00 12.92 305 LEU A CA 1
ATOM 2268 C C . LEU A 1 308 ? 15.384 29.147 27.258 1.00 12.27 305 LEU A C 1
ATOM 2269 O O . LEU A 1 308 ? 15.486 30.153 27.958 1.00 12.84 305 LEU A O 1
ATOM 2274 N N . THR A 1 309 ? 16.078 28.045 27.504 1.00 13.03 306 THR A N 1
ATOM 2275 C CA . THR A 1 309 ? 17.013 27.961 28.612 1.00 11.51 306 THR A CA 1
ATOM 2276 C C . THR A 1 309 ? 18.448 27.767 28.159 1.00 12.60 306 THR A C 1
ATOM 2277 O O . THR A 1 309 ? 19.327 27.565 29.003 1.00 13.29 306 THR A O 1
ATOM 2281 N N . GLY A 1 310 ? 18.703 27.771 26.870 1.00 11.65 307 GLY A N 1
ATOM 2282 C CA . GLY A 1 310 ? 20.038 27.547 26.361 1.00 11.87 307 GLY A CA 1
ATOM 2283 C C . GLY A 1 310 ? 19.921 27.253 24.873 1.00 11.40 307 GLY A C 1
ATOM 2284 O O . GLY A 1 310 ? 18.843 27.466 24.268 1.00 11.95 307 GLY A O 1
ATOM 2285 N N . PRO A 1 311 ? 21.021 26.800 24.254 1.00 12.63 308 PRO A N 1
ATOM 2286 C CA . PRO A 1 311 ? 22.324 26.609 24.899 1.00 12.44 308 PRO A CA 1
ATOM 2287 C C . PRO A 1 311 ? 23.039 27.929 25.177 1.00 12.23 308 PRO A C 1
ATOM 2288 O O . PRO A 1 311 ? 22.658 28.979 24.642 1.00 11.30 308 PRO A O 1
ATOM 2292 N N . LEU A 1 312 ? 24.084 27.842 25.999 1.00 11.48 309 LEU A N 1
ATOM 2293 C CA . LEU A 1 312 ? 24.789 29.032 26.466 1.00 10.59 309 LEU A CA 1
ATOM 2294 C C . LEU A 1 312 ? 25.280 29.891 25.301 1.00 10.91 309 LEU A C 1
ATOM 2295 O O . LEU A 1 312 ? 25.126 31.120 25.314 1.00 12.16 309 LEU A O 1
ATOM 2300 N N . GLU A 1 313 ? 25.917 29.275 24.303 1.00 11.45 310 GLU A N 1
ATOM 2301 C CA . GLU A 1 313 ? 26.511 30.120 23.272 1.00 12.25 310 GLU A CA 1
ATOM 2302 C C . GLU A 1 313 ? 25.435 30.904 22.509 1.00 12.25 310 GLU A C 1
ATOM 2303 O O . GLU A 1 313 ? 25.683 32.058 22.117 1.00 13.67 310 GLU A O 1
ATOM 2309 N N . ILE A 1 314 ? 24.224 30.333 22.352 1.00 11.05 311 ILE A N 1
ATOM 2310 C CA . ILE A 1 314 ? 23.146 31.051 21.653 1.00 9.59 311 ILE A CA 1
ATOM 2311 C C . ILE A 1 314 ? 22.527 32.080 22.591 1.00 8.08 311 ILE A C 1
ATOM 2312 O O . ILE A 1 314 ? 22.142 33.177 22.152 1.00 10.23 311 ILE A O 1
ATOM 2317 N N . ALA A 1 315 ? 22.469 31.777 23.893 1.00 8.20 312 ALA A N 1
ATOM 2318 C CA . ALA A 1 315 ? 21.926 32.747 24.842 1.00 8.65 312 ALA A CA 1
ATOM 2319 C C . ALA A 1 315 ? 22.820 33.991 24.920 1.00 10.15 312 ALA A C 1
ATOM 2320 O O . ALA A 1 315 ? 22.321 35.127 25.057 1.00 9.39 312 ALA A O 1
ATOM 2322 N N . LEU A 1 316 ? 24.138 33.813 24.812 1.00 9.22 313 LEU A N 1
ATOM 2323 C CA . LEU A 1 316 ? 25.016 34.988 24.829 1.00 9.82 313 LEU A CA 1
ATOM 2324 C C . LEU A 1 316 ? 24.917 35.766 23.524 1.00 10.95 313 LEU A C 1
ATOM 2325 O O . LEU A 1 316 ? 24.879 37.000 23.529 1.00 11.66 313 LEU A O 1
ATOM 2330 N N . TYR A 1 317 ? 24.886 35.061 22.396 1.00 10.85 314 TYR A N 1
ATOM 2331 C CA . TYR A 1 317 ? 24.680 35.726 21.113 1.00 10.41 314 TYR A CA 1
ATOM 2332 C C . TYR A 1 317 ? 23.348 36.471 21.102 1.00 10.20 314 TYR A C 1
ATOM 2333 O O . TYR A 1 317 ? 23.250 37.584 20.560 1.00 10.21 314 TYR A O 1
ATOM 2342 N N . SER A 1 318 ? 22.319 35.891 21.739 1.00 9.59 315 SER A N 1
ATOM 2343 C CA . SER A 1 318 ? 21.025 36.567 21.859 1.00 11.41 315 SER A CA 1
ATOM 2344 C C . SER A 1 318 ? 21.137 37.907 22.589 1.00 11.38 315 SER A C 1
ATOM 2345 O O . SER A 1 318 ? 20.465 38.884 22.221 1.00 10.43 315 SER A O 1
ATOM 2348 N N . LEU A 1 319 ? 21.971 37.973 23.633 1.00 10.49 316 LEU A N 1
ATOM 2349 C CA . LEU A 1 319 ? 22.209 39.250 24.300 1.00 11.24 316 LEU A CA 1
ATOM 2350 C C . LEU A 1 319 ? 22.864 40.256 23.368 1.00 12.79 316 LEU A C 1
ATOM 2351 O O . LEU A 1 319 ? 22.552 41.450 23.434 1.00 12.27 316 LEU A O 1
ATOM 2356 N N . ALA A 1 320 ? 23.782 39.800 22.505 1.00 12.02 317 ALA A N 1
ATOM 2357 C CA . ALA A 1 320 ? 24.350 40.700 21.501 1.00 12.43 317 ALA A CA 1
ATOM 2358 C C . ALA A 1 320 ? 23.265 41.214 20.561 1.00 11.81 317 ALA A C 1
ATOM 2359 O O . ALA A 1 320 ? 23.216 42.404 20.251 1.00 14.02 317 ALA A O 1
ATOM 2361 N N . LEU A 1 321 ? 22.390 40.317 20.085 1.00 11.13 318 LEU A N 1
ATOM 2362 C CA . LEU A 1 321 ? 21.317 40.739 19.177 1.00 11.21 318 LEU A CA 1
ATOM 2363 C C . LEU A 1 321 ? 20.340 41.681 19.878 1.00 12.36 318 LEU A C 1
ATOM 2364 O O . LEU A 1 321 ? 19.859 42.668 19.284 1.00 13.90 318 LEU A O 1
ATOM 2369 N N . PHE A 1 322 ? 20.025 41.389 21.139 1.00 9.54 319 PHE A N 1
ATOM 2370 C CA . PHE A 1 322 ? 19.152 42.271 21.909 1.00 10.99 319 PHE A CA 1
ATOM 2371 C C . PHE A 1 322 ? 19.761 43.659 22.024 1.00 13.80 319 PHE A C 1
ATOM 2372 O O . PHE A 1 322 ? 19.049 44.676 21.946 1.00 14.49 319 PHE A O 1
ATOM 2380 N N . SER A 1 323 ? 21.092 43.717 22.182 1.00 13.38 320 SER A N 1
ATOM 2381 C CA . SER A 1 323 ? 21.773 44.995 22.373 1.00 14.45 320 SER A CA 1
ATOM 2382 C C . SER A 1 323 ? 21.813 45.817 21.099 1.00 17.37 320 SER A C 1
ATOM 2383 O O . SER A 1 323 ? 21.883 47.048 21.170 1.00 21.22 320 SER A O 1
ATOM 2386 N N . LEU A 1 324 ? 21.801 45.162 19.941 1.00 15.16 321 LEU A N 1
ATOM 2387 C CA . LEU A 1 324 ? 22.034 45.829 18.670 1.00 18.13 321 LEU A CA 1
ATOM 2388 C C . LEU A 1 324 ? 20.796 45.976 17.799 1.00 18.48 321 LEU A C 1
ATOM 2389 O O . LEU A 1 324 ? 20.843 46.739 16.820 1.00 19.55 321 LEU A O 1
ATOM 2394 N N . THR A 1 325 ? 19.716 45.253 18.097 1.00 15.19 322 THR A N 1
ATOM 2395 C CA . THR A 1 325 ? 18.570 45.151 17.206 1.00 13.91 322 THR A CA 1
ATOM 2396 C C . THR A 1 325 ? 17.295 45.185 18.038 1.00 14.11 322 THR A C 1
ATOM 2397 O O . THR A 1 325 ? 17.340 45.343 19.269 1.00 15.92 322 THR A O 1
ATOM 2401 N N . GLU A 1 326 ? 16.151 45.014 17.359 1.00 13.00 323 GLU A N 1
ATOM 2402 C CA . GLU A 1 326 ? 14.847 44.943 18.012 1.00 14.17 323 GLU A CA 1
ATOM 2403 C C . GLU A 1 326 ? 14.440 43.514 18.378 1.00 13.09 323 GLU A C 1
ATOM 2404 O O . GLU A 1 326 ? 13.373 43.314 18.977 1.00 13.91 323 GLU A O 1
ATOM 2410 N N . GLY A 1 327 ? 15.275 42.526 18.068 1.00 11.94 324 GLY A N 1
ATOM 2411 C CA . GLY A 1 327 ? 14.910 41.148 18.334 1.00 11.67 324 GLY A CA 1
ATOM 2412 C C . GLY A 1 327 ? 15.783 40.417 19.346 1.00 11.67 324 GLY A C 1
ATOM 2413 O O . GLY A 1 327 ? 16.296 40.998 20.316 1.00 12.83 324 GLY A O 1
ATOM 2414 N N . ARG A 1 328 ? 15.952 39.126 19.099 1.00 10.18 325 ARG A N 1
ATOM 2415 C CA . ARG A 1 328 ? 16.742 38.230 19.930 1.00 9.51 325 ARG A CA 1
ATOM 2416 C C . ARG A 1 328 ? 16.804 36.903 19.182 1.00 10.25 325 ARG A C 1
ATOM 2417 O O . ARG A 1 328 ? 16.171 36.743 18.128 1.00 11.78 325 ARG A O 1
ATOM 2425 N N . ALA A 1 329 ? 17.582 35.947 19.719 1.00 7.73 326 ALA A N 1
ATOM 2426 C CA . ALA A 1 329 ? 17.491 34.598 19.161 1.00 7.23 326 ALA A CA 1
ATOM 2427 C C . ALA A 1 329 ? 16.145 33.994 19.532 1.00 10.28 326 ALA A C 1
ATOM 2428 O O . ALA A 1 329 ? 15.598 34.269 20.612 1.00 11.87 326 ALA A O 1
ATOM 2430 N N . TYR A 1 330 ? 15.620 33.160 18.628 1.00 9.00 327 TYR A N 1
ATOM 2431 C CA . TYR A 1 330 ? 14.336 32.492 18.802 1.00 9.59 327 TYR A CA 1
ATOM 2432 C C . TYR A 1 330 ? 14.523 30.972 18.752 1.00 11.41 327 TYR A C 1
ATOM 2433 O O . TYR A 1 330 ? 15.550 30.475 18.277 1.00 10.79 327 TYR A O 1
ATOM 2442 N N . SER A 1 331 ? 13.509 30.228 19.228 1.00 12.04 328 SER A N 1
ATOM 2443 C CA . SER A 1 331 ? 13.529 28.768 19.189 1.00 12.74 328 SER A CA 1
ATOM 2444 C C . SER A 1 331 ? 12.857 28.245 17.911 1.00 12.35 328 SER A C 1
ATOM 2445 O O . SER A 1 331 ? 12.143 28.968 17.218 1.00 12.48 328 SER A O 1
ATOM 2448 N N . LEU A 1 332 ? 13.077 26.952 17.616 1.00 12.76 329 LEU A N 1
ATOM 2449 C CA . LEU A 1 332 ? 12.380 26.338 16.490 1.00 13.61 329 LEU A CA 1
ATOM 2450 C C . LEU A 1 332 ? 10.876 26.427 16.688 1.00 15.25 329 LEU A C 1
ATOM 2451 O O . LEU A 1 332 ? 10.138 26.731 15.741 1.00 14.92 329 LEU A O 1
ATOM 2456 N N . GLU A 1 333 ? 10.410 26.230 17.933 1.00 15.15 330 GLU A N 1
ATOM 2457 C CA . GLU A 1 333 ? 8.979 26.307 18.210 1.00 17.56 330 GLU A CA 1
ATOM 2458 C C . GLU A 1 333 ? 8.437 27.699 17.886 1.00 17.23 330 GLU A C 1
ATOM 2459 O O . GLU A 1 333 ? 7.349 27.832 17.301 1.00 16.15 330 GLU A O 1
ATOM 2465 N N . GLU A 1 334 ? 9.226 28.748 18.175 1.00 15.40 331 GLU A N 1
ATOM 2466 C CA . GLU A 1 334 ? 8.799 30.111 17.847 1.00 13.87 331 GLU A CA 1
ATOM 2467 C C . GLU A 1 334 ? 8.739 30.327 16.334 1.00 12.82 331 GLU A C 1
ATOM 2468 O O . GLU A 1 334 ? 7.729 30.813 15.809 1.00 13.31 331 GLU A O 1
ATOM 2474 N N . TYR A 1 335 ? 9.789 29.942 15.604 1.00 13.73 332 TYR A N 1
ATOM 2475 C CA . TYR A 1 335 ? 9.716 30.005 14.140 1.00 12.29 332 TYR A CA 1
ATOM 2476 C C . TYR A 1 335 ? 8.517 29.213 13.599 1.00 14.10 332 TYR A C 1
ATOM 2477 O O . TYR A 1 335 ? 7.783 29.706 12.725 1.00 15.48 332 TYR A O 1
ATOM 2486 N N . ARG A 1 336 ? 8.266 28.016 14.142 1.00 14.56 333 ARG A N 1
ATOM 2487 C CA . ARG A 1 336 ? 7.156 27.208 13.638 1.00 16.17 333 ARG A CA 1
ATOM 2488 C C . ARG A 1 336 ? 5.809 27.859 13.923 1.00 16.71 333 ARG A C 1
ATOM 2489 O O . ARG A 1 336 ? 4.873 27.720 13.124 1.00 18.39 333 ARG A O 1
ATOM 2497 N N . GLY A 1 337 ? 5.724 28.656 14.987 1.00 17.50 334 GLY A N 1
ATOM 2498 C CA . GLY A 1 337 ? 4.516 29.431 15.228 1.00 17.85 334 GLY A CA 1
ATOM 2499 C C . GLY A 1 337 ? 4.236 30.423 14.115 1.00 16.47 334 GLY A C 1
ATOM 2500 O O . GLY A 1 337 ? 3.115 30.502 13.610 1.00 18.57 334 GLY A O 1
ATOM 2501 N N . TRP A 1 338 ? 5.271 31.150 13.671 1.00 15.40 335 TRP A N 1
ATOM 2502 C CA . TRP A 1 338 ? 5.093 32.108 12.585 1.00 15.35 335 TRP A CA 1
ATOM 2503 C C . TRP A 1 338 ? 4.824 31.402 11.267 1.00 14.37 335 TRP A C 1
ATOM 2504 O O . TRP A 1 338 ? 4.015 31.874 10.459 1.00 15.69 335 TRP A O 1
ATOM 2515 N N . ILE A 1 339 ? 5.516 30.286 11.030 1.00 14.83 336 ILE A N 1
ATOM 2516 C CA . ILE A 1 339 ? 5.305 29.485 9.831 1.00 14.46 336 ILE A CA 1
ATOM 2517 C C . ILE A 1 339 ? 3.859 29.023 9.759 1.00 16.47 336 ILE A C 1
ATOM 2518 O O . ILE A 1 339 ? 3.185 29.176 8.724 1.00 16.46 336 ILE A O 1
ATOM 2523 N N . ALA A 1 340 ? 3.356 28.467 10.872 1.00 17.99 337 ALA A N 1
ATOM 2524 C CA . ALA A 1 340 ? 1.982 27.966 10.920 1.00 19.61 337 ALA A CA 1
ATOM 2525 C C . ALA A 1 340 ? 0.969 29.096 10.814 1.00 20.94 337 ALA A C 1
ATOM 2526 O O . ALA A 1 340 ? -0.122 28.904 10.257 1.00 24.47 337 ALA A O 1
ATOM 2528 N N . GLY A 1 341 ? 1.297 30.273 11.353 1.00 21.44 338 GLY A N 1
ATOM 2529 C CA . GLY A 1 341 ? 0.391 31.395 11.226 1.00 22.50 338 GLY A CA 1
ATOM 2530 C C . GLY A 1 341 ? 0.293 31.938 9.822 1.00 21.88 338 GLY A C 1
ATOM 2531 O O . GLY A 1 341 ? -0.684 32.610 9.498 1.00 22.88 338 GLY A O 1
ATOM 2532 N N . ALA A 1 342 ? 1.282 31.672 8.983 1.00 20.79 339 ALA A N 1
ATOM 2533 C CA . ALA A 1 342 ? 1.246 32.079 7.588 1.00 19.74 339 ALA A CA 1
ATOM 2534 C C . ALA A 1 342 ? 0.694 30.971 6.697 1.00 20.61 339 ALA A C 1
ATOM 2535 O O . ALA A 1 342 ? 0.678 31.112 5.470 1.00 22.46 339 ALA A O 1
ATOM 2537 N N . ASP A 1 343 ? 0.270 29.870 7.294 1.00 21.51 340 ASP A N 1
ATOM 2538 C CA . ASP A 1 343 ? -0.359 28.757 6.606 1.00 25.04 340 ASP A CA 1
ATOM 2539 C C . ASP A 1 343 ? 0.610 28.001 5.709 1.00 25.31 340 ASP A C 1
ATOM 2540 O O . ASP A 1 343 ? 0.183 27.234 4.849 1.00 28.83 340 ASP A O 1
ATOM 2545 N N . LEU A 1 344 ? 1.915 28.202 5.906 1.00 20.85 341 LEU A N 1
ATOM 2546 C CA . LEU A 1 344 ? 2.962 27.368 5.337 1.00 17.15 341 LEU A CA 1
ATOM 2547 C C . LEU A 1 344 ? 2.972 25.990 5.995 1.00 16.94 341 LEU A C 1
ATOM 2548 O O . LEU A 1 344 ? 2.538 25.822 7.129 1.00 18.84 341 LEU A O 1
ATOM 2553 N N . LYS A 1 345 ? 3.556 25.016 5.311 1.00 16.18 342 LYS A N 1
ATOM 2554 C CA . LYS A 1 345 ? 3.750 23.684 5.882 1.00 17.88 342 LYS A CA 1
ATOM 2555 C C . LYS A 1 345 ? 5.216 23.517 6.276 1.00 17.50 342 LYS A C 1
ATOM 2556 O O . LYS A 1 345 ? 6.098 23.617 5.422 1.00 16.47 342 LYS A O 1
ATOM 2562 N N . TYR A 1 346 ? 5.473 23.275 7.562 1.00 18.38 343 TYR A N 1
ATOM 2563 C CA . TYR A 1 346 ? 6.828 23.024 8.021 1.00 19.66 343 TYR A CA 1
ATOM 2564 C C . TYR A 1 346 ? 7.327 21.710 7.434 1.00 19.09 343 TYR A C 1
ATOM 2565 O O . TYR A 1 346 ? 6.593 20.715 7.391 1.00 19.93 343 TYR A O 1
ATOM 2574 N N . VAL A 1 347 ? 8.571 21.707 6.964 1.00 18.54 344 VAL A N 1
ATOM 2575 C CA . VAL A 1 347 ? 9.163 20.546 6.307 1.00 17.81 344 VAL A CA 1
ATOM 2576 C C . VAL A 1 347 ? 10.304 19.955 7.126 1.00 20.36 344 VAL A C 1
ATOM 2577 O O . VAL A 1 347 ? 10.307 18.757 7.425 1.00 21.74 344 VAL A O 1
ATOM 2581 N N . ASP A 1 348 ? 11.305 20.765 7.469 1.00 18.06 345 ASP A N 1
ATOM 2582 C CA . ASP A 1 348 ? 12.496 20.167 8.064 1.00 18.96 345 ASP A CA 1
ATOM 2583 C C . ASP A 1 348 ? 13.351 21.266 8.683 1.00 17.02 345 ASP A C 1
ATOM 2584 O O . ASP A 1 348 ? 13.160 22.454 8.410 1.00 16.58 345 ASP A O 1
ATOM 2589 N N . CYS A 1 349 ? 14.312 20.848 9.509 1.00 15.69 346 CYS A N 1
ATOM 2590 C CA . CYS A 1 349 ? 15.328 21.727 10.092 1.00 15.59 346 CYS A CA 1
ATOM 2591 C C . CYS A 1 349 ? 16.672 21.037 9.889 1.00 15.16 346 CYS A C 1
ATOM 2592 O O . CYS A 1 349 ? 16.828 19.878 10.283 1.00 18.78 346 CYS A O 1
ATOM 2595 N N . ILE A 1 350 ? 17.625 21.705 9.238 1.00 12.91 347 ILE A N 1
ATOM 2596 C CA . ILE A 1 350 ? 18.887 21.088 8.855 1.00 14.35 347 ILE A CA 1
ATOM 2597 C C . ILE A 1 350 ? 20.047 21.961 9.323 1.00 14.87 347 ILE A C 1
ATOM 2598 O O . ILE A 1 350 ? 20.150 23.120 8.912 1.00 14.32 347 ILE A O 1
ATOM 2603 N N . PRO A 1 351 ? 20.968 21.448 10.133 1.00 14.41 348 PRO A N 1
ATOM 2604 C CA . PRO A 1 351 ? 22.093 22.278 10.588 1.00 13.69 348 PRO A CA 1
ATOM 2605 C C . PRO A 1 351 ? 23.003 22.687 9.434 1.00 14.67 348 PRO A C 1
ATOM 2606 O O . PRO A 1 351 ? 23.233 21.916 8.495 1.00 15.30 348 PRO A O 1
ATOM 2610 N N . THR A 1 352 ? 23.522 23.918 9.523 1.00 10.72 349 THR A N 1
ATOM 2611 C CA . THR A 1 352 ? 24.540 24.395 8.589 1.00 9.73 349 THR A CA 1
ATOM 2612 C C . THR A 1 352 ? 25.861 24.455 9.342 1.00 12.31 349 THR A C 1
ATOM 2613 O O . THR A 1 352 ? 26.483 23.404 9.578 1.00 16.43 349 THR A O 1
ATOM 2617 N N A SER A 1 353 ? 26.346 25.649 9.698 0.73 11.45 350 SER A N 1
ATOM 2618 N N B SER A 1 353 ? 26.328 25.628 9.754 0.27 12.58 350 SER A N 1
ATOM 2619 C CA A SER A 1 353 ? 27.532 25.770 10.547 0.73 12.96 350 SER A CA 1
ATOM 2620 C CA B SER A 1 353 ? 27.509 25.735 10.601 0.27 13.44 350 SER A CA 1
ATOM 2621 C C A SER A 1 353 ? 27.415 27.061 11.346 0.73 12.75 350 SER A C 1
ATOM 2622 C C B SER A 1 353 ? 27.437 27.074 11.322 0.27 13.38 350 SER A C 1
ATOM 2623 O O A SER A 1 353 ? 26.463 27.826 11.174 0.73 13.19 350 SER A O 1
ATOM 2624 O O B SER A 1 353 ? 26.539 27.883 11.074 0.27 13.85 350 SER A O 1
ATOM 2629 N N . ALA A 1 354 ? 28.394 27.300 12.224 1.00 13.15 351 ALA A N 1
ATOM 2630 C CA . ALA A 1 354 ? 28.384 28.462 13.116 1.00 13.50 351 ALA A CA 1
ATOM 2631 C C . ALA A 1 354 ? 27.044 28.577 13.842 1.00 12.38 351 ALA A C 1
ATOM 2632 O O . ALA A 1 354 ? 26.477 29.662 13.990 1.00 14.53 351 ALA A O 1
ATOM 2634 N N . HIS A 1 355 ? 26.525 27.438 14.295 1.00 9.38 352 HIS A N 1
ATOM 2635 C CA . HIS A 1 355 ? 25.245 27.317 14.993 1.00 10.45 352 HIS A CA 1
ATOM 2636 C C . HIS A 1 355 ? 24.029 27.600 14.112 1.00 10.09 352 HIS A C 1
ATOM 2637 O O . HIS A 1 355 ? 22.908 27.696 14.636 1.00 12.37 352 HIS A O 1
ATOM 2644 N N . GLY A 1 356 ? 24.207 27.745 12.802 1.00 8.81 353 GLY A N 1
ATOM 2645 C CA . GLY A 1 356 ? 23.083 28.018 11.922 1.00 9.75 353 GLY A CA 1
ATOM 2646 C C . GLY A 1 356 ? 22.240 26.792 11.662 1.00 10.25 353 GLY A C 1
ATOM 2647 O O . GLY A 1 356 ? 22.702 25.643 11.757 1.00 12.23 353 GLY A O 1
ATOM 2648 N N . HIS A 1 357 ? 20.967 27.043 11.375 1.00 9.45 354 HIS A N 1
ATOM 2649 C CA . HIS A 1 357 ? 20.009 26.003 11.030 1.00 10.01 354 HIS A CA 1
ATOM 2650 C C . HIS A 1 357 ? 19.175 26.498 9.872 1.00 9.63 354 HIS A C 1
ATOM 2651 O O . HIS A 1 357 ? 18.753 27.649 9.876 1.00 9.41 354 HIS A O 1
ATOM 2658 N N . LEU A 1 358 ? 18.936 25.630 8.896 1.00 9.69 355 LEU A N 1
ATOM 2659 C CA . LEU A 1 358 ? 18.051 25.940 7.778 1.00 8.49 355 LEU A CA 1
ATOM 2660 C C . LEU A 1 358 ? 16.692 25.339 8.113 1.00 10.73 355 LEU A C 1
ATOM 2661 O O . LEU A 1 358 ? 16.550 24.108 8.206 1.00 13.36 355 LEU A O 1
ATOM 2666 N N . ILE A 1 359 ? 15.709 26.203 8.333 1.00 9.81 356 ILE A N 1
ATOM 2667 C CA . ILE A 1 359 ? 14.335 25.785 8.578 1.00 10.41 356 ILE A CA 1
ATOM 2668 C C . ILE A 1 359 ? 13.592 25.895 7.255 1.00 11.51 356 ILE A C 1
ATOM 2669 O O . ILE A 1 359 ? 13.429 26.996 6.722 1.00 12.32 356 ILE A O 1
ATOM 2674 N N . LEU A 1 360 ? 13.114 24.767 6.742 1.00 12.06 357 LEU A N 1
ATOM 2675 C CA . LEU A 1 360 ? 12.456 24.691 5.445 1.00 12.30 357 LEU A CA 1
ATOM 2676 C C . LEU A 1 360 ? 10.951 24.560 5.629 1.00 12.18 357 LEU A C 1
ATOM 2677 O O . LEU A 1 360 ? 10.500 23.725 6.421 1.00 13.86 357 LEU A O 1
ATOM 2682 N N A SER A 1 361 ? 10.192 25.397 4.913 0.56 12.95 358 SER A N 1
ATOM 2683 N N B SER A 1 361 ? 10.180 25.383 4.908 0.44 13.41 358 SER A N 1
ATOM 2684 C CA A SER A 1 361 ? 8.738 25.332 4.891 0.56 12.10 358 SER A CA 1
ATOM 2685 C CA B SER A 1 361 ? 8.727 25.259 4.893 0.44 13.26 358 SER A CA 1
ATOM 2686 C C A SER A 1 361 ? 8.254 25.526 3.460 0.56 11.76 358 SER A C 1
ATOM 2687 C C B SER A 1 361 ? 8.192 25.557 3.497 0.44 13.02 358 SER A C 1
ATOM 2688 O O A SER A 1 361 ? 8.955 26.099 2.618 0.56 12.57 358 SER A O 1
ATOM 2689 O O B SER A 1 361 ? 8.777 26.339 2.742 0.44 13.21 358 SER A O 1
ATOM 2694 N N A GLU A 1 362 ? 7.037 25.046 3.193 0.56 11.83 359 GLU A N 1
ATOM 2695 N N B GLU A 1 362 ? 7.072 24.915 3.162 0.44 13.35 359 GLU A N 1
ATOM 2696 C CA A GLU A 1 362 ? 6.528 24.961 1.831 0.56 13.20 359 GLU A CA 1
ATOM 2697 C CA B GLU A 1 362 ? 6.512 24.942 1.818 0.44 14.66 359 GLU A CA 1
ATOM 2698 C C A GLU A 1 362 ? 5.164 25.634 1.723 0.56 13.27 359 GLU A C 1
ATOM 2699 C C B GLU A 1 362 ? 5.211 25.737 1.781 0.44 14.07 359 GLU A C 1
ATOM 2700 O O A GLU A 1 362 ? 4.303 25.462 2.589 0.56 14.05 359 GLU A O 1
ATOM 2701 O O B GLU A 1 362 ? 4.436 25.741 2.740 0.44 14.91 359 GLU A O 1
ATOM 2712 N N . LYS A 1 363 ? 4.976 26.403 0.653 1.00 12.74 360 LYS A N 1
ATOM 2713 C CA . LYS A 1 363 ? 3.704 27.072 0.417 1.00 15.37 360 LYS A CA 1
ATOM 2714 C C . LYS A 1 363 ? 2.681 26.033 0.003 1.00 18.48 360 LYS A C 1
ATOM 2715 O O . LYS A 1 363 ? 2.930 25.240 -0.917 1.00 19.92 360 LYS A O 1
ATOM 2721 N N . VAL A 1 364 ? 1.520 26.046 0.658 1.00 20.07 361 VAL A N 1
ATOM 2722 C CA . VAL A 1 364 ? 0.486 25.095 0.308 1.00 25.16 361 VAL A CA 1
ATOM 2723 C C . VAL A 1 364 ? -0.733 25.838 -0.187 1.00 29.41 361 VAL A C 1
ATOM 2724 O O . VAL A 1 364 ? -1.672 25.194 -0.668 1.00 30.68 361 VAL A O 1
ATOM 2737 N N . ALA B 1 5 ? 27.412 33.498 69.734 1.00 42.39 2 ALA B N 1
ATOM 2738 C CA . ALA B 1 5 ? 27.310 32.873 68.414 1.00 36.31 2 ALA B CA 1
ATOM 2739 C C . ALA B 1 5 ? 28.681 32.801 67.754 1.00 32.17 2 ALA B C 1
ATOM 2740 O O . ALA B 1 5 ? 29.492 33.724 67.881 1.00 33.89 2 ALA B O 1
ATOM 2742 N N . VAL B 1 6 ? 28.957 31.695 67.062 1.00 26.30 3 VAL B N 1
ATOM 2743 C CA . VAL B 1 6 ? 30.244 31.542 66.390 1.00 20.02 3 VAL B CA 1
ATOM 2744 C C . VAL B 1 6 ? 30.000 31.210 64.919 1.00 14.29 3 VAL B C 1
ATOM 2745 O O . VAL B 1 6 ? 29.338 30.213 64.594 1.00 16.46 3 VAL B O 1
ATOM 2749 N N . LYS B 1 7 ? 30.521 32.054 64.036 1.00 12.66 4 LYS B N 1
ATOM 2750 C CA . LYS B 1 7 ? 30.477 31.794 62.598 1.00 11.24 4 LYS B CA 1
ATOM 2751 C C . LYS B 1 7 ? 31.413 30.651 62.229 1.00 13.66 4 LYS B C 1
ATOM 2752 O O . LYS B 1 7 ? 32.603 30.672 62.571 1.00 14.56 4 LYS B O 1
ATOM 2758 N N . ASP B 1 8 ? 30.887 29.652 61.521 1.00 12.67 5 ASP B N 1
ATOM 2759 C CA . ASP B 1 8 ? 31.715 28.508 61.156 1.00 14.45 5 ASP B CA 1
ATOM 2760 C C . ASP B 1 8 ? 32.522 28.833 59.908 1.00 14.99 5 ASP B C 1
ATOM 2761 O O . ASP B 1 8 ? 31.979 29.331 58.918 1.00 19.31 5 ASP B O 1
ATOM 2766 N N . ALA B 1 9 ? 33.823 28.563 59.953 1.00 12.80 6 ALA B N 1
ATOM 2767 C CA . ALA B 1 9 ? 34.685 28.789 58.804 1.00 12.91 6 ALA B CA 1
ATOM 2768 C C . ALA B 1 9 ? 35.211 27.473 58.241 1.00 13.62 6 ALA B C 1
ATOM 2769 O O . ALA B 1 9 ? 36.020 27.476 57.303 1.00 13.96 6 ALA B O 1
ATOM 2771 N N . LEU B 1 10 ? 34.746 26.342 58.776 1.00 12.76 7 LEU B N 1
ATOM 2772 C CA . LEU B 1 10 ? 35.259 25.041 58.377 1.00 12.81 7 LEU B CA 1
ATOM 2773 C C . LEU B 1 10 ? 34.297 24.220 57.530 1.00 15.61 7 LEU B C 1
ATOM 2774 O O . LEU B 1 10 ? 34.740 23.249 56.895 1.00 17.12 7 LEU B O 1
ATOM 2779 N N . ARG B 1 11 ? 33.000 24.535 57.543 1.00 15.99 8 ARG B N 1
ATOM 2780 C CA . ARG B 1 11 ? 32.048 23.756 56.754 1.00 18.74 8 ARG B CA 1
ATOM 2781 C C . ARG B 1 11 ? 32.288 24.031 55.280 1.00 17.41 8 ARG B C 1
ATOM 2782 O O . ARG B 1 11 ? 32.374 25.189 54.869 1.00 14.97 8 ARG B O 1
ATOM 2784 N N . PHE B 1 12 ? 32.410 22.971 54.488 1.00 17.23 9 PHE B N 1
ATOM 2785 C CA . PHE B 1 12 ? 32.548 23.150 53.049 1.00 17.16 9 PHE B CA 1
ATOM 2786 C C . PHE B 1 12 ? 31.258 23.744 52.475 1.00 16.55 9 PHE B C 1
ATOM 2787 O O . PHE B 1 12 ? 30.159 23.385 52.919 1.00 18.92 9 PHE B O 1
ATOM 2795 N N . PRO B 1 13 ? 31.349 24.618 51.469 1.00 15.31 10 PRO B N 1
ATOM 2796 C CA . PRO B 1 13 ? 30.130 25.093 50.805 1.00 13.30 10 PRO B CA 1
ATOM 2797 C C . PRO B 1 13 ? 29.416 23.946 50.123 1.00 13.68 10 PRO B C 1
ATOM 2798 O O . PRO B 1 13 ? 30.048 22.952 49.716 1.00 14.79 10 PRO B O 1
ATOM 2802 N N . PRO B 1 14 ? 28.080 23.998 50.042 1.00 14.84 11 PRO B N 1
ATOM 2803 C CA . PRO B 1 14 ? 27.335 22.869 49.458 1.00 15.79 11 PRO B CA 1
ATOM 2804 C C . PRO B 1 14 ? 27.480 22.752 47.956 1.00 14.81 11 PRO B C 1
ATOM 2805 O O . PRO B 1 14 ? 27.196 21.674 47.413 1.00 18.48 11 PRO B O 1
ATOM 2809 N N . THR B 1 15 ? 27.874 23.824 47.274 1.00 13.74 12 THR B N 1
ATOM 2810 C CA . THR B 1 15 ? 28.110 23.832 45.841 1.00 11.58 12 THR B CA 1
ATOM 2811 C C . THR B 1 15 ? 29.462 24.491 45.597 1.00 11.18 12 THR B C 1
ATOM 2812 O O . THR B 1 15 ? 30.007 25.187 46.463 1.00 11.52 12 THR B O 1
ATOM 2816 N N . ASP B 1 16 ? 29.986 24.277 44.403 1.00 10.95 13 ASP B N 1
ATOM 2817 C CA . ASP B 1 16 ? 31.281 24.798 43.992 1.00 10.84 13 ASP B CA 1
ATOM 2818 C C . ASP B 1 16 ? 31.046 26.052 43.156 1.00 11.31 13 ASP B C 1
ATOM 2819 O O . ASP B 1 16 ? 30.521 25.976 42.040 1.00 11.13 13 ASP B O 1
ATOM 2824 N N . VAL B 1 17 ? 31.459 27.204 43.692 1.00 9.65 14 VAL B N 1
ATOM 2825 C CA . VAL B 1 17 ? 31.293 28.478 43.011 1.00 8.87 14 VAL B CA 1
ATOM 2826 C C . VAL B 1 17 ? 32.175 28.627 41.774 1.00 8.89 14 VAL B C 1
ATOM 2827 O O . VAL B 1 17 ? 31.935 29.549 40.971 1.00 10.63 14 VAL B O 1
ATOM 2831 N N . THR B 1 18 ? 33.175 27.755 41.575 1.00 9.41 15 THR B N 1
ATOM 2832 C CA . THR B 1 18 ? 34.193 27.984 40.539 1.00 9.74 15 THR B CA 1
ATOM 2833 C C . THR B 1 18 ? 33.626 28.329 39.160 1.00 9.26 15 THR B C 1
ATOM 2834 O O . THR B 1 18 ? 34.118 29.283 38.541 1.00 10.12 15 THR B O 1
ATOM 2838 N N . PRO B 1 19 ? 32.620 27.635 38.627 1.00 9.78 16 PRO B N 1
ATOM 2839 C CA . PRO B 1 19 ? 32.128 27.997 37.280 1.00 11.44 16 PRO B CA 1
ATOM 2840 C C . PRO B 1 19 ? 31.622 29.421 37.161 1.00 10.54 16 PRO B C 1
ATOM 2841 O O . PRO B 1 19 ? 31.669 29.982 36.060 1.00 11.68 16 PRO B O 1
ATOM 2845 N N . ILE B 1 20 ? 31.079 30.015 38.230 1.00 9.35 17 ILE B N 1
ATOM 2846 C CA . ILE B 1 20 ? 30.662 31.420 38.150 1.00 7.84 17 ILE B CA 1
ATOM 2847 C C . ILE B 1 20 ? 31.870 32.333 37.896 1.00 8.02 17 ILE B C 1
ATOM 2848 O O . ILE B 1 20 ? 31.794 33.284 37.108 1.00 8.54 17 ILE B O 1
ATOM 2853 N N . PHE B 1 21 ? 32.984 32.090 38.590 1.00 8.90 18 PHE B N 1
ATOM 2854 C CA . PHE B 1 21 ? 34.194 32.880 38.331 1.00 10.40 18 PHE B CA 1
ATOM 2855 C C . PHE B 1 21 ? 34.636 32.730 36.882 1.00 8.87 18 PHE B C 1
ATOM 2856 O O . PHE B 1 21 ? 35.034 33.702 36.237 1.00 9.42 18 PHE B O 1
ATOM 2864 N N . ASP B 1 22 ? 34.583 31.505 36.350 1.00 9.52 19 ASP B N 1
ATOM 2865 C CA . ASP B 1 22 ? 35.020 31.289 34.976 1.00 11.41 19 ASP B CA 1
ATOM 2866 C C . ASP B 1 22 ? 34.133 32.048 34.000 1.00 11.13 19 ASP B C 1
ATOM 2867 O O . ASP B 1 22 ? 34.639 32.708 33.078 1.00 12.02 19 ASP B O 1
ATOM 2872 N N . LEU B 1 23 ? 32.815 32.025 34.224 1.00 9.54 20 LEU B N 1
ATOM 2873 C CA . LEU B 1 23 ? 31.905 32.747 33.330 1.00 9.09 20 LEU B CA 1
ATOM 2874 C C . LEU B 1 23 ? 32.173 34.232 33.411 1.00 9.40 20 LEU B C 1
ATOM 2875 O O . LEU B 1 23 ? 32.136 34.947 32.396 1.00 10.61 20 LEU B O 1
ATOM 2880 N N . PHE B 1 24 ? 32.450 34.709 34.628 1.00 8.53 21 PHE B N 1
ATOM 2881 C CA . PHE B 1 24 ? 32.660 36.122 34.865 1.00 8.14 21 PHE B CA 1
ATOM 2882 C C . PHE B 1 24 ? 33.869 36.664 34.111 1.00 9.26 21 PHE B C 1
ATOM 2883 O O . PHE B 1 24 ? 33.911 37.868 33.859 1.00 9.57 21 PHE B O 1
ATOM 2891 N N . ARG B 1 25 ? 34.849 35.811 33.732 1.00 8.59 22 ARG B N 1
ATOM 2892 C CA . ARG B 1 25 ? 36.021 36.321 33.019 1.00 8.62 22 ARG B CA 1
ATOM 2893 C C . ARG B 1 25 ? 35.814 36.436 31.525 1.00 8.22 22 ARG B C 1
ATOM 2894 O O . ARG B 1 25 ? 36.782 36.761 30.821 1.00 8.22 22 ARG B O 1
ATOM 2902 N N . GLY B 1 26 ? 34.595 36.197 31.025 1.00 7.98 23 GLY B N 1
ATOM 2903 C CA . GLY B 1 26 ? 34.390 36.134 29.586 1.00 9.19 23 GLY B CA 1
ATOM 2904 C C . GLY B 1 26 ? 34.750 37.402 28.831 1.00 8.10 23 GLY B C 1
ATOM 2905 O O . GLY B 1 26 ? 35.168 37.327 27.677 1.00 9.17 23 GLY B O 1
ATOM 2906 N N . ASN B 1 27 ? 34.596 38.578 29.459 1.00 6.05 24 ASN B N 1
ATOM 2907 C CA . ASN B 1 27 ? 34.938 39.809 28.741 1.00 5.93 24 ASN B CA 1
ATOM 2908 C C . ASN B 1 27 ? 36.395 39.815 28.282 1.00 6.16 24 ASN 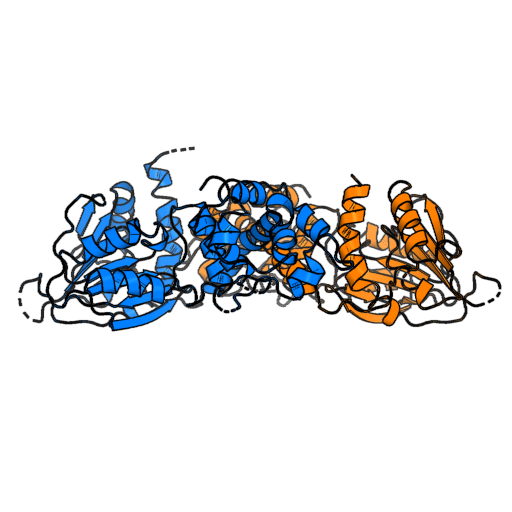B C 1
ATOM 2909 O O . ASN B 1 27 ? 36.709 40.404 27.233 1.00 8.10 24 ASN B O 1
ATOM 2914 N N . PHE B 1 28 ? 37.298 39.183 29.048 1.00 7.67 25 PHE B N 1
ATOM 2915 C CA . PHE B 1 28 ? 38.697 39.177 28.635 1.00 7.54 25 PHE B CA 1
ATOM 2916 C C . PHE B 1 28 ? 38.930 38.332 27.394 1.00 6.65 25 PHE B C 1
ATOM 2917 O O . PHE B 1 28 ? 39.894 38.596 26.671 1.00 9.45 25 PHE B O 1
ATOM 2925 N N . ALA B 1 29 ? 38.059 37.359 27.106 1.00 6.65 26 ALA B N 1
ATOM 2926 C CA . ALA B 1 29 ? 38.181 36.633 25.846 1.00 7.36 26 ALA B CA 1
ATOM 2927 C C . ALA B 1 29 ? 37.836 37.540 24.663 1.00 7.52 26 ALA B C 1
ATOM 2928 O O . ALA B 1 29 ? 38.599 37.644 23.694 1.00 9.18 26 ALA B O 1
ATOM 2930 N N . THR B 1 30 ? 36.702 38.243 24.761 1.00 6.90 27 THR B N 1
ATOM 2931 C CA . THR B 1 30 ? 36.311 39.202 23.734 1.00 7.01 27 THR B CA 1
ATOM 2932 C C . THR B 1 30 ? 37.387 40.262 23.537 1.00 7.54 27 THR B C 1
ATOM 2933 O O . THR B 1 30 ? 37.765 40.585 22.401 1.00 8.62 27 THR B O 1
ATOM 2937 N N . GLU B 1 31 ? 37.838 40.869 24.642 1.00 7.67 28 GLU B N 1
ATOM 2938 C CA . GLU B 1 31 ? 38.807 41.960 24.541 1.00 7.97 28 GLU B CA 1
ATOM 2939 C C . GLU B 1 31 ? 40.137 41.483 23.972 1.00 7.99 28 GLU B C 1
ATOM 2940 O O . GLU B 1 31 ? 40.758 42.188 23.166 1.00 10.04 28 GLU B O 1
ATOM 2946 N N . LEU B 1 32 ? 40.621 40.308 24.395 1.00 6.77 29 LEU B N 1
ATOM 2947 C CA . LEU B 1 32 ? 41.901 39.853 23.852 1.00 7.34 29 LEU B CA 1
ATOM 2948 C C . LEU B 1 32 ? 41.782 39.555 22.350 1.00 6.27 29 LEU B C 1
ATOM 2949 O O . LEU B 1 32 ? 42.687 39.881 21.569 1.00 8.14 29 LEU B O 1
ATOM 2954 N N . LEU B 1 33 ? 40.658 38.958 21.919 1.00 6.35 30 LEU B N 1
ATOM 2955 C CA . LEU B 1 33 ? 40.462 38.719 20.482 1.00 6.72 30 LEU B CA 1
ATOM 2956 C C . LEU B 1 33 ? 40.440 40.030 19.705 1.00 8.66 30 LEU B C 1
ATOM 2957 O O . LEU B 1 33 ? 41.143 40.175 18.702 1.00 8.89 30 LEU B O 1
ATOM 2962 N N . ALA B 1 34 ? 39.659 41.007 20.174 1.00 8.23 31 ALA B N 1
ATOM 2963 C CA . ALA B 1 34 ? 39.552 42.267 19.444 1.00 9.70 31 ALA B CA 1
ATOM 2964 C C . ALA B 1 34 ? 40.864 43.040 19.481 1.00 8.78 31 ALA B C 1
ATOM 2965 O O . ALA B 1 34 ? 41.256 43.654 18.477 1.00 10.20 31 ALA B O 1
ATOM 2967 N N . ALA B 1 35 ? 41.554 43.031 20.629 1.00 7.73 32 ALA B N 1
ATOM 2968 C CA . ALA B 1 35 ? 42.867 43.668 20.701 1.00 8.27 32 ALA B CA 1
ATOM 2969 C C . ALA B 1 35 ? 43.834 43.019 19.723 1.00 10.26 32 ALA B C 1
ATOM 2970 O O . ALA B 1 35 ? 44.571 43.709 19.005 1.00 10.47 32 ALA B O 1
ATOM 2972 N N . SER B 1 36 ? 43.847 41.676 19.689 1.00 9.88 33 SER B N 1
ATOM 2973 C CA . SER B 1 36 ? 44.831 40.948 18.892 1.00 9.81 33 SER B CA 1
ATOM 2974 C C . SER B 1 36 ? 44.577 41.075 17.396 1.00 10.64 33 SER B C 1
ATOM 2975 O O . SER B 1 36 ? 45.541 41.128 16.606 1.00 11.91 33 SER B O 1
ATOM 2978 N N . VAL B 1 37 ? 43.308 41.056 16.981 1.00 10.56 34 VAL B N 1
ATOM 2979 C CA . VAL B 1 37 ? 42.983 41.198 15.564 1.00 10.85 34 VAL B CA 1
ATOM 2980 C C . VAL B 1 37 ? 43.133 42.642 15.115 1.00 11.26 34 VAL B C 1
ATOM 2981 O O . VAL B 1 37 ? 43.863 42.942 14.157 1.00 14.17 34 VAL B O 1
ATOM 2985 N N . ALA B 1 38 ? 42.427 43.559 15.788 1.00 11.85 35 ALA B N 1
ATOM 2986 C CA . ALA B 1 38 ? 42.213 44.893 15.233 1.00 12.24 35 ALA B CA 1
ATOM 2987 C C . ALA B 1 38 ? 43.294 45.904 15.599 1.00 15.99 35 ALA B C 1
ATOM 2988 O O . ALA B 1 38 ? 43.517 46.859 14.842 1.00 19.88 35 ALA B O 1
ATOM 2990 N N . HIS B 1 39 ? 43.972 45.738 16.722 1.00 14.86 36 HIS B N 1
ATOM 2991 C CA . HIS B 1 39 ? 44.974 46.702 17.165 1.00 13.99 36 HIS B CA 1
ATOM 2992 C C . HIS B 1 39 ? 46.398 46.211 17.014 1.00 16.15 36 HIS B C 1
ATOM 2993 O O . HIS B 1 39 ? 47.278 46.985 16.616 1.00 21.24 36 HIS B O 1
ATOM 3000 N N . LEU B 1 40 ? 46.674 44.968 17.376 1.00 13.06 37 LEU B N 1
ATOM 3001 C CA . LEU B 1 40 ? 48.055 44.515 17.370 1.00 13.58 37 LEU B CA 1
ATOM 3002 C C . LEU B 1 40 ? 48.395 43.681 16.143 1.00 14.83 37 LEU B C 1
ATOM 3003 O O . LEU B 1 40 ? 49.561 43.371 15.938 1.00 16.56 37 LEU B O 1
ATOM 3008 N N . HIS B 1 41 ? 47.405 43.302 15.341 1.00 15.99 38 HIS B N 1
ATOM 3009 C CA . HIS B 1 41 ? 47.635 42.530 14.125 1.00 17.83 38 HIS B CA 1
ATOM 3010 C C . HIS B 1 41 ? 48.470 41.278 14.385 1.00 14.90 38 HIS B C 1
ATOM 3011 O O . HIS B 1 41 ? 49.296 40.879 13.558 1.00 16.12 38 HIS B O 1
ATOM 3018 N N . VAL B 1 42 ? 48.219 40.633 15.533 1.00 13.40 39 VAL B N 1
ATOM 3019 C CA . VAL B 1 42 ? 49.016 39.484 15.984 1.00 12.84 39 VAL B CA 1
ATOM 3020 C C . VAL B 1 42 ? 49.056 38.382 14.928 1.00 12.99 39 VAL B C 1
ATOM 3021 O O . VAL B 1 42 ? 50.095 37.743 14.698 1.00 11.87 39 VAL B O 1
ATOM 3025 N N . PHE B 1 43 ? 47.901 38.071 14.343 1.00 13.43 40 PHE B N 1
ATOM 3026 C CA . PHE B 1 43 ? 47.806 36.898 13.488 1.00 12.24 40 PHE B CA 1
ATOM 3027 C C . PHE B 1 43 ? 48.410 37.162 12.123 1.00 13.15 40 PHE B C 1
ATOM 3028 O O . PHE B 1 43 ? 49.120 36.305 11.590 1.00 14.95 40 PHE B O 1
ATOM 3036 N N . ASP B 1 44 ? 48.165 38.347 11.558 1.00 14.62 41 ASP B N 1
ATOM 3037 C CA . ASP B 1 44 ? 48.832 38.708 10.317 1.00 14.26 41 ASP B CA 1
ATOM 3038 C C . ASP B 1 44 ? 50.355 38.709 10.480 1.00 15.53 41 ASP B C 1
ATOM 3039 O O . ASP B 1 44 ? 51.088 38.298 9.568 1.00 15.97 41 ASP B O 1
ATOM 3044 N N . ILE B 1 45 ? 50.856 39.160 11.632 1.00 13.54 42 ILE B N 1
ATOM 3045 C CA . ILE B 1 45 ? 52.298 39.174 11.831 1.00 13.00 42 ILE B CA 1
ATOM 3046 C C . ILE B 1 45 ? 52.836 37.754 11.903 1.00 11.83 42 ILE B C 1
ATOM 3047 O O . ILE B 1 45 ? 53.794 37.394 11.198 1.00 14.37 42 ILE B O 1
ATOM 3052 N N . LEU B 1 46 ? 52.222 36.915 12.747 1.00 11.82 43 LEU B N 1
ATOM 3053 C CA . LEU B 1 46 ? 52.758 35.566 12.927 1.00 14.27 43 LEU B CA 1
ATOM 3054 C C . LEU B 1 46 ? 52.548 34.708 11.693 1.00 15.60 43 LEU B C 1
ATOM 3055 O O . LEU B 1 46 ? 53.291 33.730 11.497 1.00 17.77 43 LEU B O 1
ATOM 3060 N N . ASN B 1 47 ? 51.551 35.040 10.857 1.00 14.87 44 ASN B N 1
ATOM 3061 C CA . ASN B 1 47 ? 51.379 34.308 9.604 1.00 16.49 44 ASN B CA 1
ATOM 3062 C C . ASN B 1 47 ? 52.606 34.419 8.715 1.00 17.37 44 ASN B C 1
ATOM 3063 O O . ASN B 1 47 ? 52.876 33.519 7.911 1.00 20.08 44 ASN B O 1
ATOM 3068 N N . GLU B 1 48 ? 53.377 35.492 8.869 1.00 16.69 45 GLU B N 1
ATOM 3069 C CA . GLU B 1 48 ? 54.587 35.659 8.075 1.00 19.51 45 GLU B CA 1
ATOM 3070 C C . GLU B 1 48 ? 55.604 34.582 8.393 1.00 22.02 45 GLU B C 1
ATOM 3071 O O . GLU B 1 48 ? 56.318 34.112 7.499 1.00 26.05 45 GLU B O 1
ATOM 3077 N N . SER B 1 49 ? 55.695 34.194 9.657 1.00 19.69 46 SER B N 1
ATOM 3078 C CA . SER B 1 49 ? 56.732 33.307 10.153 1.00 21.01 46 SER B CA 1
ATOM 3079 C C . SER B 1 49 ? 56.556 33.127 11.650 1.00 21.38 46 SER B C 1
ATOM 3080 O O . SER B 1 49 ? 56.232 34.091 12.360 1.00 21.81 46 SER B O 1
ATOM 3083 N N . PRO B 1 50 ? 56.786 31.929 12.170 1.00 19.80 47 PRO B N 1
ATOM 3084 C CA . PRO B 1 50 ? 56.850 31.779 13.622 1.00 19.52 47 PRO B CA 1
ATOM 3085 C C . PRO B 1 50 ? 57.958 32.662 14.187 1.00 17.42 47 PRO B C 1
ATOM 3086 O O . PRO B 1 50 ? 58.962 32.950 13.524 1.00 20.48 47 PRO B O 1
ATOM 3090 N N . LEU B 1 51 ? 57.781 33.078 15.436 1.00 20.03 48 LEU B N 1
ATOM 3091 C CA . LEU B 1 51 ? 58.703 33.983 16.106 1.00 20.19 48 LEU B CA 1
ATOM 3092 C C . LEU B 1 51 ? 58.933 33.478 17.520 1.00 20.86 48 LEU B C 1
ATOM 3093 O O . LEU B 1 51 ? 58.044 32.868 18.118 1.00 21.18 48 LEU B O 1
ATOM 3098 N N . SER B 1 52 ? 60.139 33.730 18.044 1.00 21.39 49 SER B N 1
ATOM 3099 C CA . SER B 1 52 ? 60.405 33.534 19.455 1.00 22.08 49 SER B CA 1
ATOM 3100 C C . SER B 1 52 ? 59.616 34.540 20.277 1.00 22.68 49 SER B C 1
ATOM 3101 O O . SER B 1 52 ? 59.177 35.579 19.779 1.00 23.24 49 SER B O 1
ATOM 3104 N N . LEU B 1 53 ? 59.445 34.227 21.561 1.00 24.34 50 LEU B N 1
ATOM 3105 C CA . LEU B 1 53 ? 58.797 35.185 22.449 1.00 25.44 50 LEU B CA 1
ATOM 3106 C C . LEU B 1 53 ? 59.500 36.538 22.391 1.00 25.86 50 LEU B C 1
ATOM 3107 O O . LEU B 1 53 ? 58.852 37.580 22.265 1.00 25.97 50 LEU B O 1
ATOM 3112 N N . ASP B 1 54 ? 60.838 36.538 22.438 1.00 25.68 51 ASP B N 1
ATOM 3113 C CA . ASP B 1 54 ? 61.547 37.809 22.398 1.00 27.80 51 ASP B CA 1
ATOM 3114 C C . ASP B 1 54 ? 61.363 38.521 21.060 1.00 26.37 51 ASP B C 1
ATOM 3115 O O . ASP B 1 54 ? 61.237 39.755 21.021 1.00 26.03 51 ASP B O 1
ATOM 3120 N N . GLU B 1 55 ? 61.377 37.767 19.952 1.00 24.99 52 GLU B N 1
ATOM 3121 C CA . GLU B 1 55 ? 61.111 38.359 18.641 1.00 25.35 52 GLU B CA 1
ATOM 3122 C C . GLU B 1 55 ? 59.710 38.959 18.576 1.00 23.99 52 GLU B C 1
ATOM 3123 O O . GLU B 1 55 ? 59.514 40.058 18.042 1.00 23.71 52 GLU B O 1
ATOM 3129 N N . LEU B 1 56 ? 58.720 38.254 19.122 1.00 21.91 53 LEU B N 1
ATOM 3130 C CA . LEU B 1 56 ? 57.361 38.776 19.094 1.00 21.43 53 LEU B CA 1
ATOM 3131 C C . LEU B 1 56 ? 57.232 40.009 19.972 1.00 22.98 53 LEU B C 1
ATOM 3132 O O . LEU B 1 56 ? 56.579 40.982 19.585 1.00 22.66 53 LEU B O 1
ATOM 3137 N N A GLN B 1 57 ? 57.811 39.964 21.181 0.49 23.71 54 GLN B N 1
ATOM 3138 N N B GLN B 1 57 ? 57.860 39.990 21.146 0.51 23.50 54 GLN B N 1
ATOM 3139 C CA A GLN B 1 57 ? 57.918 41.150 22.029 0.49 24.63 54 GLN B CA 1
ATOM 3140 C CA B GLN B 1 57 ? 57.839 41.157 22.018 0.51 24.08 54 GLN B CA 1
ATOM 3141 C C A GLN B 1 57 ? 58.349 42.354 21.216 0.49 26.27 54 GLN B C 1
ATOM 3142 C C B GLN B 1 57 ? 58.412 42.390 21.318 0.51 25.95 54 GLN B C 1
ATOM 3143 O O A GLN B 1 57 ? 57.688 43.398 21.215 0.49 26.34 54 GLN B O 1
ATOM 3144 O O B GLN B 1 57 ? 57.895 43.501 21.489 0.51 25.51 54 GLN B O 1
ATOM 3155 N N . ARG B 1 58 ? 59.481 42.218 20.528 1.00 26.94 55 ARG B N 1
ATOM 3156 C CA . ARG B 1 58 ? 60.016 43.329 19.752 1.00 28.97 55 ARG B CA 1
ATOM 3157 C C . ARG B 1 58 ? 59.055 43.760 18.641 1.00 29.78 55 ARG B C 1
ATOM 3158 O O . ARG B 1 58 ? 58.784 44.957 18.485 1.00 30.23 55 ARG B O 1
ATOM 3160 N N . ARG B 1 59 ? 58.525 42.809 17.857 1.00 28.90 56 ARG B N 1
ATOM 3161 C CA . ARG B 1 59 ? 57.629 43.189 16.756 1.00 29.94 56 ARG B CA 1
ATOM 3162 C C . ARG B 1 59 ? 56.367 43.891 17.263 1.00 29.10 56 ARG B C 1
ATOM 3163 O O . ARG B 1 59 ? 55.889 44.847 16.641 1.00 30.42 56 ARG B O 1
ATOM 3171 N N . LEU B 1 60 ? 55.792 43.419 18.372 1.00 25.41 57 LEU B N 1
ATOM 3172 C CA . LEU B 1 60 ? 54.576 44.043 18.875 1.00 23.28 57 LEU B CA 1
ATOM 3173 C C . LEU B 1 60 ? 54.853 45.281 19.712 1.00 27.67 57 LEU B C 1
ATOM 3174 O O . LEU B 1 60 ? 53.901 45.991 20.075 1.00 28.64 57 LEU B O 1
ATOM 3179 N N . VAL B 1 61 ? 56.120 45.529 20.059 1.00 27.51 58 VAL B N 1
ATOM 3180 C CA . VAL B 1 61 ? 56.514 46.661 20.894 1.00 28.51 58 VAL B CA 1
ATOM 3181 C C . VAL B 1 61 ? 55.788 46.587 22.241 1.00 28.56 58 VAL B C 1
ATOM 3182 O O . VAL B 1 61 ? 55.110 47.533 22.664 1.00 31.92 58 VAL B O 1
ATOM 3186 N N . LEU B 1 62 ? 55.933 45.454 22.926 1.00 25.78 59 LEU B N 1
ATOM 3187 C CA . LEU B 1 62 ? 55.296 45.208 24.212 1.00 24.01 59 LEU B CA 1
ATOM 3188 C C . LEU B 1 62 ? 56.348 44.790 25.230 1.00 24.31 59 LEU B C 1
ATOM 3189 O O . LEU B 1 62 ? 57.419 44.288 24.880 1.00 27.27 59 LEU B O 1
ATOM 3194 N N . SER B 1 63 ? 56.031 45.003 26.501 1.00 22.78 60 SER B N 1
ATOM 3195 C CA . SER B 1 63 ? 56.864 44.479 27.577 1.00 20.99 60 SER B CA 1
ATOM 3196 C C . SER B 1 63 ? 56.859 42.948 27.554 1.00 20.07 60 SER B C 1
ATOM 3197 O O . SER B 1 63 ? 56.024 42.313 26.909 1.00 20.04 60 SER B O 1
ATOM 3200 N N . GLU B 1 64 ? 57.800 42.352 28.291 1.00 19.32 61 GLU B N 1
ATOM 3201 C CA . GLU B 1 64 ? 57.784 40.900 28.475 1.00 18.13 61 GLU B CA 1
ATOM 3202 C C . GLU B 1 64 ? 56.474 40.436 29.095 1.00 16.99 61 GLU B C 1
ATOM 3203 O O . GLU B 1 64 ? 55.884 39.439 28.663 1.00 17.31 61 GLU B O 1
ATOM 3209 N N . ARG B 1 65 ? 56.012 41.130 30.137 1.00 15.73 62 ARG B N 1
ATOM 3210 C CA . ARG B 1 65 ? 54.813 40.674 30.827 1.00 13.26 62 ARG B CA 1
ATOM 3211 C C . ARG B 1 65 ? 53.597 40.778 29.914 1.00 13.30 62 ARG B C 1
ATOM 3212 O O . ARG B 1 65 ? 52.794 39.843 29.828 1.00 14.64 62 ARG B O 1
ATOM 3220 N N . ALA B 1 66 ? 53.450 41.908 29.211 1.00 13.59 63 ALA B N 1
ATOM 3221 C CA . ALA B 1 66 ? 52.334 42.050 28.271 1.00 12.79 63 ALA B CA 1
ATOM 3222 C C . ALA B 1 66 ? 52.370 40.974 27.191 1.00 13.54 63 ALA B C 1
ATOM 3223 O O . ALA B 1 66 ? 51.324 40.404 26.836 1.00 12.92 63 ALA B O 1
ATOM 3225 N N . THR B 1 67 ? 53.566 40.676 26.663 1.00 13.64 64 THR B N 1
ATOM 3226 C CA . THR B 1 67 ? 53.649 39.665 25.621 1.00 13.81 64 THR B CA 1
ATOM 3227 C C . THR B 1 67 ? 53.288 38.298 26.177 1.00 14.21 64 THR B C 1
ATOM 3228 O O . THR B 1 67 ? 52.595 37.525 25.504 1.00 12.84 64 THR B O 1
ATOM 3232 N N A GLN B 1 68 ? 53.822 37.954 27.362 0.49 13.22 65 GLN B N 1
ATOM 3233 N N B GLN B 1 68 ? 53.655 38.005 27.430 0.51 13.82 65 GLN B N 1
ATOM 3234 C CA A GLN B 1 68 ? 53.521 36.660 27.972 0.49 12.29 65 GLN B CA 1
ATOM 3235 C CA B GLN B 1 68 ? 53.299 36.681 27.926 0.51 14.39 65 GLN B CA 1
ATOM 3236 C C A GLN B 1 68 ? 52.022 36.484 28.108 0.49 10.91 65 GLN B C 1
ATOM 3237 C C B GLN B 1 68 ? 51.812 36.563 28.264 0.51 12.13 65 GLN B C 1
ATOM 3238 O O A GLN B 1 68 ? 51.461 35.459 27.707 0.49 10.97 65 GLN B O 1
ATOM 3239 O O B GLN B 1 68 ? 51.236 35.497 28.033 0.51 12.94 65 GLN B O 1
ATOM 3250 N N A VAL B 1 69 ? 51.352 37.504 28.639 0.49 10.24 66 VAL B N 1
ATOM 3251 N N B VAL B 1 69 ? 51.141 37.614 28.764 0.51 9.40 66 VAL B N 1
ATOM 3252 C CA A VAL B 1 69 ? 49.934 37.379 28.937 0.49 10.16 66 VAL B CA 1
ATOM 3253 C CA B VAL B 1 69 ? 49.709 37.393 28.995 0.51 7.58 66 VAL B CA 1
ATOM 3254 C C A VAL B 1 69 ? 49.131 37.217 27.651 0.49 10.22 66 VAL B C 1
ATOM 3255 C C B VAL B 1 69 ? 48.969 37.324 27.666 0.51 8.46 66 VAL B C 1
ATOM 3256 O O A VAL B 1 69 ? 48.225 36.377 27.563 0.49 11.59 66 VAL B O 1
ATOM 3257 O O B VAL B 1 69 ? 47.935 36.649 27.560 0.51 8.82 66 VAL B O 1
ATOM 3264 N N . LEU B 1 70 ? 49.476 38.002 26.629 1.00 10.15 67 LEU B N 1
ATOM 3265 C CA . LEU B 1 70 ? 48.822 37.930 25.329 1.00 9.98 67 LEU B CA 1
ATOM 3266 C C . LEU B 1 70 ? 49.020 36.555 24.714 1.00 8.59 67 LEU B C 1
ATOM 3267 O O . LEU B 1 70 ? 48.065 35.924 24.226 1.00 8.75 67 LEU B O 1
ATOM 3272 N N . VAL B 1 71 ? 50.264 36.067 24.734 1.00 9.29 68 VAL B N 1
ATOM 3273 C CA . VAL B 1 71 ? 50.544 34.774 24.111 1.00 8.48 68 VAL B CA 1
ATOM 3274 C C . VAL B 1 71 ? 49.865 33.653 24.882 1.00 9.25 68 VAL B C 1
ATOM 3275 O O . VAL B 1 71 ? 49.293 32.724 24.279 1.00 10.63 68 VAL B O 1
ATOM 3279 N N . THR B 1 72 ? 49.891 33.730 26.217 1.00 8.59 69 THR B N 1
ATOM 3280 C CA . THR B 1 72 ? 49.235 32.692 27.000 1.00 8.03 69 THR B CA 1
ATOM 3281 C C . THR B 1 72 ? 47.743 32.661 26.724 1.00 9.12 69 THR B C 1
ATOM 3282 O O . THR B 1 72 ? 47.158 31.575 26.587 1.00 9.38 69 THR B O 1
ATOM 3286 N N . GLY B 1 73 ? 47.103 33.833 26.638 1.00 7.94 70 GLY B N 1
ATOM 3287 C CA . GLY B 1 73 ? 45.680 33.861 26.332 1.00 8.65 70 GLY B CA 1
ATOM 3288 C C . GLY B 1 73 ? 45.351 33.263 24.972 1.00 8.70 70 GLY B C 1
ATOM 3289 O O . GLY B 1 73 ? 44.382 32.504 24.827 1.00 10.51 70 GLY B O 1
ATOM 3290 N N . LEU B 1 74 ? 46.150 33.595 23.954 1.00 7.31 71 LEU B N 1
ATOM 3291 C CA . LEU B 1 74 ? 45.841 33.097 22.621 1.00 7.49 71 LEU B CA 1
ATOM 3292 C C . LEU B 1 74 ? 46.175 31.619 22.481 1.00 7.41 71 LEU B C 1
ATOM 3293 O O . LEU B 1 74 ? 45.450 30.900 21.776 1.00 9.18 71 LEU B O 1
ATOM 3298 N N . CYS B 1 75 ? 47.217 31.130 23.177 1.00 8.11 72 CYS B N 1
ATOM 3299 C CA . CYS B 1 75 ? 47.462 29.691 23.194 1.00 9.76 72 CYS B CA 1
ATOM 3300 C C . CYS B 1 75 ? 46.308 28.967 23.849 1.00 10.83 72 CYS B C 1
ATOM 3301 O O . CYS B 1 75 ? 45.889 27.890 23.380 1.00 12.19 72 CYS B O 1
ATOM 3304 N N . ALA B 1 76 ? 45.776 29.541 24.942 1.00 10.15 73 ALA B N 1
ATOM 3305 C CA . ALA B 1 76 ? 44.712 28.853 25.678 1.00 9.08 73 ALA B CA 1
ATOM 3306 C C . ALA B 1 76 ? 43.434 28.770 24.851 1.00 10.57 73 ALA B C 1
ATOM 3307 O O . ALA B 1 76 ? 42.646 27.829 25.025 1.00 11.60 73 ALA B O 1
ATOM 3325 N N A GLN B 1 78 ? 43.502 28.186 21.740 0.50 8.87 75 GLN B N 1
ATOM 3326 N N B GLN B 1 78 ? 43.589 28.096 21.750 0.50 10.37 75 GLN B N 1
ATOM 3327 C CA A GLN B 1 78 ? 43.856 27.263 20.653 0.50 10.01 75 GLN B CA 1
ATOM 3328 C CA B GLN B 1 78 ? 44.013 27.206 20.664 0.50 10.53 75 GLN B CA 1
ATOM 3329 C C A GLN B 1 78 ? 44.111 28.014 19.346 0.50 9.42 75 GLN B C 1
ATOM 3330 C C B GLN B 1 78 ? 44.192 27.976 19.353 0.50 9.54 75 GLN B C 1
ATOM 3331 O O A GLN B 1 78 ? 43.836 27.521 18.253 0.50 9.80 75 GLN B O 1
ATOM 3332 O O B GLN B 1 78 ? 43.931 27.460 18.269 0.50 9.94 75 GLN B O 1
ATOM 3343 N N . LEU B 1 79 ? 44.643 29.224 19.464 1.00 8.93 76 LEU B N 1
ATOM 3344 C CA . LEU B 1 79 ? 44.919 30.098 18.326 1.00 9.08 76 LEU B CA 1
ATOM 3345 C C . LEU B 1 79 ? 46.411 30.239 18.046 1.00 11.27 76 LEU B C 1
ATOM 3346 O O . LEU B 1 79 ? 46.808 30.477 16.897 1.00 11.54 76 LEU B O 1
ATOM 3351 N N . LEU B 1 80 ? 47.252 30.134 19.082 1.00 11.28 77 LEU B N 1
ATOM 3352 C CA . LEU B 1 80 ? 48.698 30.052 18.923 1.00 12.98 77 LEU B CA 1
ATOM 3353 C C . LEU B 1 80 ? 49.185 28.736 19.491 1.00 13.55 77 LEU B C 1
ATOM 3354 O O . LEU B 1 80 ? 48.505 28.084 20.291 1.00 12.99 77 LEU B O 1
ATOM 3359 N N . THR B 1 81 ? 50.388 28.359 19.093 1.00 15.12 78 THR B N 1
ATOM 3360 C CA . THR B 1 81 ? 50.993 27.158 19.618 1.00 16.73 78 THR B CA 1
ATOM 3361 C C . THR B 1 81 ? 52.464 27.423 19.892 1.00 18.74 78 THR B C 1
ATOM 3362 O O . THR B 1 81 ? 53.097 28.267 19.243 1.00 18.62 78 THR B O 1
ATOM 3366 N N . LYS B 1 82 ? 52.989 26.708 20.879 1.00 19.23 79 LYS B N 1
ATOM 3367 C CA . LYS B 1 82 ? 54.409 26.731 21.234 1.00 24.58 79 LYS B CA 1
ATOM 3368 C C . LYS B 1 82 ? 55.032 25.385 20.884 1.00 32.20 79 LYS B C 1
ATOM 3369 O O . LYS B 1 82 ? 54.539 24.349 21.324 1.00 37.02 79 LYS B O 1
ATOM 3375 N N . ARG B 1 83 ? 56.109 25.390 20.108 1.00 37.37 80 ARG B N 1
ATOM 3376 C CA . ARG B 1 83 ? 56.704 24.114 19.669 1.00 38.57 80 ARG B CA 1
ATOM 3377 C C . ARG B 1 83 ? 58.079 24.331 19.088 1.00 40.47 80 ARG B C 1
ATOM 3378 O O . ARG B 1 83 ? 58.517 25.471 18.996 1.00 41.20 80 ARG B O 1
ATOM 3380 N N . ALA B 1 85 ? 61.881 24.912 18.862 1.00 57.20 82 ALA B N 1
ATOM 3381 C CA . ALA B 1 85 ? 61.281 24.288 20.034 1.00 56.66 82 ALA B CA 1
ATOM 3382 C C . ALA B 1 85 ? 60.701 25.346 20.973 1.00 55.70 82 ALA B C 1
ATOM 3383 O O . ALA B 1 85 ? 59.811 25.041 21.778 1.00 58.23 82 ALA B O 1
ATOM 3385 N N . GLY B 1 86 ? 61.187 26.585 20.855 1.00 51.21 83 GLY B N 1
ATOM 3386 C CA . GLY B 1 86 ? 60.681 27.703 21.637 1.00 47.66 83 GLY B CA 1
ATOM 3387 C C . GLY B 1 86 ? 59.903 28.748 20.864 1.00 45.36 83 GLY B C 1
ATOM 3388 O O . GLY B 1 86 ? 59.601 29.812 21.421 1.00 48.21 83 GLY B O 1
ATOM 3389 N N . GLU B 1 87 ? 59.545 28.487 19.613 1.00 37.77 84 GLU B N 1
ATOM 3390 C CA . GLU B 1 87 ? 58.886 29.481 18.792 1.00 31.31 84 GLU B CA 1
ATOM 3391 C C . GLU B 1 87 ? 57.375 29.488 19.012 1.00 23.80 84 GLU B C 1
ATOM 3392 O O . GLU B 1 87 ? 56.771 28.523 19.494 1.00 25.61 84 GLU B O 1
ATOM 3398 N N A ILE B 1 88 ? 56.770 30.609 18.640 0.44 20.27 85 ILE B N 1
ATOM 3399 N N B ILE B 1 88 ? 56.764 30.596 18.621 0.56 19.75 85 ILE B N 1
ATOM 3400 C CA A ILE B 1 88 ? 55.324 30.799 18.662 0.44 17.42 85 ILE B CA 1
ATOM 3401 C CA B ILE B 1 88 ? 55.317 30.779 18.673 0.56 16.56 85 ILE B CA 1
ATOM 3402 C C A ILE B 1 88 ? 54.828 30.786 17.222 0.44 16.65 85 ILE B C 1
ATOM 3403 C C B ILE B 1 88 ? 54.790 30.831 17.245 0.56 16.42 85 ILE B C 1
ATOM 3404 O O A ILE B 1 88 ? 55.400 31.465 16.362 0.44 17.62 85 ILE B O 1
ATOM 3405 O O B ILE B 1 88 ? 55.293 31.604 16.422 0.56 17.57 85 ILE B O 1
ATOM 3414 N N . ASP B 1 89 ? 53.755 30.041 16.961 1.00 15.23 86 ASP B N 1
ATOM 3415 C CA . ASP B 1 89 ? 53.184 29.966 15.615 1.00 14.94 86 ASP B CA 1
ATOM 3416 C C . ASP B 1 89 ? 51.661 29.994 15.705 1.00 14.23 86 ASP B C 1
ATOM 3417 O O . ASP B 1 89 ? 51.079 29.754 16.766 1.00 14.54 86 ASP B O 1
ATOM 3422 N N . LEU B 1 90 ? 51.010 30.270 14.574 1.00 10.95 87 LEU B N 1
ATOM 3423 C CA . LEU B 1 90 ? 49.561 30.129 14.500 1.00 10.43 87 LEU B CA 1
ATOM 3424 C C . LEU B 1 90 ? 49.168 28.660 14.451 1.00 11.98 87 LEU B C 1
ATOM 3425 O O . LEU B 1 90 ? 49.893 27.824 13.913 1.00 13.58 87 LEU B O 1
ATOM 3430 N N . THR B 1 91 ? 47.988 28.355 14.999 1.00 10.85 88 THR B N 1
ATOM 3431 C CA . THR B 1 91 ? 47.322 27.107 14.697 1.00 10.77 88 THR B CA 1
ATOM 3432 C C . THR B 1 91 ? 46.545 27.264 13.391 1.00 10.95 88 THR B C 1
ATOM 3433 O O . THR B 1 91 ? 46.263 28.387 12.946 1.00 10.87 88 THR B O 1
ATOM 3437 N N . PRO B 1 92 ? 46.169 26.147 12.770 1.00 10.62 89 PRO B N 1
ATOM 3438 C CA . PRO B 1 92 ? 45.334 26.237 11.553 1.00 10.51 89 PRO B CA 1
ATOM 3439 C C . PRO B 1 92 ? 44.050 27.023 11.779 1.00 10.59 89 PRO B C 1
ATOM 3440 O O . PRO B 1 92 ? 43.661 27.826 10.923 1.00 11.81 89 PRO B O 1
ATOM 3444 N N . LEU B 1 93 ? 43.415 26.867 12.946 1.00 9.51 90 LEU B N 1
ATOM 3445 C CA . LEU B 1 93 ? 42.209 27.628 13.253 1.00 11.27 90 LEU B CA 1
ATOM 3446 C C . LEU B 1 93 ? 42.458 29.125 13.107 1.00 9.14 90 LEU B C 1
ATOM 3447 O O . LEU B 1 93 ? 41.686 29.841 12.438 1.00 10.41 90 LEU B O 1
ATOM 3452 N N . ALA B 1 94 ? 43.560 29.615 13.689 1.00 7.95 91 ALA B N 1
ATOM 3453 C CA . ALA B 1 94 ? 43.865 31.037 13.562 1.00 8.39 91 ALA B CA 1
ATOM 3454 C C . ALA B 1 94 ? 44.281 31.405 12.136 1.00 9.07 91 ALA B C 1
ATOM 3455 O O . ALA B 1 94 ? 43.926 32.485 11.636 1.00 10.53 91 ALA B O 1
ATOM 3457 N N . ARG B 1 95 ? 45.104 30.568 11.496 1.00 9.84 92 ARG B N 1
ATOM 3458 C CA . ARG B 1 95 ? 45.560 30.883 10.141 1.00 9.37 92 ARG B CA 1
ATOM 3459 C C . ARG B 1 95 ? 44.386 30.997 9.189 1.00 9.41 92 ARG B C 1
ATOM 3460 O O . ARG B 1 95 ? 44.377 31.848 8.287 1.00 10.54 92 ARG B O 1
ATOM 3468 N N . ASN B 1 96 ? 43.386 30.137 9.369 1.00 8.68 93 ASN B N 1
ATOM 3469 C CA . ASN B 1 96 ? 42.231 30.124 8.478 1.00 8.50 93 ASN B CA 1
ATOM 3470 C C . ASN B 1 96 ? 41.241 31.243 8.766 1.00 9.20 93 ASN B C 1
ATOM 3471 O O . ASN B 1 96 ? 40.547 31.710 7.844 1.00 10.27 93 ASN B O 1
ATOM 3476 N N . HIS B 1 97 ? 41.117 31.671 10.006 1.00 7.64 94 HIS B N 1
ATOM 3477 C CA . HIS B 1 97 ? 40.004 32.550 10.329 1.00 6.67 94 HIS B CA 1
ATOM 3478 C C . HIS B 1 97 ? 40.402 33.889 10.910 1.00 6.92 94 HIS B C 1
ATOM 3479 O O . HIS B 1 97 ? 39.536 34.754 11.042 1.00 8.40 94 HIS B O 1
ATOM 3486 N N . LEU B 1 98 ? 41.658 34.083 11.301 1.00 8.51 95 LEU B N 1
ATOM 3487 C CA . LEU B 1 98 ? 42.034 35.355 11.907 1.00 10.13 95 LEU B CA 1
ATOM 3488 C C . LEU B 1 98 ? 43.115 36.080 11.123 1.00 10.90 95 LEU B C 1
ATOM 3489 O O . LEU B 1 98 ? 43.549 37.157 11.534 1.00 12.41 95 LEU B O 1
ATOM 3494 N N . VAL B 1 99 ? 43.544 35.521 10.015 1.00 12.25 96 VAL B N 1
ATOM 3495 C CA . VAL B 1 99 ? 44.409 36.198 9.058 1.00 13.47 96 VAL B CA 1
ATOM 3496 C C . VAL B 1 99 ? 43.528 36.915 8.043 1.00 13.35 96 VAL B C 1
ATOM 3497 O O . VAL B 1 99 ? 42.593 36.326 7.490 1.00 15.68 96 VAL B O 1
ATOM 3501 N N . THR B 1 100 ? 43.820 38.193 7.799 1.00 13.88 97 THR B N 1
ATOM 3502 C CA . THR B 1 100 ? 42.911 39.066 7.059 1.00 14.39 97 THR B CA 1
ATOM 3503 C C . THR B 1 100 ? 42.683 38.611 5.613 1.00 16.17 97 THR B C 1
ATOM 3504 O O . THR B 1 100 ? 41.564 38.720 5.094 1.00 16.97 97 THR B O 1
ATOM 3508 N N . THR B 1 101 ? 43.714 38.106 4.943 1.00 13.53 98 THR B N 1
ATOM 3509 C CA . THR B 1 101 ? 43.566 37.717 3.539 1.00 12.59 98 THR B CA 1
ATOM 3510 C C . THR B 1 101 ? 43.084 36.280 3.351 1.00 13.50 98 THR B C 1
ATOM 3511 O O . THR B 1 101 ? 42.968 35.821 2.207 1.00 14.06 98 THR B O 1
ATOM 3515 N N . SER B 1 102 ? 42.818 35.555 4.427 1.00 11.74 99 SER B N 1
ATOM 3516 C CA . SER B 1 102 ? 42.213 34.236 4.275 1.00 11.52 99 SER B CA 1
ATOM 3517 C C . SER B 1 102 ? 40.782 34.367 3.751 1.00 10.62 99 SER B C 1
ATOM 3518 O O . SER B 1 102 ? 40.015 35.167 4.257 1.00 10.06 99 SER B O 1
ATOM 3521 N N . PRO B 1 103 ? 40.375 33.552 2.782 1.00 10.08 100 PRO B N 1
ATOM 3522 C CA . PRO B 1 103 ? 38.990 33.654 2.304 1.00 10.28 100 PRO B CA 1
ATOM 3523 C C . PRO B 1 103 ? 37.977 33.253 3.378 1.00 10.50 100 PRO B C 1
ATOM 3524 O O . PRO B 1 103 ? 36.799 33.620 3.274 1.00 12.21 100 PRO B O 1
ATOM 3528 N N . PHE B 1 104 ? 38.412 32.577 4.444 1.00 8.73 101 PHE B N 1
ATOM 3529 C CA . PHE B 1 104 ? 37.513 32.250 5.556 1.00 8.56 101 PHE B CA 1
ATOM 3530 C C . PHE B 1 104 ? 37.768 33.103 6.793 1.00 6.99 101 PHE B C 1
ATOM 3531 O O . PHE B 1 104 ? 37.346 32.738 7.913 1.00 8.38 101 PHE B O 1
ATOM 3539 N N . SER B 1 105 ? 38.402 34.264 6.612 1.00 6.45 102 SER B N 1
ATOM 3540 C CA . SER B 1 105 ? 38.624 35.176 7.735 1.00 7.60 102 SER B CA 1
ATOM 3541 C C . SER B 1 105 ? 37.317 35.673 8.353 1.00 8.21 102 SER B C 1
ATOM 3542 O O . SER B 1 105 ? 36.377 36.061 7.649 1.00 9.67 102 SER B O 1
ATOM 3545 N N . VAL B 1 106 ? 37.301 35.778 9.676 1.00 6.97 103 VAL B N 1
ATOM 3546 C CA . VAL B 1 106 ? 36.254 36.519 10.348 1.00 6.26 103 VAL B CA 1
ATOM 3547 C C . VAL B 1 106 ? 36.848 37.683 11.140 1.00 8.17 103 VAL B C 1
ATOM 3548 O O . VAL B 1 106 ? 36.270 38.139 12.117 1.00 9.67 103 VAL B O 1
ATOM 3552 N N . GLY B 1 107 ? 38.034 38.136 10.730 1.00 6.82 104 GLY B N 1
ATOM 3553 C CA . GLY B 1 107 ? 38.666 39.267 11.408 1.00 9.47 104 GLY B CA 1
ATOM 3554 C C . GLY B 1 107 ? 37.781 40.508 11.444 1.00 9.63 104 GLY B C 1
ATOM 3555 O O . GLY B 1 107 ? 37.763 41.238 12.444 1.00 10.48 104 GLY B O 1
ATOM 3556 N N . GLY B 1 108 ? 37.035 40.770 10.366 1.00 11.02 105 GLY B N 1
ATOM 3557 C CA . GLY B 1 108 ? 36.156 41.931 10.387 1.00 12.19 105 GLY B CA 1
ATOM 3558 C C . GLY B 1 108 ? 35.039 41.815 11.416 1.00 11.07 105 GLY B C 1
ATOM 3559 O O . GLY B 1 108 ? 34.629 42.808 12.031 1.00 12.70 105 GLY B O 1
ATOM 3560 N N . TYR B 1 109 ? 34.532 40.601 11.623 1.00 9.91 106 TYR B N 1
ATOM 3561 C CA . TYR B 1 109 ? 33.506 40.391 12.636 1.00 10.15 106 TYR B CA 1
ATOM 3562 C C . TYR B 1 109 ? 34.075 40.623 14.038 1.00 10.63 106 TYR B C 1
ATOM 3563 O O . TYR B 1 109 ? 33.464 41.313 14.875 1.00 11.14 106 TYR B O 1
ATOM 3572 N N . ILE B 1 110 ? 35.252 40.057 14.317 1.00 8.46 107 ILE B N 1
ATOM 3573 C CA . ILE B 1 110 ? 35.905 40.307 15.613 1.00 8.28 107 ILE B CA 1
ATOM 3574 C C . ILE B 1 110 ? 36.159 41.800 15.823 1.00 9.13 107 ILE B C 1
ATOM 3575 O O . ILE B 1 110 ? 36.021 42.314 16.938 1.00 10.72 107 ILE B O 1
ATOM 3580 N N . SER B 1 111 ? 36.512 42.523 14.755 1.00 10.21 108 SER B N 1
ATOM 3581 C CA . SER B 1 111 ? 36.811 43.943 14.863 1.00 13.07 108 SER B CA 1
ATOM 3582 C C . SER B 1 111 ? 35.588 44.798 15.175 1.00 14.25 108 SER B C 1
ATOM 3583 O O . SER B 1 111 ? 35.743 45.993 15.430 1.00 15.66 108 SER B O 1
ATOM 3586 N N . LEU B 1 112 ? 34.382 44.238 15.124 1.00 14.68 109 LEU B N 1
ATOM 3587 C CA . LEU B 1 112 ? 33.215 44.983 15.584 1.00 17.33 109 LEU B CA 1
ATOM 3588 C C . LEU B 1 112 ? 33.344 45.391 17.039 1.00 16.62 109 LEU B C 1
ATOM 3589 O O . LEU B 1 112 ? 32.663 46.336 17.473 1.00 19.82 109 LEU B O 1
ATOM 3594 N N . ALA B 1 113 ? 34.205 44.714 17.799 1.00 15.09 110 ALA B N 1
ATOM 3595 C CA . ALA B 1 113 ? 34.448 45.077 19.183 1.00 13.26 110 ALA B CA 1
ATOM 3596 C C . ALA B 1 113 ? 35.715 45.910 19.355 1.00 13.22 110 ALA B C 1
ATOM 3597 O O . ALA B 1 113 ? 36.105 46.171 20.484 1.00 12.69 110 ALA B O 1
ATOM 3599 N N . ALA B 1 114 ? 36.346 46.370 18.265 1.00 14.61 111 ALA B N 1
ATOM 3600 C CA . ALA B 1 114 ? 37.671 46.988 18.375 1.00 14.19 111 ALA B CA 1
ATOM 3601 C C . ALA B 1 114 ? 37.652 48.299 19.157 1.00 15.28 111 ALA B C 1
ATOM 3602 O O . ALA B 1 114 ? 38.669 48.687 19.760 1.00 15.01 111 ALA B O 1
ATOM 3604 N N . GLN B 1 115 ? 36.527 49.003 19.141 1.00 15.57 112 GLN B N 1
ATOM 3605 C CA . GLN B 1 115 ? 36.439 50.304 19.790 1.00 16.80 112 GLN B CA 1
ATOM 3606 C C . GLN B 1 115 ? 35.641 50.260 21.080 1.00 16.15 112 GLN B C 1
ATOM 3607 O O . GLN B 1 115 ? 35.311 51.316 21.624 1.00 19.10 112 GLN B O 1
ATOM 3613 N N . SER B 1 116 ? 35.334 49.073 21.594 1.00 15.07 113 SER B N 1
ATOM 3614 C CA . SER B 1 116 ? 34.648 49.006 22.878 1.00 14.23 113 SER B CA 1
ATOM 3615 C C . SER B 1 116 ? 35.573 49.528 23.983 1.00 14.45 113 SER B C 1
ATOM 3616 O O . SER B 1 116 ? 36.803 49.432 23.895 1.00 14.08 113 SER B O 1
ATOM 3619 N N . ALA B 1 117 ? 34.968 50.099 25.023 1.00 14.10 114 ALA B N 1
ATOM 3620 C CA . ALA B 1 117 ? 35.768 50.618 26.127 1.00 12.90 114 ALA B CA 1
ATOM 3621 C C . ALA B 1 117 ? 36.654 49.524 26.697 1.00 13.49 114 ALA B C 1
ATOM 3622 O O . ALA B 1 117 ? 37.810 49.770 27.055 1.00 13.97 114 ALA B O 1
ATOM 3624 N N . GLY B 1 118 ? 36.124 48.306 26.789 1.00 13.34 115 GLY B N 1
ATOM 3625 C CA . GLY B 1 118 ? 36.905 47.225 27.354 1.00 13.70 115 GLY B CA 1
ATOM 3626 C C . GLY B 1 118 ? 38.096 46.862 26.489 1.00 12.76 115 GLY B C 1
ATOM 3627 O O . GLY B 1 118 ? 39.201 46.631 27.001 1.00 12.94 115 GLY B O 1
ATOM 3628 N N . THR B 1 119 ? 37.886 46.764 25.174 1.00 10.17 116 THR B N 1
ATOM 3629 C CA . THR B 1 119 ? 39.006 46.466 24.285 1.00 9.71 116 THR B CA 1
ATOM 3630 C C . THR B 1 119 ? 40.048 47.571 24.342 1.00 10.10 116 THR B C 1
ATOM 3631 O O . THR B 1 119 ? 41.253 47.310 24.444 1.00 11.90 116 THR B O 1
ATOM 3635 N N . LEU B 1 120 ? 39.597 48.819 24.229 1.00 11.55 117 LEU B N 1
ATOM 3636 C CA . LEU B 1 120 ? 40.543 49.928 24.259 1.00 11.74 117 LEU B CA 1
ATOM 3637 C C . LEU B 1 120 ? 41.326 49.960 25.568 1.00 14.12 117 LEU B C 1
ATOM 3638 O O . LEU B 1 120 ? 42.531 50.252 25.565 1.00 14.82 117 LEU B O 1
ATOM 3643 N N . ALA B 1 121 ? 40.658 49.677 26.699 1.00 12.56 118 ALA B N 1
ATOM 3644 C CA . ALA B 1 121 ? 41.373 49.647 27.974 1.00 14.01 118 ALA B CA 1
ATOM 3645 C C . ALA B 1 121 ? 42.453 48.574 27.960 1.00 13.78 118 ALA B C 1
ATOM 3646 O O . ALA B 1 121 ? 43.582 48.817 28.401 1.00 15.53 118 ALA B O 1
ATOM 3648 N N . LEU B 1 122 ? 42.121 47.365 27.464 1.00 12.93 119 LEU B N 1
ATOM 3649 C CA . LEU B 1 122 ? 43.122 46.306 27.451 1.00 12.05 119 LEU B CA 1
ATOM 3650 C C . LEU B 1 122 ? 44.276 46.669 26.528 1.00 12.85 119 LEU B C 1
ATOM 3651 O O . LEU B 1 122 ? 45.436 46.432 26.873 1.00 13.96 119 LEU B O 1
ATOM 3656 N N . VAL B 1 123 ? 43.987 47.268 25.362 1.00 12.98 120 VAL B N 1
ATOM 3657 C CA . VAL B 1 123 ? 45.071 47.686 24.475 1.00 13.45 120 VAL B CA 1
ATOM 3658 C C . VAL B 1 123 ? 45.973 48.691 25.172 1.00 15.39 120 VAL B C 1
ATOM 3659 O O . VAL B 1 123 ? 47.205 48.587 25.112 1.00 15.18 120 VAL B O 1
ATOM 3663 N N . GLU B 1 124 ? 45.374 49.703 25.816 1.00 14.19 121 GLU B N 1
ATOM 3664 C CA . GLU B 1 124 ? 46.182 50.678 26.549 1.00 17.98 121 GLU B CA 1
ATOM 3665 C C . GLU B 1 124 ? 47.035 50.001 27.629 1.00 19.20 121 GLU B C 1
ATOM 3666 O O . GLU B 1 124 ? 48.223 50.331 27.783 1.00 21.74 121 GLU B O 1
ATOM 3672 N N . ARG B 1 125 ? 46.447 49.055 28.391 1.00 15.71 122 ARG B N 1
ATOM 3673 C CA . ARG B 1 125 ? 47.205 48.344 29.429 1.00 17.43 122 ARG B CA 1
ATOM 3674 C C . ARG B 1 125 ? 48.382 47.583 28.833 1.00 15.04 122 ARG B C 1
ATOM 3675 O O . ARG B 1 125 ? 49.494 47.591 29.386 1.00 15.93 122 ARG B O 1
ATOM 3683 N N . LEU B 1 126 ? 48.128 46.852 27.741 1.00 14.71 123 LEU B N 1
ATOM 3684 C CA . LEU B 1 126 ? 49.184 46.091 27.073 1.00 15.59 123 LEU B CA 1
ATOM 3685 C C . LEU B 1 126 ? 50.295 47.017 26.593 1.00 17.97 123 LEU B C 1
ATOM 3686 O O . LEU B 1 126 ? 51.482 46.776 26.849 1.00 18.11 123 LEU B O 1
ATOM 3691 N N . LYS B 1 127 ? 49.924 48.081 25.871 1.00 17.56 124 LYS B N 1
ATOM 3692 C CA . LYS B 1 127 ? 50.932 48.934 25.259 1.00 19.40 124 LYS B CA 1
ATOM 3693 C C . LYS B 1 127 ? 51.661 49.800 26.284 1.00 21.12 124 LYS B C 1
ATOM 3694 O O . LYS B 1 127 ? 52.832 50.138 26.080 1.00 23.48 124 LYS B O 1
ATOM 3700 N N . SER B 1 128 ? 51.007 50.169 27.382 1.00 21.25 125 SER B N 1
ATOM 3701 C CA . SER B 1 128 ? 51.645 51.065 28.336 1.00 22.12 125 SER B CA 1
ATOM 3702 C C . SER B 1 128 ? 52.504 50.329 29.347 1.00 23.80 125 SER B C 1
ATOM 3703 O O . SER B 1 128 ? 53.268 50.963 30.087 1.00 24.97 125 SER B O 1
ATOM 3706 N N . ASP B 1 129 ? 52.412 49.013 29.410 1.00 25.80 126 ASP B N 1
ATOM 3707 C CA . ASP B 1 129 ? 53.161 48.337 30.453 1.00 29.96 126 ASP B CA 1
ATOM 3708 C C . ASP B 1 129 ? 54.687 48.474 30.326 1.00 31.45 126 ASP B C 1
ATOM 3709 O O . ASP B 1 129 ? 55.237 48.485 29.222 1.00 30.99 126 ASP B O 1
ATOM 3714 N N . SER B 1 157 ? 37.091 52.441 49.966 1.00 63.22 154 SER B N 1
ATOM 3715 C CA . SER B 1 157 ? 37.675 51.840 48.761 1.00 64.02 154 SER B CA 1
ATOM 3716 C C . SER B 1 157 ? 38.305 50.479 49.051 1.00 63.84 154 SER B C 1
ATOM 3717 O O . SER B 1 157 ? 37.877 49.458 48.500 1.00 64.56 154 SER B O 1
ATOM 3720 N N . ALA B 1 158 ? 39.345 50.470 49.892 1.00 62.70 155 ALA B N 1
ATOM 3721 C CA . ALA B 1 158 ? 39.907 49.198 50.331 1.00 61.54 155 ALA B CA 1
ATOM 3722 C C . ALA B 1 158 ? 38.854 48.366 51.048 1.00 59.83 155 ALA B C 1
ATOM 3723 O O . ALA B 1 158 ? 38.793 47.144 50.864 1.00 59.80 155 ALA B O 1
ATOM 3725 N N . ARG B 1 159 ? 38.000 49.021 51.849 1.00 57.63 156 ARG B N 1
ATOM 3726 C CA . ARG B 1 159 ? 36.905 48.321 52.516 1.00 55.07 156 ARG B CA 1
ATOM 3727 C C . ARG B 1 159 ? 36.000 47.628 51.500 1.00 53.88 156 ARG B C 1
ATOM 3728 O O . ARG B 1 159 ? 35.662 46.446 51.652 1.00 54.56 156 ARG B O 1
ATOM 3730 N N . PHE B 1 160 ? 35.612 48.344 50.442 1.00 51.26 157 PHE B N 1
ATOM 3731 C CA . PHE B 1 160 ? 34.782 47.742 49.403 1.00 48.34 157 PHE B CA 1
ATOM 3732 C C . PHE B 1 160 ? 35.513 46.591 48.717 1.00 44.46 157 PHE B C 1
ATOM 3733 O O . PHE B 1 160 ? 34.948 45.505 48.527 1.00 43.49 157 PHE B O 1
ATOM 3735 N N . LEU B 1 161 ? 36.778 46.810 48.346 1.00 39.83 158 LEU B N 1
ATOM 3736 C CA . LEU B 1 161 ? 37.549 45.769 47.673 1.00 37.11 158 LEU B CA 1
ATOM 3737 C C . LEU B 1 161 ? 37.784 44.563 48.579 1.00 32.95 158 LEU B C 1
ATOM 3738 O O . LEU B 1 161 ? 37.615 43.411 48.153 1.00 31.38 158 LEU B O 1
ATOM 3743 N N . THR B 1 162 ? 38.227 44.803 49.813 1.00 29.20 159 THR B N 1
ATOM 3744 C CA . THR B 1 162 ? 38.428 43.687 50.729 1.00 25.56 159 THR B CA 1
ATOM 3745 C C . THR B 1 162 ? 37.144 42.900 50.910 1.00 23.90 159 THR B C 1
ATOM 3746 O O . THR B 1 162 ? 37.164 41.663 50.894 1.00 21.22 159 THR B O 1
ATOM 3750 N N . LEU B 1 163 ? 36.009 43.589 51.064 1.00 25.89 160 LEU B N 1
ATOM 3751 C CA . LEU B 1 163 ? 34.769 42.853 51.294 1.00 30.42 160 LEU B CA 1
ATOM 3752 C C . LEU B 1 163 ? 34.318 42.116 50.043 1.00 31.82 160 LEU B C 1
ATOM 3753 O O . LEU B 1 163 ? 33.609 41.106 50.152 1.00 31.08 160 LEU B O 1
ATOM 3758 N N . SER B 1 164 ? 34.769 42.558 48.868 1.00 33.38 161 SER B N 1
ATOM 3759 C CA . SER B 1 164 ? 34.486 41.829 47.634 1.00 33.60 161 SER B CA 1
ATOM 3760 C C . SER B 1 164 ? 35.295 40.536 47.531 1.00 31.72 161 SER B C 1
ATOM 3761 O O . SER B 1 164 ? 34.743 39.471 47.232 1.00 35.53 161 SER B O 1
ATOM 3764 N N . LEU B 1 165 ? 36.604 40.597 47.750 1.00 27.08 162 LEU B N 1
ATOM 3765 C CA . LEU B 1 165 ? 37.385 39.363 47.736 1.00 24.47 162 LEU B CA 1
ATOM 3766 C C . LEU B 1 165 ? 37.042 38.429 48.900 1.00 20.93 162 LEU B C 1
ATOM 3767 O O . LEU B 1 165 ? 37.352 37.235 48.823 1.00 20.35 162 LEU B O 1
ATOM 3772 N N . ALA B 1 166 ? 36.388 38.929 49.963 1.00 18.01 163 ALA B N 1
ATOM 3773 C CA . ALA B 1 166 ? 36.102 38.069 51.109 1.00 14.48 163 ALA B CA 1
ATOM 3774 C C . ALA B 1 166 ? 35.191 36.915 50.716 1.00 12.11 163 ALA B C 1
ATOM 3775 O O . ALA B 1 166 ? 35.303 35.822 51.270 1.00 10.98 163 ALA B O 1
ATOM 3777 N N . GLY B 1 167 ? 34.291 37.132 49.757 1.00 14.37 164 GLY B N 1
ATOM 3778 C CA . GLY B 1 167 ? 33.380 36.065 49.389 1.00 13.45 164 GLY B CA 1
ATOM 3779 C C . GLY B 1 167 ? 34.109 34.872 48.798 1.00 13.03 164 GLY B C 1
ATOM 3780 O O . GLY B 1 167 ? 33.765 33.718 49.077 1.00 13.13 164 GLY B O 1
ATOM 3781 N N . ARG B 1 168 ? 35.130 35.126 47.968 1.00 11.86 165 ARG B N 1
ATOM 3782 C CA . ARG B 1 168 ? 35.914 34.002 47.479 1.00 11.34 165 ARG B CA 1
ATOM 3783 C C . ARG B 1 168 ? 36.559 33.266 48.642 1.00 10.36 165 ARG B C 1
ATOM 3784 O O . ARG B 1 168 ? 36.490 32.035 48.723 1.00 9.74 165 ARG B O 1
ATOM 3792 N N . ALA B 1 169 ? 37.115 34.007 49.598 1.00 8.90 166 ALA B N 1
ATOM 3793 C CA . ALA B 1 169 ? 37.771 33.363 50.732 1.00 9.39 166 ALA B CA 1
ATOM 3794 C C . ALA B 1 169 ? 36.808 32.484 51.531 1.00 10.31 166 ALA B C 1
ATOM 3795 O O . ALA B 1 169 ? 37.183 31.387 51.963 1.00 11.11 166 ALA B O 1
ATOM 3797 N N . TRP B 1 170 ? 35.567 32.946 51.760 1.00 9.47 167 TRP B N 1
ATOM 3798 C CA . TRP B 1 170 ? 34.629 32.106 52.510 1.00 8.27 167 TRP B CA 1
ATOM 3799 C C . TRP B 1 170 ? 34.378 30.792 51.776 1.00 7.06 167 TRP B C 1
ATOM 3800 O O . TRP B 1 170 ? 34.131 29.776 52.410 1.00 10.06 167 TRP B O 1
ATOM 3811 N N . ASN B 1 171 ? 34.417 30.802 50.437 1.00 7.90 168 ASN B N 1
ATOM 3812 C CA . ASN B 1 171 ? 34.249 29.563 49.682 1.00 6.97 168 ASN B CA 1
ATOM 3813 C C . ASN B 1 171 ? 35.467 28.644 49.740 1.00 9.65 168 ASN B C 1
ATOM 3814 O O . ASN B 1 171 ? 35.309 27.399 49.682 1.00 12.47 168 ASN B O 1
ATOM 3819 N N . VAL B 1 172 ? 36.678 29.208 49.809 1.00 7.98 169 VAL B N 1
ATOM 3820 C CA . VAL B 1 172 ? 37.891 28.410 49.629 1.00 8.15 169 VAL B CA 1
ATOM 3821 C C . VAL B 1 172 ? 38.541 28.063 50.968 1.00 8.81 169 VAL B C 1
ATOM 3822 O O . VAL B 1 172 ? 39.178 27.011 51.100 1.00 10.72 169 VAL B O 1
ATOM 3826 N N . ALA B 1 173 ? 38.378 28.938 51.959 1.00 10.23 170 ALA B N 1
ATOM 3827 C CA . ALA B 1 173 ? 39.048 28.744 53.245 1.00 9.48 170 ALA B CA 1
ATOM 3828 C C . ALA B 1 173 ? 38.722 27.402 53.881 1.00 11.19 170 ALA B C 1
ATOM 3829 O O . ALA B 1 173 ? 39.643 26.780 54.437 1.00 11.22 170 ALA B O 1
ATOM 3831 N N . PRO B 1 174 ? 37.491 26.879 53.815 1.00 11.97 171 PRO B N 1
ATOM 3832 C CA . PRO B 1 174 ? 37.255 25.558 54.428 1.00 13.15 171 PRO B CA 1
ATOM 3833 C C . PRO B 1 174 ? 38.143 24.479 53.818 1.00 14.57 171 PRO B C 1
ATOM 3834 O O . PRO B 1 174 ? 38.743 23.657 54.548 1.00 14.23 171 PRO B O 1
ATOM 3838 N N A ARG B 1 175 ? 38.281 24.494 52.488 0.53 14.23 172 ARG B N 1
ATOM 3839 N N B ARG B 1 175 ? 38.273 24.454 52.489 0.47 14.08 172 ARG B N 1
ATOM 3840 C CA A ARG B 1 175 ? 39.126 23.517 51.819 0.53 15.42 172 ARG B CA 1
ATOM 3841 C CA B ARG B 1 175 ? 39.150 23.451 51.903 0.47 15.07 172 ARG B CA 1
ATOM 3842 C C A ARG B 1 175 ? 40.595 23.770 52.111 0.53 14.05 172 ARG B C 1
ATOM 3843 C C B ARG B 1 175 ? 40.608 23.762 52.201 0.47 13.99 172 ARG B C 1
ATOM 3844 O O A ARG B 1 175 ? 41.367 22.827 52.295 0.53 14.96 172 ARG B O 1
ATOM 3845 O O B ARG B 1 175 ? 41.386 22.850 52.496 0.47 15.17 172 ARG B O 1
ATOM 3860 N N . PHE B 1 176 ? 41.002 25.041 52.147 1.00 11.98 173 PHE B N 1
ATOM 3861 C CA . PHE B 1 176 ? 42.383 25.372 52.484 1.00 10.58 173 PHE B CA 1
ATOM 3862 C C . PHE B 1 176 ? 42.765 24.830 53.865 1.00 11.23 173 PHE B C 1
ATOM 3863 O O . PHE B 1 176 ? 43.802 24.173 54.035 1.00 12.52 173 PHE B O 1
ATOM 3871 N N . ALA B 1 177 ? 41.946 25.116 54.870 1.00 10.76 174 ALA B N 1
ATOM 3872 C CA . ALA B 1 177 ? 42.244 24.604 56.202 1.00 12.90 174 ALA B CA 1
ATOM 3873 C C . ALA B 1 177 ? 42.248 23.082 56.208 1.00 15.56 174 ALA B C 1
ATOM 3874 O O . ALA B 1 177 ? 43.082 22.462 56.884 1.00 16.26 174 ALA B O 1
ATOM 3876 N N . ASP B 1 178 ? 41.363 22.465 55.412 1.00 14.88 175 ASP B N 1
ATOM 3877 C CA . ASP B 1 178 ? 41.277 21.011 55.428 1.00 17.00 175 ASP B CA 1
ATOM 3878 C C . ASP B 1 178 ? 42.575 20.388 54.939 1.00 17.65 175 ASP B C 1
ATOM 3879 O O . ASP B 1 178 ? 42.990 19.334 55.443 1.00 20.01 175 ASP B O 1
ATOM 3884 N N . VAL B 1 179 ? 43.229 21.006 53.944 1.00 16.55 176 VAL B N 1
ATOM 3885 C CA . VAL B 1 179 ? 44.376 20.347 53.313 1.00 17.65 176 VAL B CA 1
ATOM 3886 C C . VAL B 1 179 ? 45.712 20.849 53.836 1.00 16.82 176 VAL B C 1
ATOM 3887 O O . VAL B 1 179 ? 46.755 20.325 53.426 1.00 20.54 176 VAL B O 1
ATOM 3891 N N . LEU B 1 180 ? 45.727 21.848 54.706 1.00 16.76 177 LEU B N 1
ATOM 3892 C CA . LEU B 1 180 ? 46.993 22.266 55.302 1.00 14.16 177 LEU B CA 1
ATOM 3893 C C . LEU B 1 180 ? 47.450 21.224 56.314 1.00 15.30 177 LEU B C 1
ATOM 3894 O O . LEU B 1 180 ? 46.765 21.027 57.325 1.00 16.91 177 LEU B O 1
ATOM 3899 N N . PRO B 1 181 ? 48.603 20.570 56.118 1.00 16.73 178 PRO B N 1
ATOM 3900 C CA . PRO B 1 181 ? 49.066 19.584 57.102 1.00 16.96 178 PRO B CA 1
ATOM 3901 C C . PRO B 1 181 ? 49.445 20.264 58.410 1.00 16.40 178 PRO B C 1
ATOM 3902 O O . PRO B 1 181 ? 49.848 21.422 58.426 1.00 14.91 178 PRO B O 1
ATOM 3906 N N . ALA B 1 182 ? 49.344 19.520 59.519 1.00 20.33 179 ALA B N 1
ATOM 3907 C CA . ALA B 1 182 ? 49.647 20.128 60.815 1.00 19.41 179 ALA B CA 1
ATOM 3908 C C . ALA B 1 182 ? 51.124 20.494 60.958 1.00 21.35 179 ALA B C 1
ATOM 3909 O O . ALA B 1 182 ? 51.457 21.399 61.733 1.00 21.39 179 ALA B O 1
ATOM 3911 N N . GLY B 1 183 ? 52.025 19.814 60.236 1.00 21.26 180 GLY B N 1
ATOM 3912 C CA . GLY B 1 183 ? 53.425 20.180 60.384 1.00 22.32 180 GLY B CA 1
ATOM 3913 C C . GLY B 1 183 ? 53.957 19.749 61.746 1.00 22.32 180 GLY B C 1
ATOM 3914 O O . GLY B 1 183 ? 53.350 18.950 62.471 1.00 22.57 180 GLY B O 1
ATOM 3915 N N . GLN B 1 184 ? 55.099 20.320 62.099 1.00 22.59 181 GLN B N 1
ATOM 3916 C CA . GLN B 1 184 ? 55.798 20.013 63.342 1.00 24.11 181 GLN B CA 1
ATOM 3917 C C . GLN B 1 184 ? 55.310 20.908 64.472 1.00 20.59 181 GLN B C 1
ATOM 3918 O O . GLN B 1 184 ? 54.692 21.949 64.227 1.00 19.68 181 GLN B O 1
ATOM 3924 N N . PRO B 1 185 ? 55.564 20.531 65.734 1.00 19.84 182 PRO B N 1
ATOM 3925 C CA . PRO B 1 185 ? 55.247 21.441 66.844 1.00 17.84 182 PRO B CA 1
ATOM 3926 C C . PRO B 1 185 ? 55.980 22.754 66.633 1.00 17.93 182 PRO B C 1
ATOM 3927 O O . PRO B 1 185 ? 57.097 22.776 66.113 1.00 20.18 182 PRO B O 1
ATOM 3931 N N . GLY B 1 186 ? 55.326 23.859 66.993 1.00 19.23 183 GLY B N 1
ATOM 3932 C CA . GLY B 1 186 ? 55.862 25.170 66.688 1.00 19.76 183 GLY B CA 1
ATOM 3933 C C . GLY B 1 186 ? 57.067 25.539 67.540 1.00 20.00 183 GLY B C 1
ATOM 3934 O O . GLY B 1 186 ? 57.350 24.945 68.581 1.00 20.67 183 GLY B O 1
ATOM 3935 N N . LYS B 1 187 ? 57.789 26.554 67.070 1.00 19.26 184 LYS B N 1
ATOM 3936 C CA . LYS B 1 187 ? 58.993 27.057 67.715 1.00 20.71 184 LYS B CA 1
ATOM 3937 C C . LYS B 1 187 ? 58.803 28.430 68.325 1.00 22.83 184 LYS B C 1
ATOM 3938 O O . LYS B 1 187 ? 59.709 28.918 69.005 1.00 25.64 184 LYS B O 1
ATOM 3944 N N . ILE B 1 188 ? 57.682 29.086 68.061 1.00 23.20 185 ILE B N 1
ATOM 3945 C CA . ILE B 1 188 ? 57.481 30.470 68.477 1.00 23.99 185 ILE B CA 1
ATOM 3946 C C . ILE B 1 188 ? 56.749 30.557 69.813 1.00 27.41 185 ILE B C 1
ATOM 3947 O O . ILE B 1 188 ? 57.142 31.321 70.694 1.00 28.66 185 ILE B O 1
ATOM 3952 N N . LEU B 1 189 ? 55.669 29.788 69.970 1.00 29.16 186 LEU B N 1
ATOM 3953 C CA . LEU B 1 189 ? 54.960 29.689 71.239 1.00 33.86 186 LEU B CA 1
ATOM 3954 C C . LEU B 1 189 ? 55.697 28.725 72.157 1.00 39.97 186 LEU B C 1
ATOM 3955 O O . LEU B 1 189 ? 55.904 27.559 71.803 1.00 42.77 186 LEU B O 1
ATOM 3960 N N . LYS B 1 190 ? 56.053 29.175 73.349 1.00 44.97 187 LYS B N 1
ATOM 3961 C CA . LYS B 1 190 ? 56.723 28.246 74.275 1.00 46.49 187 LYS B CA 1
ATOM 3962 C C . LYS B 1 190 ? 55.926 28.031 75.564 1.00 47.48 187 LYS B C 1
ATOM 3963 O O . LYS B 1 190 ? 55.303 28.950 76.092 1.00 48.93 187 LYS B O 1
ATOM 3965 N N . SER B 1 196 ? 53.384 22.292 71.265 1.00 32.67 193 SER B N 1
ATOM 3966 C CA . SER B 1 196 ? 53.060 23.687 71.021 1.00 33.31 193 SER B CA 1
ATOM 3967 C C . SER B 1 196 ? 52.406 23.863 69.668 1.00 29.42 193 SER B C 1
ATOM 3968 O O . SER B 1 196 ? 52.807 23.234 68.678 1.00 29.91 193 SER B O 1
ATOM 3971 N N . GLY B 1 197 ? 51.408 24.735 69.634 1.00 24.44 194 GLY B N 1
ATOM 3972 C CA . GLY B 1 197 ? 50.792 25.106 68.381 1.00 22.77 194 GLY B CA 1
ATOM 3973 C C . GLY B 1 197 ? 51.782 25.833 67.495 1.00 21.68 194 GLY B C 1
ATOM 3974 O O . GLY B 1 197 ? 52.924 26.121 67.860 1.00 24.65 194 GLY B O 1
ATOM 3975 N N . ARG B 1 198 ? 51.317 26.157 66.295 1.00 17.42 195 ARG B N 1
ATOM 3976 C CA . ARG B 1 198 ? 52.108 26.939 65.368 1.00 14.58 195 ARG B CA 1
ATOM 3977 C C . ARG B 1 198 ? 51.538 28.346 65.301 1.00 13.10 195 ARG B C 1
ATOM 3978 O O . ARG B 1 198 ? 50.355 28.579 65.581 1.00 14.75 195 ARG B O 1
ATOM 3986 N N . VAL B 1 199 ? 52.398 29.276 64.928 1.00 12.90 196 VAL B N 1
ATOM 3987 C CA . VAL B 1 199 ? 52.001 30.654 64.654 1.00 12.36 196 VAL B CA 1
ATOM 3988 C C . VAL B 1 199 ? 51.955 30.842 63.138 1.00 11.55 196 VAL B C 1
ATOM 3989 O O . VAL B 1 199 ? 52.958 30.621 62.427 1.00 12.34 196 VAL B O 1
ATOM 3993 N N . LEU B 1 200 ? 50.778 31.205 62.643 1.00 10.19 197 LEU B N 1
ATOM 3994 C CA . LEU B 1 200 ? 50.543 31.436 61.223 1.00 9.07 197 LEU B CA 1
ATOM 3995 C C . LEU B 1 200 ? 50.448 32.931 60.989 1.00 9.30 197 LEU B C 1
ATOM 3996 O O . LEU B 1 200 ? 49.562 33.578 61.552 1.00 11.64 197 LEU B O 1
ATOM 4001 N N . LEU B 1 201 ? 51.363 33.460 60.167 1.00 9.67 198 LEU B N 1
ATOM 4002 C CA . LEU B 1 201 ? 51.403 34.858 59.740 1.00 9.11 198 LEU B CA 1
ATOM 4003 C C . LEU B 1 201 ? 50.852 34.948 58.324 1.00 9.24 198 LEU B C 1
ATOM 4004 O O . LEU B 1 201 ? 51.385 34.313 57.411 1.00 10.51 198 LEU B O 1
ATOM 4009 N N . ASP B 1 202 ? 49.849 35.783 58.135 1.00 10.60 199 ASP B N 1
ATOM 4010 C CA . ASP B 1 202 ? 49.104 35.935 56.879 1.00 11.15 199 ASP B CA 1
ATOM 4011 C C . ASP B 1 202 ? 49.455 37.327 56.330 1.00 12.32 199 ASP B C 1
ATOM 4012 O O . ASP B 1 202 ? 49.001 38.359 56.858 1.00 12.41 199 ASP B O 1
ATOM 4017 N N . VAL B 1 203 ? 50.326 37.352 55.322 1.00 12.91 200 VAL B N 1
ATOM 4018 C CA . VAL B 1 203 ? 50.897 38.594 54.804 1.00 12.71 200 VAL B CA 1
ATOM 4019 C C . VAL B 1 203 ? 50.045 39.110 53.663 1.00 11.33 200 VAL B C 1
ATOM 4020 O O . VAL B 1 203 ? 49.827 38.405 52.659 1.00 10.24 200 VAL B O 1
ATOM 4024 N N A ALA B 1 204 ? 49.751 40.405 53.728 0.47 15.12 201 ALA B N 1
ATOM 4025 N N B ALA B 1 204 ? 49.504 40.311 53.833 0.53 11.19 201 ALA B N 1
ATOM 4026 C CA A ALA B 1 204 ? 48.632 40.963 53.017 0.47 17.06 201 ALA B CA 1
ATOM 4027 C CA B ALA B 1 204 ? 48.660 40.937 52.819 0.53 11.37 201 ALA B CA 1
ATOM 4028 C C A ALA B 1 204 ? 47.461 40.037 53.263 0.47 17.54 201 ALA B C 1
ATOM 4029 C C B ALA B 1 204 ? 47.481 39.974 52.639 0.53 15.77 201 ALA B C 1
ATOM 4030 O O A ALA B 1 204 ? 46.809 39.558 52.333 0.47 15.33 201 ALA B O 1
ATOM 4031 O O B ALA B 1 204 ? 46.982 39.425 53.637 0.53 20.61 201 ALA B O 1
ATOM 4034 N N A GLY B 1 205 ? 47.279 39.719 54.561 0.47 18.08 202 GLY B N 1
ATOM 4035 N N B GLY B 1 205 ? 47.003 39.699 51.448 0.53 16.31 202 GLY B N 1
ATOM 4036 C CA A GLY B 1 205 ? 46.267 38.772 54.992 0.47 15.10 202 GLY B CA 1
ATOM 4037 C CA B GLY B 1 205 ? 45.914 38.724 51.471 0.53 20.84 202 GLY B CA 1
ATOM 4038 C C A GLY B 1 205 ? 44.899 39.129 54.471 0.47 17.62 202 GLY B C 1
ATOM 4039 C C B GLY B 1 205 ? 44.539 39.333 51.724 0.53 23.79 202 GLY B C 1
ATOM 4040 O O A GLY B 1 205 ? 44.026 38.269 54.346 0.47 16.40 202 GLY B O 1
ATOM 4041 O O B GLY B 1 205 ? 43.598 39.076 50.966 0.53 27.22 202 GLY B O 1
ATOM 4042 N N A GLY B 1 206 ? 44.690 40.415 54.176 0.47 19.87 203 GLY B N 1
ATOM 4043 N N B GLY B 1 206 ? 44.402 40.104 52.803 0.53 23.27 203 GLY B N 1
ATOM 4044 C CA A GLY B 1 206 ? 43.436 40.848 53.573 0.47 23.39 203 GLY B CA 1
ATOM 4045 C CA B GLY B 1 206 ? 43.210 40.873 53.104 0.53 26.71 203 GLY B CA 1
ATOM 4046 C C A GLY B 1 206 ? 42.323 40.671 54.574 0.47 23.81 203 GLY B C 1
ATOM 4047 C C B GLY B 1 206 ? 42.479 40.501 54.386 0.53 27.37 203 GLY B C 1
ATOM 4048 O O A GLY B 1 206 ? 42.394 41.150 55.718 0.47 23.32 203 GLY B O 1
ATOM 4049 O O B GLY B 1 206 ? 42.964 40.694 55.512 0.53 31.10 203 GLY B O 1
ATOM 4050 N N . SER B 1 207 ? 41.281 39.958 54.177 1.00 23.16 204 SER B N 1
ATOM 4051 C CA . SER B 1 207 ? 40.308 39.632 55.205 1.00 24.30 204 SER B CA 1
ATOM 4052 C C . SER B 1 207 ? 40.903 38.846 56.374 1.00 20.24 204 SER B C 1
ATOM 4053 O O . SER B 1 207 ? 40.396 38.935 57.498 1.00 22.15 204 SER B O 1
ATOM 4056 N N . GLY B 1 208 ? 41.968 38.068 56.139 1.00 13.93 205 GLY B N 1
ATOM 4057 C CA . GLY B 1 208 ? 42.420 37.101 57.137 1.00 12.70 205 GLY B CA 1
ATOM 4058 C C . GLY B 1 208 ? 41.543 35.866 57.296 1.00 9.17 205 GLY B C 1
ATOM 4059 O O . GLY B 1 208 ? 41.753 35.091 58.236 1.00 9.06 205 GLY B O 1
ATOM 4060 N N . ILE B 1 209 ? 40.567 35.663 56.405 1.00 7.75 206 ILE B N 1
ATOM 4061 C CA . ILE B 1 209 ? 39.624 34.544 56.518 1.00 6.72 206 ILE B CA 1
ATOM 4062 C C . ILE B 1 209 ? 40.341 33.194 56.469 1.00 7.47 206 ILE B C 1
ATOM 4063 O O . ILE B 1 209 ? 39.955 32.257 57.184 1.00 9.54 206 ILE B O 1
ATOM 4068 N N . TYR B 1 210 ? 41.384 33.062 55.643 1.00 7.91 207 TYR B N 1
ATOM 4069 C CA . TYR B 1 210 ? 42.083 31.778 55.592 1.00 8.45 207 TYR B CA 1
ATOM 4070 C C . TYR B 1 210 ? 42.700 31.445 56.939 1.00 9.60 207 TYR B C 1
ATOM 4071 O O . TYR B 1 210 ? 42.654 30.292 57.388 1.00 10.70 207 TYR B O 1
ATOM 4080 N N . THR B 1 211 ? 43.263 32.445 57.603 1.00 9.36 208 THR B N 1
ATOM 4081 C CA . THR B 1 211 ? 43.867 32.226 58.913 1.00 9.33 208 THR B CA 1
ATOM 4082 C C . THR B 1 211 ? 42.816 31.904 59.959 1.00 10.54 208 THR B C 1
ATOM 4083 O O . THR B 1 211 ? 43.039 31.016 60.791 1.00 11.58 208 THR B O 1
ATOM 4095 N N . ALA B 1 213 ? 40.009 30.310 59.480 1.00 8.66 210 ALA B N 1
ATOM 4096 C CA . ALA B 1 213 ? 39.633 28.915 59.298 1.00 8.02 210 ALA B CA 1
ATOM 4097 C C . ALA B 1 213 ? 40.700 27.998 59.879 1.00 9.94 210 ALA B C 1
ATOM 4098 O O . ALA B 1 213 ? 40.372 27.038 60.595 1.00 12.40 210 ALA B O 1
ATOM 4100 N N . VAL B 1 214 ? 41.989 28.310 59.642 1.00 8.75 211 VAL B N 1
ATOM 4101 C CA . VAL B 1 214 ? 43.044 27.465 60.206 1.00 9.73 211 VAL B CA 1
ATOM 4102 C C . VAL B 1 214 ? 42.964 27.468 61.728 1.00 11.33 211 VAL B C 1
ATOM 4103 O O . VAL B 1 214 ? 43.129 26.422 62.379 1.00 12.98 211 VAL B O 1
ATOM 4107 N N . LEU B 1 215 ? 42.729 28.642 62.323 1.00 10.74 212 LEU B N 1
ATOM 4108 C CA . LEU B 1 215 ? 42.625 28.724 63.785 1.00 10.64 212 LEU B CA 1
ATOM 4109 C C . LEU B 1 215 ? 41.423 27.960 64.328 1.00 12.53 212 LEU B C 1
ATOM 4110 O O . LEU B 1 215 ? 41.505 27.420 65.436 1.00 14.28 212 LEU B O 1
ATOM 4115 N N . GLN B 1 216 ? 40.310 27.888 63.597 1.00 11.82 213 GLN B N 1
ATOM 4116 C CA . GLN B 1 216 ? 39.223 27.020 64.056 1.00 11.79 213 GLN B CA 1
ATOM 4117 C C . GLN B 1 216 ? 39.610 25.544 63.969 1.00 14.98 213 GLN B C 1
ATOM 4118 O O . GLN B 1 216 ? 39.206 24.739 64.824 1.00 15.12 213 GLN B O 1
ATOM 4124 N N . LYS B 1 217 ? 40.380 25.159 62.941 1.00 14.76 214 LYS B N 1
ATOM 4125 C CA . LYS B 1 217 ? 40.785 23.757 62.800 1.00 15.63 214 LYS B CA 1
ATOM 4126 C C . LYS B 1 217 ? 41.783 23.356 63.881 1.00 16.71 214 LYS B C 1
ATOM 4127 O O . LYS B 1 217 ? 41.744 22.225 64.397 1.00 17.37 214 LYS B O 1
ATOM 4133 N N . TYR B 1 218 ? 42.686 24.264 64.227 1.00 14.94 215 TYR B N 1
ATOM 4134 C CA . TYR B 1 218 ? 43.776 24.008 65.163 1.00 16.29 215 TYR B CA 1
ATOM 4135 C C . TYR B 1 218 ? 43.629 24.933 66.363 1.00 16.95 215 TYR B C 1
ATOM 4136 O O . TYR B 1 218 ? 44.215 26.030 66.384 1.00 16.71 215 TYR B O 1
ATOM 4145 N N . PRO B 1 219 ? 42.909 24.511 67.408 1.00 18.00 216 PRO B N 1
ATOM 4146 C CA . PRO B 1 219 ? 42.646 25.425 68.540 1.00 19.28 216 PRO B CA 1
ATOM 4147 C C . PRO B 1 219 ? 43.891 25.828 69.331 1.00 19.60 216 PRO B C 1
ATOM 4148 O O . PRO B 1 219 ? 43.835 26.826 70.074 1.00 20.56 216 PRO B O 1
ATOM 4152 N N . THR B 1 220 ? 45.004 25.105 69.207 1.00 18.90 217 THR B N 1
ATOM 4153 C CA . THR B 1 220 ? 46.217 25.505 69.918 1.00 18.99 217 THR B CA 1
ATOM 4154 C C . THR B 1 220 ? 47.061 26.504 69.130 1.00 17.80 217 THR B C 1
ATOM 4155 O O . THR B 1 220 ? 48.053 27.023 69.672 1.00 19.99 217 THR B O 1
ATOM 4159 N N . TRP B 1 221 ? 46.688 26.804 67.883 1.00 12.94 218 TRP B N 1
ATOM 4160 C CA . TRP B 1 221 ? 47.535 27.683 67.089 1.00 13.48 218 TRP B CA 1
ATOM 4161 C C . TRP B 1 221 ? 47.191 29.146 67.373 1.00 13.62 218 TRP B C 1
ATOM 4162 O O . TRP B 1 221 ? 46.179 29.465 67.991 1.00 16.53 218 TRP B O 1
ATOM 4173 N N . ARG B 1 222 ? 48.051 30.039 66.901 1.00 14.28 219 ARG B N 1
ATOM 4174 C CA . ARG B 1 222 ? 47.806 31.476 66.925 1.00 13.36 219 ARG B CA 1
ATOM 4175 C C . ARG B 1 222 ? 48.052 32.067 65.551 1.00 13.67 219 ARG B C 1
ATOM 4176 O O . ARG B 1 222 ? 48.860 31.549 64.767 1.00 14.37 219 ARG B O 1
ATOM 4184 N N . GLY B 1 223 ? 47.393 33.183 65.276 1.00 11.29 220 GLY B N 1
ATOM 4185 C CA . GLY B 1 223 ? 47.473 33.796 63.965 1.00 11.68 220 GLY B CA 1
ATOM 4186 C C . GLY B 1 223 ? 47.843 35.260 64.051 1.00 11.30 220 GLY B C 1
ATOM 4187 O O . GLY B 1 223 ? 47.581 35.929 65.044 1.00 13.31 220 GLY B O 1
ATOM 4188 N N . ILE B 1 224 ? 48.471 35.747 62.988 1.00 9.92 221 ILE B N 1
ATOM 4189 C CA . ILE B 1 224 ? 48.782 37.166 62.834 1.00 9.18 221 ILE B CA 1
ATOM 4190 C C . ILE B 1 224 ? 48.388 37.584 61.427 1.00 10.94 221 ILE B C 1
ATOM 4191 O O . ILE B 1 224 ? 48.810 36.954 60.453 1.00 10.97 221 ILE B O 1
ATOM 4196 N N . ILE B 1 225 ? 47.611 38.657 61.314 1.00 9.98 222 ILE B N 1
ATOM 4197 C CA . ILE B 1 225 ? 47.292 39.251 60.015 1.00 9.05 222 ILE B CA 1
ATOM 4198 C C . ILE B 1 225 ? 48.158 40.488 59.863 1.00 10.55 222 ILE B C 1
ATOM 4199 O O . ILE B 1 225 ? 48.142 41.351 60.742 1.00 13.09 222 ILE B O 1
ATOM 4204 N N . PHE B 1 226 ? 48.937 40.565 58.780 1.00 10.30 223 PHE B N 1
ATOM 4205 C CA . PHE B 1 226 ? 49.854 41.685 58.506 1.00 10.09 223 PHE B CA 1
ATOM 4206 C C . PHE B 1 226 ? 49.287 42.356 57.278 1.00 12.49 223 PHE B C 1
ATOM 4207 O O . PHE B 1 226 ? 49.226 41.735 56.215 1.00 12.87 223 PHE B O 1
ATOM 4215 N N . ASP B 1 227 ? 48.849 43.592 57.415 1.00 14.37 224 ASP B N 1
ATOM 4216 C CA . ASP B 1 227 ? 48.237 44.273 56.281 1.00 14.54 224 ASP B CA 1
ATOM 4217 C C . ASP B 1 227 ? 48.139 45.751 56.628 1.00 17.66 224 ASP B C 1
ATOM 4218 O O . ASP B 1 227 ? 48.653 46.200 57.654 1.00 16.48 224 ASP B O 1
ATOM 4223 N N . ARG B 1 228 ? 47.518 46.508 55.737 1.00 21.47 225 ARG B N 1
ATOM 4224 C CA . ARG B 1 228 ? 47.296 47.925 55.986 1.00 26.10 225 ARG B CA 1
ATOM 4225 C C . ARG B 1 228 ? 46.193 48.129 57.028 1.00 26.28 225 ARG B C 1
ATOM 4226 O O . ARG B 1 228 ? 45.272 47.312 57.132 1.00 25.34 225 ARG B O 1
ATOM 4234 N N . PRO B 1 229 ? 46.262 49.226 57.807 1.00 27.55 226 PRO B N 1
ATOM 4235 C CA . PRO B 1 229 ? 45.275 49.424 58.883 1.00 27.61 226 PRO B CA 1
ATOM 4236 C C . PRO B 1 229 ? 43.831 49.311 58.437 1.00 27.97 226 PRO B C 1
ATOM 4237 O O . PRO B 1 229 ? 43.007 48.737 59.169 1.00 25.68 226 PRO B O 1
ATOM 4241 N N A GLU B 1 230 ? 43.497 49.844 57.258 0.67 28.58 227 GLU B N 1
ATOM 4242 N N B GLU B 1 230 ? 43.492 49.838 57.256 0.33 28.84 227 GLU B N 1
ATOM 4243 C CA A GLU B 1 230 ? 42.107 49.833 56.812 0.67 29.89 227 GLU B CA 1
ATOM 4244 C CA B GLU B 1 230 ? 42.097 49.829 56.820 0.33 29.94 227 GLU B CA 1
ATOM 4245 C C A GLU B 1 230 ? 41.605 48.407 56.621 0.67 29.43 227 GLU B C 1
ATOM 4246 C C B GLU B 1 230 ? 41.593 48.409 56.599 0.33 29.17 227 GLU B C 1
ATOM 4247 O O A GLU B 1 230 ? 40.458 48.092 56.959 0.67 30.42 227 GLU B O 1
ATOM 4248 O O B GLU B 1 230 ? 40.430 48.102 56.888 0.33 29.85 227 GLU B O 1
ATOM 4259 N N . VAL B 1 231 ? 42.451 47.527 56.089 1.00 27.31 228 VAL B N 1
ATOM 4260 C CA . VAL B 1 231 ? 42.064 46.128 55.916 1.00 24.35 228 VAL B CA 1
ATOM 4261 C C . VAL B 1 231 ? 41.906 45.432 57.270 1.00 21.26 228 VAL B C 1
ATOM 4262 O O . VAL B 1 231 ? 41.031 44.573 57.455 1.00 21.57 228 VAL B O 1
ATOM 4266 N N . LEU B 1 232 ? 42.784 45.751 58.223 1.00 18.95 229 LEU B N 1
ATOM 4267 C CA . LEU B 1 232 ? 42.737 45.092 59.524 1.00 17.84 229 LEU B CA 1
ATOM 4268 C C . LEU B 1 232 ? 41.414 45.354 60.243 1.00 17.12 229 LEU B C 1
ATOM 4269 O O . LEU B 1 232 ? 40.997 44.548 61.083 1.00 17.75 229 LEU B O 1
ATOM 4274 N N . LYS B 1 233 ? 40.743 46.472 59.936 1.00 17.21 230 LYS B N 1
ATOM 4275 C CA . LYS B 1 233 ? 39.434 46.726 60.535 1.00 17.69 230 LYS B CA 1
ATOM 4276 C C . LYS B 1 233 ? 38.442 45.636 60.156 1.00 15.86 230 LYS B C 1
ATOM 4277 O O . LYS B 1 233 ? 37.606 45.230 60.976 1.00 15.83 230 LYS B O 1
ATOM 4283 N N . ILE B 1 234 ? 38.518 45.152 58.915 1.00 13.21 231 ILE B N 1
ATOM 4284 C CA . ILE B 1 234 ? 37.623 44.079 58.494 1.00 14.04 231 ILE B CA 1
ATOM 4285 C C . ILE B 1 234 ? 37.985 42.781 59.189 1.00 12.68 231 ILE B C 1
ATOM 4286 O O . ILE B 1 234 ? 37.103 42.048 59.671 1.00 11.37 231 ILE B O 1
ATOM 4291 N N . ALA B 1 235 ? 39.287 42.457 59.228 1.00 11.21 232 ALA B N 1
ATOM 4292 C CA . ALA B 1 235 ? 39.714 41.251 59.926 1.00 11.49 232 ALA B CA 1
ATOM 4293 C C . ALA B 1 235 ? 39.241 41.260 61.372 1.00 11.71 232 ALA B C 1
ATOM 4294 O O . ALA B 1 235 ? 38.881 40.208 61.913 1.00 13.22 232 ALA B O 1
ATOM 4296 N N . ALA B 1 236 ? 39.278 42.431 62.019 1.00 11.64 233 ALA B N 1
ATOM 4297 C CA . ALA B 1 236 ? 38.884 42.519 63.424 1.00 11.99 233 ALA B CA 1
ATOM 4298 C C . ALA B 1 236 ? 37.427 42.107 63.595 1.00 12.93 233 ALA B C 1
ATOM 4299 O O . ALA B 1 236 ? 37.089 41.316 64.486 1.00 15.27 233 ALA B O 1
ATOM 4301 N N . GLU B 1 237 ? 36.554 42.620 62.724 1.00 12.03 234 GLU B N 1
ATOM 4302 C CA . GLU B 1 237 ? 35.140 42.250 62.763 1.00 10.37 234 GLU B CA 1
ATOM 4303 C C . GLU B 1 237 ? 34.962 40.751 62.528 1.00 10.97 234 GLU B C 1
ATOM 4304 O O . GLU B 1 237 ? 34.224 40.067 63.256 1.00 11.33 234 GLU B O 1
ATOM 4310 N N . LEU B 1 238 ? 35.609 40.231 61.483 1.00 9.44 235 LEU B N 1
ATOM 4311 C CA . LEU B 1 238 ? 35.415 38.826 61.149 1.00 8.01 235 LEU B CA 1
ATOM 4312 C C . LEU B 1 238 ? 36.015 37.918 62.204 1.00 10.54 235 LEU B C 1
ATOM 4313 O O . LEU B 1 238 ? 35.474 36.830 62.465 1.00 12.63 235 LEU B O 1
ATOM 4318 N N . ALA B 1 239 ? 37.106 38.342 62.832 1.00 11.36 236 ALA B N 1
ATOM 4319 C CA . ALA B 1 239 ? 37.674 37.561 63.930 1.00 14.73 236 ALA B CA 1
ATOM 4320 C C . ALA B 1 239 ? 36.707 37.456 65.109 1.00 14.38 236 ALA B C 1
ATOM 4321 O O . ALA B 1 239 ? 36.620 36.400 65.756 1.00 13.47 236 ALA B O 1
ATOM 4323 N N . GLU B 1 240 ? 35.960 38.528 65.405 1.00 11.60 237 GLU B N 1
ATOM 4324 C CA . GLU B 1 240 ? 34.946 38.408 66.445 1.00 12.04 237 GLU B CA 1
ATOM 4325 C C . GLU B 1 240 ? 33.859 37.428 66.035 1.00 12.00 237 GLU B C 1
ATOM 4326 O O . GLU B 1 240 ? 33.427 36.582 66.838 1.00 15.36 237 GLU B O 1
ATOM 4332 N N . GLN B 1 241 ? 33.397 37.525 64.790 1.00 10.39 238 GLN B N 1
ATOM 4333 C CA . GLN B 1 241 ? 32.318 36.651 64.346 1.00 11.03 238 GLN B CA 1
ATOM 4334 C C . GLN B 1 241 ? 32.721 35.184 64.432 1.00 11.38 238 GLN B C 1
ATOM 4335 O O . GLN B 1 241 ? 31.907 34.333 64.828 1.00 12.84 238 GLN B O 1
ATOM 4341 N N . THR B 1 242 ? 33.975 34.866 64.054 1.00 12.31 239 THR B N 1
ATOM 4342 C CA . THR B 1 242 ? 34.418 33.486 63.993 1.00 12.75 239 THR B CA 1
ATOM 4343 C C . THR B 1 242 ? 34.971 33.005 65.328 1.00 11.55 239 THR B C 1
ATOM 4344 O O . THR B 1 242 ? 35.412 31.854 65.424 1.00 12.44 239 THR B O 1
ATOM 4348 N N . GLY B 1 243 ? 34.959 33.851 66.359 1.00 11.86 240 GLY B N 1
ATOM 4349 C CA . GLY B 1 243 ? 35.338 33.417 67.693 1.00 13.38 240 GLY B CA 1
ATOM 4350 C C . GLY B 1 243 ? 36.810 33.136 67.875 1.00 13.20 240 GLY B C 1
ATOM 4351 O O . GLY B 1 243 ? 37.184 32.405 68.802 1.00 16.00 240 GLY B O 1
ATOM 4352 N N . VAL B 1 244 ? 37.669 33.722 67.039 1.00 12.99 241 VAL B N 1
ATOM 4353 C CA . VAL B 1 244 ? 39.100 33.500 67.182 1.00 13.55 241 VAL B CA 1
ATOM 4354 C C . VAL B 1 244 ? 39.852 34.765 67.534 1.00 15.84 241 VAL B C 1
ATOM 4355 O O . VAL B 1 244 ? 41.090 34.765 67.474 1.00 16.75 241 VAL B O 1
ATOM 4359 N N . ARG B 1 245 ? 39.137 35.860 67.864 1.00 18.29 242 ARG B N 1
ATOM 4360 C CA . ARG B 1 245 ? 39.798 37.135 68.115 1.00 19.89 242 ARG B CA 1
ATOM 4361 C C . ARG B 1 245 ? 40.901 37.022 69.174 1.00 20.26 242 ARG B C 1
ATOM 4362 O O . ARG B 1 245 ? 41.934 37.698 69.072 1.00 20.30 242 ARG B O 1
ATOM 4370 N N . ASP B 1 246 ? 40.709 36.169 70.192 1.00 20.42 243 ASP B N 1
ATOM 4371 C CA . ASP B 1 246 ? 41.687 36.064 71.273 1.00 23.48 243 ASP B CA 1
ATOM 4372 C C . ASP B 1 246 ? 42.978 35.368 70.850 1.00 21.00 243 ASP B C 1
ATOM 4373 O O . ASP B 1 246 ? 43.967 35.419 71.594 1.00 22.72 243 ASP B O 1
ATOM 4378 N N . ARG B 1 247 ? 42.996 34.710 69.697 1.00 16.77 244 ARG B N 1
ATOM 4379 C CA . ARG B 1 247 ? 44.192 34.028 69.228 1.00 15.12 244 ARG B CA 1
ATOM 4380 C C . ARG B 1 247 ? 44.703 34.653 67.952 1.00 14.81 244 ARG B C 1
ATOM 4381 O O . ARG B 1 247 ? 45.495 34.028 67.238 1.00 16.77 244 ARG B O 1
ATOM 4389 N N . LEU B 1 248 ? 44.233 35.857 67.633 1.00 13.59 245 LEU B N 1
ATOM 4390 C CA . LEU B 1 248 ? 44.560 36.500 66.373 1.00 14.50 245 LEU B CA 1
ATOM 4391 C C . LEU B 1 248 ? 45.062 37.905 66.701 1.00 16.49 245 LEU B C 1
ATOM 4392 O O . LEU B 1 248 ? 44.440 38.618 67.501 1.00 22.52 245 LEU B O 1
ATOM 4397 N N . GLU B 1 249 ? 46.222 38.266 66.170 1.00 13.50 246 GLU B N 1
ATOM 4398 C CA . GLU B 1 249 ? 46.730 39.622 66.307 1.00 14.80 246 GLU B CA 1
ATOM 4399 C C . GLU B 1 249 ? 46.714 40.313 64.946 1.00 14.27 246 GLU B C 1
ATOM 4400 O O . GLU B 1 249 ? 46.889 39.677 63.906 1.00 12.69 246 GLU B O 1
ATOM 4406 N N . LEU B 1 250 ? 46.504 41.618 64.964 1.00 12.75 247 LEU B N 1
ATOM 4407 C CA . LEU B 1 250 ? 46.412 42.415 63.750 1.00 13.80 247 LEU B CA 1
ATOM 4408 C C . LEU B 1 250 ? 47.574 43.390 63.751 1.00 14.38 247 LEU B C 1
ATOM 4409 O O . LEU B 1 250 ? 47.619 44.317 64.571 1.00 15.04 247 LEU B O 1
ATOM 4414 N N . HIS B 1 251 ? 48.525 43.166 62.850 1.00 14.70 248 HIS B N 1
ATOM 4415 C CA . HIS B 1 251 ? 49.737 43.967 62.780 1.00 17.65 248 HIS B CA 1
ATOM 4416 C C . HIS B 1 251 ? 49.693 44.789 61.500 1.00 16.67 248 HIS B C 1
ATOM 4417 O O . HIS B 1 251 ? 49.485 44.252 60.401 1.00 16.40 248 HIS B O 1
ATOM 4424 N N . ALA B 1 252 ? 49.887 46.091 61.644 1.00 18.54 249 ALA B N 1
ATOM 4425 C CA . ALA B 1 252 ? 49.914 46.979 60.502 1.00 18.65 249 ALA B CA 1
ATOM 4426 C C . ALA B 1 252 ? 51.343 47.152 60.016 1.00 18.67 249 ALA B C 1
ATOM 4427 O O . ALA B 1 252 ? 52.288 47.195 60.814 1.00 20.77 249 ALA B O 1
ATOM 4429 N N . GLY B 1 253 ? 51.512 47.207 58.705 1.00 17.28 250 GLY B N 1
ATOM 4430 C CA . GLY B 1 253 ? 52.854 47.427 58.186 1.00 16.48 250 GLY B CA 1
ATOM 4431 C C . GLY B 1 253 ? 52.905 47.352 56.674 1.00 17.19 250 GLY B C 1
ATOM 4432 O O . GLY B 1 253 ? 51.934 46.977 56.005 1.00 16.98 250 GLY B O 1
ATOM 4433 N N . ASP B 1 254 ? 54.074 47.731 56.163 1.00 15.10 251 ASP B N 1
ATOM 4434 C CA . ASP B 1 254 ? 54.434 47.675 54.754 1.00 15.44 251 ASP B CA 1
ATOM 4435 C C . ASP B 1 254 ? 55.292 46.432 54.554 1.00 15.65 251 ASP B C 1
ATOM 4436 O O . ASP B 1 254 ? 56.389 46.338 55.118 1.00 15.13 251 ASP B O 1
ATOM 4449 N N . TRP B 1 256 ? 57.129 45.235 52.337 1.00 10.07 253 TRP B N 1
ATOM 4450 C CA . TRP B 1 256 ? 58.433 45.287 51.678 1.00 10.67 253 TRP B CA 1
ATOM 4451 C C . TRP B 1 256 ? 59.530 45.737 52.623 1.00 11.46 253 TRP B C 1
ATOM 4452 O O . TRP B 1 256 ? 60.692 45.362 52.434 1.00 13.24 253 TRP B O 1
ATOM 4463 N N . VAL B 1 257 ? 59.206 46.562 53.617 1.00 10.82 254 VAL B N 1
ATOM 4464 C CA . VAL B 1 257 ? 60.261 47.191 54.414 1.00 11.28 254 VAL B CA 1
ATOM 4465 C C . VAL B 1 257 ? 60.085 47.026 55.907 1.00 13.60 254 VAL B C 1
ATOM 4466 O O . VAL B 1 257 ? 61.066 47.220 56.649 1.00 14.78 254 VAL B O 1
ATOM 4470 N N . ASP B 1 258 ? 58.875 46.729 56.432 1.00 13.32 255 ASP B N 1
ATOM 4471 C CA . ASP B 1 258 ? 58.747 46.577 57.874 1.00 11.63 255 ASP B CA 1
ATOM 4472 C C . ASP B 1 258 ? 59.012 45.134 58.264 1.00 14.42 255 ASP B C 1
ATOM 4473 O O . ASP B 1 258 ? 58.719 44.214 57.485 1.00 15.47 255 ASP B O 1
ATOM 4478 N N . PRO B 1 259 ? 59.509 44.910 59.481 1.00 13.86 256 PRO B N 1
ATOM 4479 C CA . PRO B 1 259 ? 59.866 43.543 59.876 1.00 14.28 256 PRO B CA 1
ATOM 4480 C C . PRO B 1 259 ? 58.620 42.687 60.076 1.00 13.84 256 PRO B C 1
ATOM 4481 O O . PRO B 1 259 ? 57.661 43.082 60.751 1.00 16.46 256 PRO B O 1
ATOM 4485 N N . PHE B 1 260 ? 58.637 41.522 59.477 1.00 13.07 257 PHE B N 1
ATOM 4486 C CA . PHE B 1 260 ? 57.605 40.544 59.776 1.00 12.52 257 PHE B CA 1
ATOM 4487 C C . PHE B 1 260 ? 57.742 40.066 61.223 1.00 13.27 257 PHE B C 1
ATOM 4488 O O . PHE B 1 260 ? 58.862 39.915 61.742 1.00 15.24 257 PHE B O 1
ATOM 4496 N N . PRO B 1 261 ? 56.638 39.827 61.905 1.00 13.63 258 PRO B N 1
ATOM 4497 C CA . PRO B 1 261 ? 56.713 39.213 63.247 1.00 13.43 258 PRO B CA 1
ATOM 4498 C C . PRO B 1 261 ? 57.134 37.757 63.156 1.00 12.67 258 PRO B C 1
ATOM 4499 O O . PRO B 1 261 ? 56.906 37.089 62.126 1.00 11.95 258 PRO B O 1
ATOM 4503 N N . PRO B 1 262 ? 57.675 37.210 64.236 1.00 14.45 259 PRO B N 1
ATOM 4504 C CA . PRO B 1 262 ? 58.027 35.782 64.246 1.00 14.93 259 PRO B CA 1
ATOM 4505 C C . PRO B 1 262 ? 56.819 34.892 63.999 1.00 14.17 259 PRO B C 1
ATOM 4506 O O . PRO B 1 262 ? 55.733 35.114 64.549 1.00 15.42 259 PRO B O 1
ATOM 4510 N N . ALA B 1 263 ? 57.027 33.863 63.172 1.00 14.25 260 ALA B N 1
ATOM 4511 C CA . ALA B 1 263 ? 55.977 32.907 62.827 1.00 13.17 260 ALA B CA 1
ATOM 4512 C C . ALA B 1 263 ? 56.590 31.575 62.441 1.00 12.29 260 ALA B C 1
ATOM 4513 O O . ALA B 1 263 ? 57.739 31.511 61.982 1.00 14.56 260 ALA B O 1
ATOM 4515 N N . ASP B 1 264 ? 55.795 30.509 62.596 1.00 11.12 261 ASP B N 1
ATOM 4516 C CA . ASP B 1 264 ? 56.209 29.210 62.068 1.00 1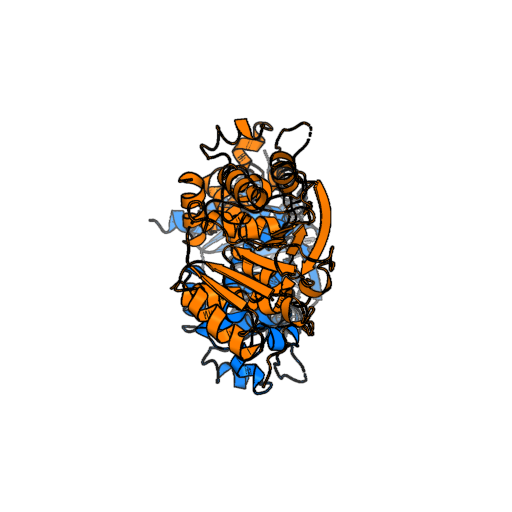1.92 261 ASP B CA 1
ATOM 4517 C C . ASP B 1 264 ? 55.842 29.068 60.592 1.00 11.87 261 ASP B C 1
ATOM 4518 O O . ASP B 1 264 ? 56.631 28.539 59.801 1.00 12.81 261 ASP B O 1
ATOM 4523 N N . ASP B 1 265 ? 54.642 29.509 60.216 1.00 11.60 262 ASP B N 1
ATOM 4524 C CA . ASP B 1 265 ? 54.123 29.425 58.858 1.00 9.90 262 ASP B CA 1
ATOM 4525 C C . ASP B 1 265 ? 53.820 30.828 58.360 1.00 10.24 262 ASP B C 1
ATOM 4526 O O . ASP B 1 265 ? 53.298 31.678 59.114 1.00 10.87 262 ASP B O 1
ATOM 4531 N N . ILE B 1 266 ? 54.168 31.083 57.108 1.00 9.30 263 ILE B N 1
ATOM 4532 C CA . ILE B 1 266 ? 53.853 32.350 56.471 1.00 9.21 263 ILE B CA 1
ATOM 4533 C C . ILE B 1 266 ? 53.028 32.060 55.226 1.00 10.25 263 ILE B C 1
ATOM 4534 O O . ILE B 1 266 ? 53.439 31.256 54.380 1.00 11.28 263 ILE B O 1
ATOM 4539 N N . LEU B 1 267 ? 51.862 32.705 55.138 1.00 9.31 264 LEU B N 1
ATOM 4540 C CA . LEU B 1 267 ? 50.914 32.521 54.051 1.00 8.90 264 LEU B CA 1
ATOM 4541 C C . LEU B 1 267 ? 50.924 33.732 53.122 1.00 9.84 264 LEU B C 1
ATOM 4542 O O . LEU B 1 267 ? 50.756 34.884 53.563 1.00 11.53 264 LEU B O 1
ATOM 4547 N N . LEU B 1 268 ? 51.094 33.460 51.837 1.00 8.36 265 LEU B N 1
ATOM 4548 C CA . LEU B 1 268 ? 50.952 34.437 50.750 1.00 9.00 265 LEU B CA 1
ATOM 4549 C C . LEU B 1 268 ? 49.818 33.916 49.873 1.00 9.40 265 LEU B C 1
ATOM 4550 O O . LEU B 1 268 ? 50.049 33.099 48.981 1.00 9.52 265 LEU B O 1
ATOM 4555 N N . SER B 1 269 ? 48.593 34.371 50.140 1.00 8.20 266 SER B N 1
ATOM 4556 C CA . SER B 1 269 ? 47.415 33.897 49.436 1.00 6.54 266 SER B CA 1
ATOM 4557 C C . SER B 1 269 ? 46.944 34.982 48.472 1.00 8.52 266 SER B C 1
ATOM 4558 O O . SER B 1 269 ? 46.533 36.064 48.903 1.00 9.25 266 SER B O 1
ATOM 4561 N N . ASN B 1 270 ? 46.986 34.683 47.170 1.00 9.03 267 ASN B N 1
ATOM 4562 C CA . ASN B 1 270 ? 46.574 35.642 46.134 1.00 7.96 267 ASN B CA 1
ATOM 4563 C C . ASN B 1 270 ? 47.339 36.947 46.249 1.00 9.78 267 ASN B C 1
ATOM 4564 O O . ASN B 1 270 ? 46.790 38.027 45.963 1.00 9.84 267 ASN B O 1
ATOM 4569 N N . VAL B 1 271 ? 48.599 36.848 46.663 1.00 8.82 268 VAL B N 1
ATOM 4570 C CA . VAL B 1 271 ? 49.491 37.995 46.761 1.00 9.89 268 VAL B CA 1
ATOM 4571 C C . VAL B 1 271 ? 50.497 38.017 45.621 1.00 10.07 268 VAL B C 1
ATOM 4572 O O . VAL B 1 271 ? 50.676 39.048 44.969 1.00 10.60 268 VAL B O 1
ATOM 4576 N N . LEU B 1 272 ? 51.189 36.896 45.390 1.00 8.43 269 LEU B N 1
ATOM 4577 C CA . LEU B 1 272 ? 52.326 36.960 44.484 1.00 8.41 269 LEU B CA 1
ATOM 4578 C C . LEU B 1 272 ? 51.869 37.285 43.070 1.00 8.48 269 LEU B C 1
ATOM 4579 O O . LEU B 1 272 ? 52.600 37.963 42.331 1.00 9.57 269 LEU B O 1
ATOM 4584 N N . HIS B 1 273 ? 50.655 36.848 42.682 1.00 9.76 270 HIS B N 1
ATOM 4585 C CA . HIS B 1 273 ? 50.206 37.134 41.319 1.00 8.45 270 HIS B CA 1
ATOM 4586 C C . HIS B 1 273 ? 49.916 38.624 41.106 1.00 10.20 270 HIS B C 1
ATOM 4587 O O . HIS B 1 273 ? 49.689 39.045 39.963 1.00 10.57 270 HIS B O 1
ATOM 4594 N N . ASP B 1 274 ? 49.967 39.442 42.159 1.00 10.43 271 ASP B N 1
ATOM 4595 C CA . ASP B 1 274 ? 49.838 40.889 41.984 1.00 10.78 271 ASP B CA 1
ATOM 4596 C C . ASP B 1 274 ? 51.130 41.570 41.542 1.00 10.46 271 ASP B C 1
ATOM 4597 O O . ASP B 1 274 ? 51.113 42.797 41.321 1.00 12.36 271 ASP B O 1
ATOM 4602 N N . TRP B 1 275 ? 52.246 40.838 41.466 1.00 8.85 272 TRP B N 1
ATOM 4603 C CA . TRP B 1 275 ? 53.567 41.436 41.359 1.00 10.17 272 TRP B CA 1
ATOM 4604 C C . TRP B 1 275 ? 54.344 40.821 40.205 1.00 10.17 272 TRP B C 1
ATOM 4605 O O . TRP B 1 275 ? 54.137 39.662 39.836 1.00 11.20 272 TRP B O 1
ATOM 4616 N N . ASP B 1 276 ? 55.230 41.628 39.624 1.00 10.41 273 ASP B N 1
ATOM 4617 C CA . ASP B 1 276 ? 56.130 41.174 38.576 1.00 12.60 273 ASP B CA 1
ATOM 4618 C C . ASP B 1 276 ? 57.205 40.261 39.183 1.00 12.13 273 ASP B C 1
ATOM 4619 O O . ASP B 1 276 ? 57.394 40.206 40.404 1.00 12.38 273 ASP B O 1
ATOM 4624 N N A ARG B 1 277 ? 57.902 39.533 38.300 0.49 12.63 274 ARG B N 1
ATOM 4625 N N B ARG B 1 277 ? 57.933 39.568 38.312 0.51 12.69 274 ARG B N 1
ATOM 4626 C CA A ARG B 1 277 ? 58.878 38.519 38.717 0.49 13.60 274 ARG B CA 1
ATOM 4627 C CA B ARG B 1 277 ? 58.828 38.506 38.779 0.51 13.71 274 ARG B CA 1
ATOM 4628 C C A ARG B 1 277 ? 59.875 38.998 39.769 0.49 12.84 274 ARG B C 1
ATOM 4629 C C B ARG B 1 277 ? 59.932 38.957 39.745 0.51 12.98 274 ARG B C 1
ATOM 4630 O O A ARG B 1 277 ? 60.031 38.310 40.791 0.49 11.74 274 ARG B O 1
ATOM 4631 O O B ARG B 1 277 ? 60.212 38.204 40.695 0.51 12.06 274 ARG B O 1
ATOM 4646 N N . PRO B 1 278 ? 60.592 40.116 39.583 1.00 13.88 275 PRO B N 1
ATOM 4647 C CA . PRO B 1 278 ? 61.599 40.503 40.594 1.00 14.35 275 PRO B CA 1
ATOM 4648 C C . PRO B 1 278 ? 60.971 40.768 41.947 1.00 13.23 275 PRO B C 1
ATOM 4649 O O . PRO B 1 278 ? 61.590 40.477 42.981 1.00 13.37 275 PRO B O 1
ATOM 4653 N N . GLN B 1 279 ? 59.742 41.304 41.966 1.00 11.69 276 GLN B N 1
ATOM 4654 C CA . GLN B 1 279 ? 59.084 41.585 43.243 1.00 11.30 276 GLN B CA 1
ATOM 4655 C C . GLN B 1 279 ? 58.605 40.296 43.894 1.00 11.42 276 GLN B C 1
ATOM 4656 O O . GLN B 1 279 ? 58.625 40.181 45.126 1.00 11.84 276 GLN B O 1
ATOM 4662 N N . CYS B 1 280 ? 58.208 39.311 43.084 1.00 10.71 277 CYS B N 1
ATOM 4663 C CA . CYS B 1 280 ? 57.891 37.991 43.628 1.00 10.76 277 CYS B CA 1
ATOM 4664 C C . CYS B 1 280 ? 59.111 37.383 44.309 1.00 10.05 277 CYS B C 1
ATOM 4665 O O . CYS B 1 280 ? 59.020 36.838 45.424 1.00 11.51 277 CYS B O 1
ATOM 4668 N N . ALA B 1 281 ? 60.251 37.413 43.627 1.00 9.94 278 ALA B N 1
ATOM 4669 C CA . ALA B 1 281 ? 61.440 36.819 44.208 1.00 11.64 278 ALA B CA 1
ATOM 4670 C C . ALA B 1 281 ? 61.816 37.531 45.497 1.00 11.07 278 ALA B C 1
ATOM 4671 O O . ALA B 1 281 ? 62.213 36.887 46.467 1.00 11.99 278 ALA B O 1
ATOM 4673 N N . ARG B 1 282 ? 61.685 38.860 45.514 1.00 12.11 279 ARG B N 1
ATOM 4674 C CA . ARG B 1 282 ? 62.001 39.656 46.696 1.00 12.61 279 ARG B CA 1
ATOM 4675 C C . ARG B 1 282 ? 61.101 39.270 47.856 1.00 11.54 279 ARG B C 1
ATOM 4676 O O . ARG B 1 282 ? 61.569 39.089 48.990 1.00 9.88 279 ARG B O 1
ATOM 4684 N N . LEU B 1 283 ? 59.791 39.129 47.592 1.00 9.11 280 LEU B N 1
ATOM 4685 C CA . LEU B 1 283 ? 58.871 38.884 48.696 1.00 9.67 280 LEU B CA 1
ATOM 4686 C C . LEU B 1 283 ? 59.045 37.482 49.254 1.00 10.52 280 LEU B C 1
ATOM 4687 O O . LEU B 1 283 ? 58.985 37.287 50.477 1.00 10.92 280 LEU B O 1
ATOM 4692 N N . VAL B 1 284 ? 59.275 36.502 48.370 1.00 9.43 281 VAL B N 1
ATOM 4693 C CA . VAL B 1 284 ? 59.537 35.145 48.831 1.00 11.73 281 VAL B CA 1
ATOM 4694 C C . VAL B 1 284 ? 60.806 35.114 49.680 1.00 10.72 281 VAL B C 1
ATOM 4695 O O . VAL B 1 284 ? 60.835 34.479 50.741 1.00 11.61 281 VAL B O 1
ATOM 4699 N N . ALA B 1 285 ? 61.861 35.834 49.248 1.00 10.14 282 ALA B N 1
ATOM 4700 C CA . ALA B 1 285 ? 63.102 35.896 50.027 1.00 11.33 282 ALA B CA 1
ATOM 4701 C C . ALA B 1 285 ? 62.882 36.547 51.392 1.00 11.47 282 ALA B C 1
ATOM 4702 O O . ALA B 1 285 ? 63.385 36.063 52.416 1.00 12.92 282 ALA B O 1
ATOM 4704 N N . LYS B 1 286 ? 62.164 37.667 51.426 1.00 10.18 283 LYS B N 1
ATOM 4705 C CA . LYS B 1 286 ? 61.965 38.355 52.703 1.00 10.43 283 LYS B CA 1
ATOM 4706 C C . LYS B 1 286 ? 61.183 37.478 53.678 1.00 13.02 283 LYS B C 1
ATOM 4707 O O . LYS B 1 286 ? 61.554 37.355 54.865 1.00 13.34 283 LYS B O 1
ATOM 4713 N N . ALA B 1 287 ? 60.087 36.873 53.208 1.00 11.41 284 ALA B N 1
ATOM 4714 C CA . ALA B 1 287 ? 59.329 35.963 54.073 1.00 10.86 284 ALA B CA 1
ATOM 4715 C C . ALA B 1 287 ? 60.205 34.819 54.564 1.00 11.78 284 ALA B C 1
ATOM 4716 O O . ALA B 1 287 ? 60.169 34.455 55.748 1.00 14.52 284 ALA B O 1
ATOM 4718 N N . THR B 1 288 ? 60.970 34.209 53.652 1.00 11.35 285 THR B N 1
ATOM 4719 C CA . THR B 1 288 ? 61.804 33.067 54.022 1.00 12.16 285 THR B CA 1
ATOM 4720 C C . THR B 1 288 ? 62.844 33.445 55.071 1.00 13.26 285 THR B C 1
ATOM 4721 O O . THR B 1 288 ? 63.217 32.618 55.927 1.00 13.49 285 THR B O 1
ATOM 4725 N N . SER B 1 289 ? 63.316 34.692 55.028 1.00 13.26 286 SER B N 1
ATOM 4726 C CA . SER B 1 289 ? 64.503 35.067 55.791 1.00 15.76 286 SER B CA 1
ATOM 4727 C C . SER B 1 289 ? 64.278 34.937 57.294 1.00 16.52 286 SER B C 1
ATOM 4728 O O . SER B 1 289 ? 65.238 34.709 58.048 1.00 19.30 286 SER B O 1
ATOM 4731 N N . GLY B 1 290 ? 63.031 35.048 57.751 1.00 14.82 287 GLY B N 1
ATOM 4732 C CA . GLY B 1 290 ? 62.743 34.946 59.171 1.00 15.55 287 GLY B CA 1
ATOM 4733 C C . GLY B 1 290 ? 62.167 33.627 59.642 1.00 15.31 287 GLY B C 1
ATOM 4734 O O . GLY B 1 290 ? 61.840 33.502 60.829 1.00 19.12 287 GLY B O 1
ATOM 4735 N N . LEU B 1 291 ? 62.020 32.639 58.760 1.00 15.16 288 LEU B N 1
ATOM 4736 C CA . LEU B 1 291 ? 61.445 31.362 59.170 1.00 15.55 288 LEU B CA 1
ATOM 4737 C C . LEU B 1 291 ? 62.412 30.604 60.078 1.00 17.59 288 LEU B C 1
ATOM 4738 O O . LEU B 1 291 ? 63.619 30.573 59.816 1.00 17.64 288 LEU B O 1
ATOM 4743 N N . PRO B 1 292 ? 61.905 29.976 61.126 1.00 17.32 289 PRO B N 1
ATOM 4744 C CA . PRO B 1 292 ? 62.721 29.102 61.974 1.00 18.95 289 PRO B CA 1
ATOM 4745 C C . PRO B 1 292 ? 62.809 27.690 61.394 1.00 19.18 289 PRO B C 1
ATOM 4746 O O . PRO B 1 292 ? 62.163 27.363 60.386 1.00 18.31 289 PRO B 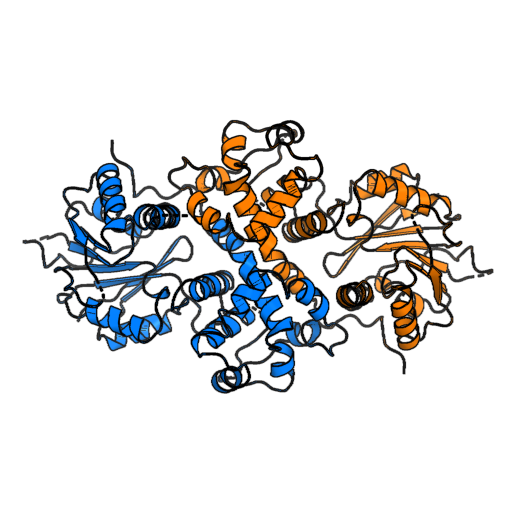O 1
ATOM 4750 N N . GLU B 1 293 ? 63.599 26.844 62.054 1.00 20.76 290 GLU B N 1
ATOM 4751 C CA . GLU B 1 293 ? 63.595 25.412 61.749 1.00 24.62 290 GLU B CA 1
ATOM 4752 C C . GLU B 1 293 ? 62.172 24.886 61.788 1.00 22.33 290 GLU B C 1
ATOM 4753 O O . GLU B 1 293 ? 61.383 25.267 62.655 1.00 23.00 290 GLU B O 1
ATOM 4759 N N . GLY B 1 294 ? 61.833 24.018 60.828 1.00 20.93 291 GLY B N 1
ATOM 4760 C CA . GLY B 1 294 ? 60.481 23.530 60.714 1.00 19.39 291 GLY B CA 1
ATOM 4761 C C . GLY B 1 294 ? 59.492 24.541 60.171 1.00 17.53 291 GLY B C 1
ATOM 4762 O O . GLY B 1 294 ? 58.301 24.218 60.057 1.00 16.66 291 GLY B O 1
ATOM 4763 N N . GLY B 1 295 ? 59.924 25.760 59.862 1.00 15.91 292 GLY B N 1
ATOM 4764 C CA . GLY B 1 295 ? 58.994 26.742 59.341 1.00 15.64 292 GLY B CA 1
ATOM 4765 C C . GLY B 1 295 ? 58.585 26.429 57.917 1.00 13.41 292 GLY B C 1
ATOM 4766 O O . GLY B 1 295 ? 59.237 25.657 57.204 1.00 16.26 292 GLY B O 1
ATOM 4767 N N . ARG B 1 296 ? 57.474 27.020 57.488 1.00 12.73 293 ARG B N 1
ATOM 4768 C CA . ARG B 1 296 ? 56.944 26.725 56.166 1.00 12.63 293 ARG B CA 1
ATOM 4769 C C . ARG B 1 296 ? 56.541 28.018 55.496 1.00 11.41 293 ARG B C 1
ATOM 4770 O O . ARG B 1 296 ? 56.019 28.922 56.148 1.00 11.89 293 ARG B O 1
ATOM 4778 N N . LEU B 1 297 ? 56.738 28.076 54.181 1.00 10.86 294 LEU B N 1
ATOM 4779 C CA . LEU B 1 297 ? 56.162 29.115 53.349 1.00 11.58 294 LEU B CA 1
ATOM 4780 C C . LEU B 1 297 ? 54.977 28.491 52.615 1.00 10.81 294 LEU B C 1
ATOM 4781 O O . LEU B 1 297 ? 55.126 27.460 51.945 1.00 11.77 294 LEU B O 1
ATOM 4786 N N . LEU B 1 298 ? 53.796 29.083 52.795 1.00 8.43 295 LEU B N 1
ATOM 4787 C CA . LEU B 1 298 ? 52.558 28.627 52.162 1.00 9.59 295 LEU B CA 1
ATOM 4788 C C . LEU B 1 298 ? 52.200 29.615 51.063 1.00 10.90 295 LEU B C 1
ATOM 4789 O O . LEU B 1 298 ? 51.863 30.758 51.353 1.00 11.82 295 LEU B O 1
ATOM 4794 N N . ILE B 1 299 ? 52.241 29.182 49.813 1.00 8.54 296 ILE B N 1
ATOM 4795 C CA . ILE B 1 299 ? 51.805 30.023 48.700 1.00 9.44 296 ILE B CA 1
ATOM 4796 C C . ILE B 1 299 ? 50.480 29.475 48.242 1.00 11.02 296 ILE B C 1
ATOM 4797 O O . ILE B 1 299 ? 50.389 28.287 47.911 1.00 11.92 296 ILE B O 1
ATOM 4802 N N . HIS B 1 300 ? 49.448 30.328 48.231 1.00 7.93 297 HIS B N 1
ATOM 4803 C CA . HIS B 1 300 ? 48.115 29.911 47.809 1.00 7.88 297 HIS B CA 1
ATOM 4804 C C . HIS B 1 300 ? 47.757 30.773 46.614 1.00 8.79 297 HIS B C 1
ATOM 4805 O O . HIS B 1 300 ? 47.623 31.989 46.753 1.00 9.60 297 HIS B O 1
ATOM 4812 N N . ASP B 1 301 ? 47.622 30.158 45.439 1.00 8.30 298 ASP B N 1
ATOM 4813 C CA . ASP B 1 301 ? 47.428 30.954 44.237 1.00 8.29 298 ASP B CA 1
ATOM 4814 C C . ASP B 1 301 ? 46.882 30.037 43.147 1.00 8.39 298 ASP B C 1
ATOM 4815 O O . ASP B 1 301 ? 46.662 28.834 43.368 1.00 11.16 298 ASP B O 1
ATOM 4820 N N . VAL B 1 302 ? 46.603 30.630 41.976 1.00 9.33 299 VAL B N 1
ATOM 4821 C CA . VAL B 1 302 ? 46.208 29.855 40.806 1.00 7.81 299 VAL B CA 1
ATOM 4822 C C . VAL B 1 302 ? 47.466 29.450 40.045 1.00 10.70 299 VAL B C 1
ATOM 4823 O O . VAL B 1 302 ? 48.580 29.959 40.309 1.00 10.97 299 VAL B O 1
ATOM 4827 N N . LEU B 1 303 ? 47.315 28.484 39.127 1.00 8.56 300 LEU B N 1
ATOM 4828 C CA . LEU B 1 303 ? 48.459 27.982 38.381 1.00 10.47 300 LEU B CA 1
ATOM 4829 C C . LEU B 1 303 ? 48.181 27.920 36.876 1.00 10.38 300 LEU B C 1
ATOM 4830 O O . LEU B 1 303 ? 47.200 27.309 36.437 1.00 12.19 300 LEU B O 1
ATOM 4835 N N . LEU B 1 304 ? 49.037 28.571 36.091 1.00 9.49 301 LEU B N 1
ATOM 4836 C CA . LEU B 1 304 ? 49.163 28.235 34.687 1.00 9.55 301 LEU B CA 1
ATOM 4837 C C . LEU B 1 304 ? 49.927 26.922 34.550 1.00 11.74 301 LEU B C 1
ATOM 4838 O O . LEU B 1 304 ? 50.682 26.520 35.449 1.00 13.40 301 LEU B O 1
ATOM 4843 N N . ASN B 1 305 ? 49.732 26.255 33.413 1.00 11.45 302 ASN B N 1
ATOM 4844 C CA . ASN B 1 305 ? 50.487 25.035 33.159 1.00 13.55 302 ASN B CA 1
ATOM 4845 C C . ASN B 1 305 ? 51.949 25.396 32.879 1.00 14.47 302 ASN B C 1
ATOM 4846 O O . ASN B 1 305 ? 52.310 26.572 32.788 1.00 14.05 302 ASN B O 1
ATOM 4851 N N . SER B 1 306 ? 52.812 24.377 32.776 1.00 15.94 303 SER B N 1
ATOM 4852 C CA . SER B 1 306 ? 54.246 24.661 32.772 1.00 17.67 303 SER B CA 1
ATOM 4853 C C . SER B 1 306 ? 54.727 25.364 31.498 1.00 15.65 303 SER B C 1
ATOM 4854 O O . SER B 1 306 ? 55.753 26.054 31.535 1.00 18.41 303 SER B O 1
ATOM 4857 N N A ASP B 1 307 ? 54.044 25.259 30.365 0.55 15.11 304 ASP B N 1
ATOM 4858 N N B ASP B 1 307 ? 53.974 25.241 30.405 0.45 14.11 304 ASP B N 1
ATOM 4859 C CA A ASP B 1 307 ? 54.545 26.059 29.257 0.55 17.04 304 ASP B CA 1
ATOM 4860 C CA B ASP B 1 307 ? 54.296 25.885 29.142 0.45 15.28 304 ASP B CA 1
ATOM 4861 C C A ASP B 1 307 ? 53.699 27.296 29.023 0.55 14.56 304 ASP B C 1
ATOM 4862 C C B ASP B 1 307 ? 53.701 27.279 29.035 0.45 13.54 304 ASP B C 1
ATOM 4863 O O A ASP B 1 307 ? 53.797 27.917 27.961 0.55 14.80 304 ASP B O 1
ATOM 4864 O O B ASP B 1 307 ? 53.986 27.989 28.066 0.45 13.28 304 ASP B O 1
ATOM 4873 N N . LEU B 1 308 ? 52.905 27.687 30.019 1.00 12.52 305 LEU B N 1
ATOM 4874 C CA . LEU B 1 308 ? 52.142 28.937 29.972 1.00 12.10 305 LEU B CA 1
ATOM 4875 C C . LEU B 1 308 ? 51.241 29.008 28.742 1.00 11.28 305 LEU B C 1
ATOM 4876 O O . LEU B 1 308 ? 51.142 30.032 28.080 1.00 12.00 305 LEU B O 1
ATOM 4881 N N . THR B 1 309 ? 50.535 27.912 28.470 1.00 10.95 306 THR B N 1
ATOM 4882 C CA . THR B 1 309 ? 49.619 27.852 27.336 1.00 10.27 306 THR B CA 1
ATOM 4883 C C . THR B 1 309 ? 48.176 27.655 27.764 1.00 10.73 306 THR B C 1
ATOM 4884 O O . THR B 1 309 ? 47.302 27.473 26.903 1.00 10.97 306 THR B O 1
ATOM 4888 N N . GLY B 1 310 ? 47.900 27.699 29.054 1.00 12.15 307 GLY B N 1
ATOM 4889 C CA . GLY B 1 310 ? 46.572 27.422 29.558 1.00 12.58 307 GLY B CA 1
ATOM 4890 C C . GLY B 1 310 ? 46.672 27.083 31.031 1.00 11.67 307 GLY B C 1
ATOM 4891 O O . GLY B 1 310 ? 47.742 27.235 31.632 1.00 11.70 307 GLY B O 1
ATOM 4892 N N . PRO B 1 311 ? 45.563 26.636 31.625 1.00 11.87 308 PRO B N 1
ATOM 4893 C CA . PRO B 1 311 ? 44.252 26.494 30.967 1.00 10.73 308 PRO B CA 1
ATOM 4894 C C . PRO B 1 311 ? 43.559 27.826 30.735 1.00 10.03 308 PRO B C 1
ATOM 4895 O O . PRO B 1 311 ? 43.960 28.858 31.314 1.00 9.93 308 PRO B O 1
ATOM 4899 N N . LEU B 1 312 ? 42.523 27.775 29.892 1.00 9.45 309 LEU B N 1
ATOM 4900 C CA . LEU B 1 312 ? 41.857 28.994 29.448 1.00 8.11 309 LEU B CA 1
ATOM 4901 C C . LEU B 1 312 ? 41.346 29.812 30.630 1.00 9.39 309 LEU B C 1
ATOM 4902 O O . LEU B 1 312 ? 41.503 31.039 30.655 1.00 10.08 309 LEU B O 1
ATOM 4907 N N . GLU B 1 313 ? 40.715 29.154 31.614 1.00 10.06 310 GLU B N 1
ATOM 4908 C CA . GLU B 1 313 ? 40.138 29.900 32.738 1.00 12.30 310 GLU B CA 1
ATOM 4909 C C . GLU B 1 313 ? 41.205 30.713 33.466 1.00 11.24 310 GLU B C 1
ATOM 4910 O O . GLU B 1 313 ? 40.958 31.859 33.881 1.00 12.35 310 GLU B O 1
ATOM 4916 N N . ILE B 1 314 ? 42.399 30.141 33.629 1.00 10.35 311 ILE B N 1
ATOM 4917 C CA . ILE B 1 314 ? 43.474 30.859 34.318 1.00 9.92 311 ILE B CA 1
ATOM 4918 C C . ILE B 1 314 ? 44.079 31.906 33.404 1.00 8.88 311 ILE B C 1
ATOM 4919 O O . ILE B 1 314 ? 44.465 32.988 33.865 1.00 9.72 311 ILE B O 1
ATOM 4924 N N . ALA B 1 315 ? 44.152 31.622 32.099 1.00 8.09 312 ALA B N 1
ATOM 4925 C CA . ALA B 1 315 ? 44.712 32.607 31.193 1.00 8.42 312 ALA B CA 1
ATOM 4926 C C . ALA B 1 315 ? 43.827 33.849 31.138 1.00 9.40 312 ALA B C 1
ATOM 4927 O O . ALA B 1 315 ? 44.334 34.973 31.002 1.00 9.55 312 ALA B O 1
ATOM 4929 N N . LEU B 1 316 ? 42.506 33.677 31.261 1.00 8.51 313 LEU B N 1
ATOM 4930 C CA . LEU B 1 316 ? 41.646 34.859 31.241 1.00 8.05 313 LEU B CA 1
ATOM 4931 C C . LEU B 1 316 ? 41.722 35.590 32.570 1.00 9.80 313 LEU B C 1
ATOM 4932 O O . LEU B 1 316 ? 41.746 36.827 32.605 1.00 11.74 313 LEU B O 1
ATOM 4937 N N . TYR B 1 317 ? 41.772 34.842 33.670 1.00 10.04 314 TYR B N 1
ATOM 4938 C CA . TYR B 1 317 ? 41.992 35.486 34.964 1.00 10.26 314 TYR B CA 1
ATOM 4939 C C . TYR B 1 317 ? 43.320 36.250 34.978 1.00 10.96 314 TYR B C 1
ATOM 4940 O O . TYR B 1 317 ? 43.406 37.378 35.506 1.00 9.86 314 TYR B O 1
ATOM 4949 N N . SER B 1 318 ? 44.359 35.661 34.371 1.00 10.29 315 SER B N 1
ATOM 4950 C CA . SER B 1 318 ? 45.651 36.328 34.268 1.00 10.30 315 SER B CA 1
ATOM 4951 C C . SER B 1 318 ? 45.531 37.675 33.561 1.00 11.00 315 SER B C 1
ATOM 4952 O O . SER B 1 318 ? 46.218 38.641 33.931 1.00 10.32 315 SER B O 1
ATOM 4955 N N . LEU B 1 319 ? 44.688 37.754 32.514 1.00 9.52 316 LEU B N 1
ATOM 4956 C CA . LEU B 1 319 ? 44.468 39.048 31.855 1.00 7.59 316 LEU B CA 1
ATOM 4957 C C . LEU B 1 319 ? 43.834 40.063 32.804 1.00 9.17 316 LEU B C 1
ATOM 4958 O O . LEU B 1 319 ? 44.172 41.253 32.757 1.00 11.02 316 LEU B O 1
ATOM 4963 N N . ALA B 1 320 ? 42.896 39.617 33.650 1.00 9.64 317 ALA B N 1
ATOM 4964 C CA . ALA B 1 320 ? 42.331 40.497 34.674 1.00 10.89 317 ALA B CA 1
ATOM 4965 C C . ALA B 1 320 ? 43.416 40.980 35.620 1.00 11.02 317 ALA B C 1
ATOM 4966 O O . ALA B 1 320 ? 43.478 42.171 35.953 1.00 13.28 317 ALA B O 1
ATOM 4968 N N . LEU B 1 321 ? 44.279 40.056 36.082 1.00 10.67 318 LEU B N 1
ATOM 4969 C CA . LEU B 1 321 ? 45.356 40.449 36.990 1.00 10.00 318 LEU B CA 1
ATOM 4970 C C . LEU B 1 321 ? 46.340 41.389 36.299 1.00 11.41 318 LEU B C 1
ATOM 4971 O O . LEU B 1 321 ? 46.850 42.340 36.913 1.00 13.01 318 LEU B O 1
ATOM 4976 N N . PHE B 1 322 ? 46.672 41.098 35.041 1.00 11.29 319 PHE B N 1
ATOM 4977 C CA . PHE B 1 322 ? 47.541 41.993 34.278 1.00 11.50 319 PHE B CA 1
ATOM 4978 C C . PHE B 1 322 ? 46.949 43.390 34.220 1.00 13.10 319 PHE B C 1
ATOM 4979 O O . PHE B 1 322 ? 47.674 44.387 34.341 1.00 14.60 319 PHE B O 1
ATOM 4987 N N . SER B 1 323 ? 45.624 43.473 34.033 1.00 11.40 320 SER B N 1
ATOM 4988 C CA . SER B 1 323 ? 44.940 44.756 33.887 1.00 13.82 320 SER B CA 1
ATOM 4989 C C . SER B 1 323 ? 44.909 45.549 35.183 1.00 14.95 320 SER B C 1
ATOM 4990 O O . SER B 1 323 ? 44.844 46.790 35.143 1.00 19.11 320 SER B O 1
ATOM 4993 N N . LEU B 1 324 ? 44.914 44.875 36.340 1.00 14.37 321 LEU B N 1
ATOM 4994 C CA . LEU B 1 324 ? 44.677 45.551 37.614 1.00 16.96 321 LEU B CA 1
ATOM 4995 C C . LEU B 1 324 ? 45.902 45.651 38.502 1.00 15.95 321 LEU B C 1
ATOM 4996 O O . LEU B 1 324 ? 45.873 46.421 39.478 1.00 17.92 321 LEU B O 1
ATOM 5001 N N . THR B 1 325 ? 46.954 44.879 38.223 1.00 14.62 322 THR B N 1
ATOM 5002 C CA . THR B 1 325 ? 48.101 44.785 39.113 1.00 11.72 322 THR B CA 1
ATOM 5003 C C . THR B 1 325 ? 49.381 44.843 38.270 1.00 12.47 322 THR B C 1
ATOM 5004 O O . THR B 1 325 ? 49.336 45.050 37.048 1.00 15.13 322 THR B O 1
ATOM 5008 N N . GLU B 1 326 ? 50.532 44.605 38.924 1.00 12.23 323 GLU B N 1
ATOM 5009 C CA . GLU B 1 326 ? 51.826 44.556 38.252 1.00 13.22 323 GLU B CA 1
ATOM 5010 C C . GLU B 1 326 ? 52.241 43.143 37.865 1.00 12.35 323 GLU B C 1
ATOM 5011 O O . GLU B 1 326 ? 53.323 42.968 37.276 1.00 12.30 323 GLU B O 1
ATOM 5017 N N . GLY B 1 327 ? 51.401 42.149 38.154 1.00 10.52 324 GLY B N 1
ATOM 5018 C CA . GLY B 1 327 ? 51.737 40.760 37.911 1.00 10.68 324 GLY B CA 1
ATOM 5019 C C . GLY B 1 327 ? 50.850 40.076 36.882 1.00 10.86 324 GLY B C 1
ATOM 5020 O O . GLY B 1 327 ? 50.413 40.690 35.905 1.00 11.37 324 GLY B O 1
ATOM 5021 N N . ARG B 1 328 ? 50.635 38.777 37.077 1.00 10.19 325 ARG B N 1
ATOM 5022 C CA . ARG B 1 328 ? 49.895 37.896 36.186 1.00 8.73 325 ARG B CA 1
ATOM 5023 C C . ARG B 1 328 ? 49.818 36.571 36.918 1.00 8.56 325 ARG B C 1
ATOM 5024 O O . ARG B 1 328 ? 50.435 36.404 37.978 1.00 11.03 325 ARG B O 1
ATOM 5032 N N . ALA B 1 329 ? 49.045 35.624 36.362 1.00 8.64 326 ALA B N 1
ATOM 5033 C CA . ALA B 1 329 ? 49.124 34.279 36.915 1.00 8.34 326 ALA B CA 1
ATOM 5034 C C . ALA B 1 329 ? 50.481 33.667 36.565 1.00 10.06 326 ALA B C 1
ATOM 5035 O O . ALA B 1 329 ? 51.039 33.921 35.493 1.00 10.71 326 ALA B O 1
ATOM 5037 N N . TYR B 1 330 ? 50.989 32.820 37.464 1.00 9.84 327 TYR B N 1
ATOM 5038 C CA . TYR B 1 330 ? 52.260 32.138 37.263 1.00 9.53 327 TYR B CA 1
ATOM 5039 C C . TYR B 1 330 ? 52.058 30.615 37.280 1.00 9.80 327 TYR B C 1
ATOM 5040 O O . TYR B 1 330 ? 51.031 30.103 37.738 1.00 10.64 327 TYR B O 1
ATOM 5049 N N . SER B 1 331 ? 53.054 29.890 36.777 1.00 9.71 328 SER B N 1
ATOM 5050 C CA . SER B 1 331 ? 53.023 28.431 36.775 1.00 10.10 328 SER B CA 1
ATOM 5051 C C . SER B 1 331 ? 53.679 27.875 38.039 1.00 11.27 328 SER B C 1
ATOM 5052 O O . SER B 1 331 ? 54.406 28.570 38.752 1.00 11.79 328 SER B O 1
ATOM 5055 N N . LEU B 1 332 ? 53.435 26.584 38.301 1.00 10.60 329 LEU B N 1
ATOM 5056 C CA . LEU B 1 332 ? 54.119 25.949 39.427 1.00 13.02 329 LEU B CA 1
ATOM 5057 C C . LEU B 1 332 ? 55.630 26.034 39.258 1.00 13.64 329 LEU B C 1
ATOM 5058 O O . LEU B 1 332 ? 56.359 26.273 40.236 1.00 15.03 329 LEU B O 1
ATOM 5063 N N A GLU B 1 333 ? 56.122 25.852 38.028 0.61 14.32 330 GLU B N 1
ATOM 5064 N N B GLU B 1 333 ? 56.122 25.852 38.028 0.39 13.95 330 GLU B N 1
ATOM 5065 C CA A GLU B 1 333 ? 57.563 25.918 37.791 0.61 16.33 330 GLU B CA 1
ATOM 5066 C CA B GLU B 1 333 ? 57.562 25.924 37.785 0.39 15.12 330 GLU B CA 1
ATOM 5067 C C A GLU B 1 333 ? 58.117 27.296 38.150 0.61 16.22 330 GLU B C 1
ATOM 5068 C C B GLU B 1 333 ? 58.117 27.298 38.145 0.39 15.37 330 GLU B C 1
ATOM 5069 O O A GLU B 1 333 ? 59.213 27.405 38.710 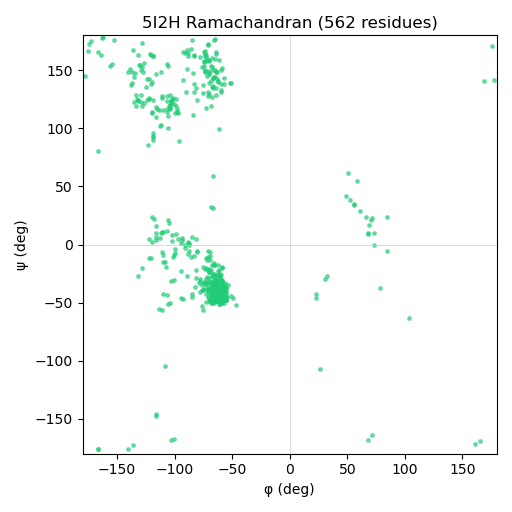0.61 17.38 330 GLU B O 1
ATOM 5070 O O B GLU B 1 333 ? 59.223 27.407 38.686 0.39 16.25 330 GLU B O 1
ATOM 5081 N N . GLU B 1 334 ? 57.359 28.359 37.858 1.00 14.20 331 GLU B N 1
ATOM 5082 C CA . GLU B 1 334 ? 57.805 29.702 38.229 1.00 13.59 331 GLU B CA 1
ATOM 5083 C C . GLU B 1 334 ? 57.846 29.874 39.745 1.00 14.40 331 GLU B C 1
ATOM 5084 O O . GLU B 1 334 ? 58.837 30.385 40.281 1.00 14.97 331 GLU B O 1
ATOM 5090 N N . TYR B 1 335 ? 56.801 29.420 40.465 1.00 13.35 332 TYR B N 1
ATOM 5091 C CA . TYR B 1 335 ? 56.854 29.480 41.927 1.00 12.69 332 TYR B CA 1
ATOM 5092 C C . TYR B 1 335 ? 58.031 28.677 42.472 1.00 13.83 332 TYR B C 1
ATOM 5093 O O . TYR B 1 335 ? 58.741 29.142 43.375 1.00 15.90 332 TYR B O 1
ATOM 5102 N N . ARG B 1 336 ? 58.258 27.476 41.940 1.00 15.83 333 ARG B N 1
ATOM 5103 C CA . ARG B 1 336 ? 59.355 26.660 42.441 1.00 17.20 333 ARG B CA 1
ATOM 5104 C C . ARG B 1 336 ? 60.702 27.318 42.193 1.00 16.97 333 ARG B C 1
ATOM 5105 O O . ARG B 1 336 ? 61.640 27.096 42.960 1.00 16.92 333 ARG B O 1
ATOM 5113 N N . GLY B 1 337 ? 60.824 28.107 41.122 1.00 17.00 334 GLY B N 1
ATOM 5114 C CA . GLY B 1 337 ? 62.038 28.878 40.915 1.00 16.99 334 GLY B CA 1
ATOM 5115 C C . GLY B 1 337 ? 62.309 29.848 42.048 1.00 16.71 334 GLY B C 1
ATOM 5116 O O . GLY B 1 337 ? 63.432 29.935 42.553 1.00 18.18 334 GLY B O 1
ATOM 5117 N N . TRP B 1 338 ? 61.276 30.557 42.492 1.00 15.04 335 TRP B N 1
ATOM 5118 C CA . TRP B 1 338 ? 61.463 31.501 43.583 1.00 13.31 335 TRP B CA 1
ATOM 5119 C C . TRP B 1 338 ? 61.700 30.770 44.892 1.00 15.07 335 TRP B C 1
ATOM 5120 O O . TRP B 1 338 ? 62.505 31.214 45.715 1.00 16.37 335 TRP B O 1
ATOM 5131 N N . ILE B 1 339 ? 60.985 29.665 45.108 1.00 15.82 336 ILE B N 1
ATOM 5132 C CA . ILE B 1 339 ? 61.177 28.859 46.305 1.00 14.76 336 ILE B CA 1
ATOM 5133 C C . ILE B 1 339 ? 62.623 28.359 46.388 1.00 16.21 336 ILE B C 1
ATOM 5134 O O . ILE B 1 339 ? 63.292 28.487 47.426 1.00 16.79 336 ILE B O 1
ATOM 5139 N N . ALA B 1 340 ? 63.122 27.767 45.301 1.00 17.14 337 ALA B N 1
ATOM 5140 C CA . ALA B 1 340 ? 64.495 27.267 45.295 1.00 20.56 337 ALA B CA 1
ATOM 5141 C C . ALA B 1 340 ? 65.503 28.405 45.398 1.00 21.62 337 ALA B C 1
ATOM 5142 O O . ALA B 1 340 ? 66.569 28.238 46.019 1.00 23.12 337 ALA B O 1
ATOM 5144 N N . GLY B 1 341 ? 65.174 29.575 44.844 1.00 21.79 338 GLY B N 1
ATOM 5145 C CA . GLY B 1 341 ? 66.060 30.724 44.954 1.00 22.07 338 GLY B CA 1
ATOM 5146 C C . GLY B 1 341 ? 66.219 31.235 46.373 1.00 23.67 338 GLY B C 1
ATOM 5147 O O . GLY B 1 341 ? 67.232 31.858 46.703 1.00 25.56 338 GLY B O 1
ATOM 5148 N N . ALA B 1 342 ? 65.232 30.983 47.226 1.00 21.50 339 ALA B N 1
ATOM 5149 C CA . ALA B 1 342 ? 65.283 31.334 48.636 1.00 19.50 339 ALA B CA 1
ATOM 5150 C C . ALA B 1 342 ? 65.798 30.188 49.515 1.00 21.59 339 ALA B C 1
ATOM 5151 O O . ALA B 1 342 ? 65.757 30.300 50.746 1.00 23.59 339 ALA B O 1
ATOM 5153 N N . ASP B 1 343 ? 66.244 29.087 48.911 1.00 22.26 340 ASP B N 1
ATOM 5154 C CA . ASP B 1 343 ? 66.823 27.937 49.595 1.00 24.45 340 ASP B CA 1
ATOM 5155 C C . ASP B 1 343 ? 65.820 27.193 50.476 1.00 22.91 340 ASP B C 1
ATOM 5156 O O . ASP B 1 343 ? 66.218 26.491 51.411 1.00 25.98 340 ASP B O 1
ATOM 5161 N N . LEU B 1 344 ? 64.527 27.325 50.181 1.00 19.18 341 LEU B N 1
ATOM 5162 C CA . LEU B 1 344 ? 63.474 26.485 50.735 1.00 18.43 341 LEU B CA 1
ATOM 5163 C C . LEU B 1 344 ? 63.447 25.139 50.018 1.00 19.23 341 LEU B C 1
ATOM 5164 O O . LEU B 1 344 ? 63.934 25.008 48.893 1.00 19.78 341 LEU B O 1
ATOM 5169 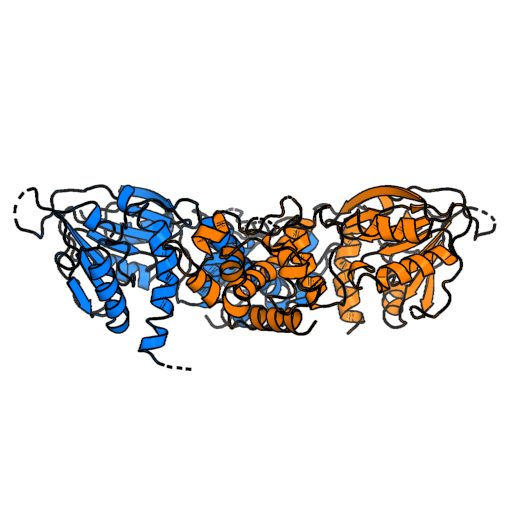N N . LYS B 1 345 ? 62.822 24.147 50.657 1.00 19.78 342 LYS B N 1
ATOM 5170 C CA . LYS B 1 345 ? 62.591 22.839 50.045 1.00 20.48 342 LYS B CA 1
ATOM 5171 C C . LYS B 1 345 ? 61.135 22.709 49.609 1.00 18.95 342 LYS B C 1
ATOM 5172 O O . LYS B 1 345 ? 60.222 22.743 50.445 1.00 19.69 342 LYS B O 1
ATOM 5178 N N . TYR B 1 346 ? 60.914 22.576 48.308 1.00 19.01 343 TYR B N 1
ATOM 5179 C CA . TYR B 1 346 ? 59.559 22.351 47.820 1.00 20.11 343 TYR B CA 1
ATOM 5180 C C . TYR B 1 346 ? 59.057 21.012 48.340 1.00 20.09 343 TYR B C 1
ATOM 5181 O O . TYR B 1 346 ? 59.784 20.013 48.298 1.00 21.49 343 TYR B O 1
ATOM 5190 N N . VAL B 1 347 ? 57.816 20.991 48.836 1.00 18.46 344 VAL B N 1
ATOM 5191 C CA . VAL B 1 347 ? 57.214 19.790 49.412 1.00 21.62 344 VAL B CA 1
ATOM 5192 C C . VAL B 1 347 ? 56.085 19.252 48.542 1.00 22.11 344 VAL B C 1
ATOM 5193 O O . VAL B 1 347 ? 56.095 18.079 48.155 1.00 22.57 344 VAL B O 1
ATOM 5197 N N . ASP B 1 348 ? 55.078 20.078 48.259 1.00 20.63 345 ASP B N 1
ATOM 5198 C CA . ASP B 1 348 ? 53.845 19.565 47.686 1.00 20.12 345 ASP B CA 1
ATOM 5199 C C . ASP B 1 348 ? 53.027 20.704 47.092 1.00 17.65 345 ASP B C 1
ATOM 5200 O O . ASP B 1 348 ? 53.246 21.887 47.389 1.00 15.86 345 ASP B O 1
ATOM 5205 N N . CYS B 1 349 ? 52.072 20.325 46.252 1.00 16.98 346 CYS B N 1
ATOM 5206 C CA . CYS B 1 349 ? 51.105 21.253 45.672 1.00 16.61 346 CYS B CA 1
ATOM 5207 C C . CYS B 1 349 ? 49.756 20.579 45.821 1.00 16.96 346 CYS B C 1
ATOM 5208 O O . CYS B 1 349 ? 49.568 19.473 45.300 1.00 19.61 346 CYS B O 1
ATOM 5211 N N . ILE B 1 350 ? 48.831 21.205 46.542 1.00 14.79 347 ILE B N 1
ATOM 5212 C CA . ILE B 1 350 ? 47.542 20.589 46.849 1.00 15.77 347 ILE B CA 1
ATOM 5213 C C . ILE B 1 350 ? 46.414 21.494 46.363 1.00 15.64 347 ILE B C 1
ATOM 5214 O O . ILE B 1 350 ? 46.317 2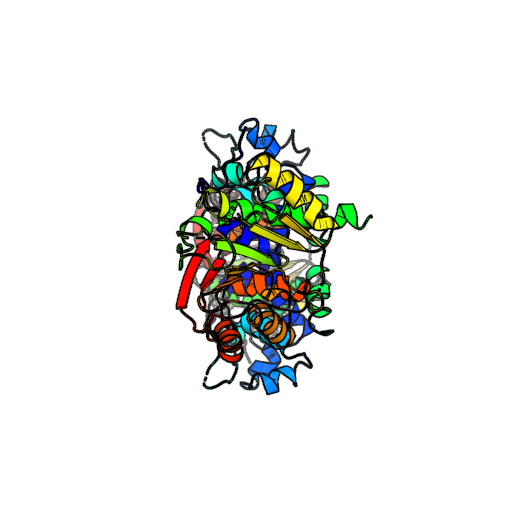2.646 46.793 1.00 14.70 347 ILE B O 1
ATOM 5219 N N . PRO B 1 351 ? 45.502 21.008 45.531 1.00 14.58 348 PRO B N 1
ATOM 5220 C CA . PRO B 1 351 ? 44.371 21.850 45.108 1.00 14.21 348 PRO B CA 1
ATOM 5221 C C . PRO B 1 351 ? 43.485 22.236 46.282 1.00 14.21 348 PRO B C 1
ATOM 5222 O O . PRO B 1 351 ? 43.231 21.436 47.192 1.00 14.97 348 PRO B O 1
ATOM 5226 N N . THR B 1 352 ? 42.995 23.476 46.237 1.00 11.56 349 THR B N 1
ATOM 5227 C CA . THR B 1 352 ? 41.979 23.908 47.181 1.00 11.84 349 THR B CA 1
ATOM 5228 C C . THR B 1 352 ? 40.651 24.057 46.449 1.00 13.72 349 THR B C 1
ATOM 5229 O O . THR B 1 352 ? 40.013 23.035 46.126 1.00 16.02 349 THR B O 1
ATOM 5233 N N . SER B 1 353 ? 40.197 25.277 46.155 1.00 12.17 350 SER B N 1
ATOM 5234 C CA . SER B 1 353 ? 39.003 25.433 45.325 1.00 14.18 350 SER B CA 1
ATOM 5235 C C . SER B 1 353 ? 39.112 26.772 44.616 1.00 13.39 350 SER B C 1
ATOM 5236 O O . SER B 1 353 ? 40.059 27.515 44.847 1.00 12.73 350 SER B O 1
ATOM 5239 N N . ALA B 1 354 ? 38.133 27.067 43.735 1.00 12.47 351 ALA B N 1
ATOM 5240 C CA . ALA B 1 354 ? 38.172 28.237 42.849 1.00 13.02 351 ALA B CA 1
ATOM 5241 C C . ALA B 1 354 ? 39.514 28.315 42.131 1.00 12.26 351 ALA B C 1
ATOM 5242 O O . ALA B 1 354 ? 40.103 29.388 41.968 1.00 13.65 351 ALA B O 1
ATOM 5244 N N . HIS B 1 355 ? 39.998 27.159 41.684 1.00 10.30 352 HIS B N 1
ATOM 5245 C CA . HIS B 1 355 ? 41.277 27.003 40.983 1.00 10.72 352 HIS B CA 1
ATOM 5246 C C . HIS B 1 355 ? 42.493 27.270 41.869 1.00 11.03 352 HIS B C 1
ATOM 5247 O O . HIS B 1 355 ? 43.614 27.376 41.349 1.00 12.21 352 HIS B O 1
ATOM 5254 N N . GLY B 1 356 ? 42.307 27.399 43.180 1.00 10.27 353 GLY B N 1
ATOM 5255 C CA . GLY B 1 356 ? 43.436 27.634 44.058 1.00 9.32 353 GLY B CA 1
ATOM 5256 C C . GLY B 1 356 ? 44.268 26.383 44.251 1.00 9.56 353 GLY B C 1
ATOM 5257 O O . GLY B 1 356 ? 43.784 25.251 44.110 1.00 11.34 353 GLY B O 1
ATOM 5258 N N . HIS B 1 357 ? 45.548 26.600 44.551 1.00 8.35 354 HIS B N 1
ATOM 5259 C CA . HIS B 1 357 ? 46.479 25.549 44.915 1.00 10.59 354 HIS B CA 1
ATOM 5260 C C . HIS B 1 357 ? 47.304 26.019 46.087 1.00 9.68 354 HIS B C 1
ATOM 5261 O O . HIS B 1 357 ? 47.745 27.173 46.110 1.00 10.04 354 HIS B O 1
ATOM 5268 N N . LEU B 1 358 ? 47.537 25.118 47.042 1.00 9.71 355 LEU B N 1
ATOM 5269 C CA . LEU B 1 358 ? 48.432 25.401 48.156 1.00 10.88 355 LEU B CA 1
ATOM 5270 C C . LEU B 1 358 ? 49.788 24.789 47.814 1.00 10.77 355 LEU B C 1
ATOM 5271 O O . LEU B 1 358 ? 49.922 23.566 47.677 1.00 13.63 355 LEU B O 1
ATOM 5276 N N . ILE B 1 359 ? 50.778 25.639 47.633 1.00 9.76 356 ILE B N 1
ATOM 5277 C CA . ILE B 1 359 ? 52.140 25.209 47.345 1.00 10.43 356 ILE B CA 1
ATOM 5278 C C . ILE B 1 359 ? 52.881 25.270 48.671 1.00 11.28 356 ILE B C 1
ATOM 5279 O O . ILE B 1 359 ? 53.033 26.350 49.249 1.00 13.85 356 ILE B O 1
ATOM 5284 N N A LEU B 1 360 ? 53.360 24.127 49.160 0.51 11.10 357 LEU B N 1
ATOM 5285 N N B LEU B 1 360 ? 53.295 24.106 49.173 0.49 11.69 357 LEU B N 1
ATOM 5286 C CA A LEU B 1 360 ? 53.945 24.049 50.492 0.51 10.61 357 LEU B CA 1
ATOM 5287 C CA B LEU B 1 360 ? 53.974 23.997 50.453 0.49 11.94 357 LEU B CA 1
ATOM 5288 C C A LEU B 1 360 ? 55.444 23.806 50.389 0.51 11.90 357 LEU B C 1
ATOM 5289 C C B LEU B 1 360 ? 55.475 23.941 50.219 0.49 11.99 357 LEU B C 1
ATOM 5290 O O A LEU B 1 360 ? 55.875 22.841 49.744 0.51 12.70 357 LEU B O 1
ATOM 5291 O O B LEU B 1 360 ? 55.940 23.262 49.295 0.49 12.89 357 LEU B O 1
ATOM 5300 N N . SER B 1 361 ? 56.224 24.657 51.061 1.00 12.19 358 SER B N 1
ATOM 5301 C CA . SER B 1 361 ? 57.685 24.610 51.062 1.00 12.86 358 SER B CA 1
ATOM 5302 C C . SER B 1 361 ? 58.154 24.718 52.500 1.00 15.04 358 SER B C 1
ATOM 5303 O O . SER B 1 361 ? 57.475 25.333 53.330 1.00 15.46 358 SER B O 1
ATOM 5306 N N . GLU B 1 362 ? 59.331 24.138 52.785 1.00 14.89 359 GLU B N 1
ATOM 5307 C CA . GLU B 1 362 ? 59.865 24.049 54.142 1.00 18.50 359 GLU B CA 1
ATOM 5308 C C . GLU B 1 362 ? 61.235 24.706 54.256 1.00 19.46 359 GLU B C 1
ATOM 5309 O O . GLU B 1 362 ? 62.074 24.597 53.347 1.00 19.54 359 GLU B O 1
ATOM 5315 N N . LYS B 1 363 ? 61.465 25.365 55.388 1.00 21.50 360 LYS B N 1
ATOM 5316 C CA . LYS B 1 363 ? 62.781 25.910 55.715 1.00 25.56 360 LYS B CA 1
ATOM 5317 C C . LYS B 1 363 ? 63.674 24.761 56.126 1.00 30.49 360 LYS B C 1
ATOM 5318 O O . LYS B 1 363 ? 63.278 23.942 56.960 1.00 31.99 360 LYS B O 1
ATOM 5324 N N . VAL B 1 364 ? 64.870 24.692 55.536 1.00 34.12 361 VAL B N 1
ATOM 5325 C CA . VAL B 1 364 ? 65.797 23.581 55.809 1.00 38.39 361 VAL B CA 1
ATOM 5326 C C . VAL B 1 364 ? 67.123 24.037 56.443 1.00 39.10 361 VAL B C 1
ATOM 5327 O O . VAL B 1 364 ? 67.497 25.211 56.377 1.00 41.06 361 VAL B O 1
#

Radius of gyration: 28.99 Å; Cα contacts (8 Å, |Δi|>4): 1441; chains: 2; bounding box: 67×40×93 Å